Protein AF-A0A7S3I615-F1 (afdb_monomer)

pLDDT: mean 83.69, std 14.32, range [34.03, 97.62]

Solvent-accessible surface area (backbone atoms only — not comparable to full-atom values): 22887 Å² total; per-residue (Å²): 86,72,60,61,72,61,62,51,72,86,52,80,81,79,58,92,87,66,86,76,73,70,42,81,72,24,52,63,26,36,90,51,37,66,48,25,59,66,59,50,47,51,50,53,32,50,53,40,19,50,44,14,49,61,70,69,36,51,48,54,54,52,55,50,70,75,38,56,67,84,50,36,58,56,46,54,54,52,48,52,61,37,53,54,28,52,61,49,30,45,47,68,43,32,46,49,39,24,65,41,67,58,60,92,64,54,72,66,46,47,50,65,61,43,39,45,43,52,27,28,27,75,74,55,37,72,63,28,33,51,50,46,51,52,51,50,48,54,52,50,54,54,53,53,53,42,50,33,50,28,56,12,44,48,47,27,55,67,42,37,28,64,73,74,39,73,87,61,49,72,71,57,42,53,51,48,23,58,53,35,30,56,51,47,52,53,50,54,52,49,49,52,52,49,40,53,72,72,64,56,41,60,62,38,57,59,49,47,44,5,24,72,43,11,6,42,34,48,26,54,49,34,62,73,76,36,48,67,57,36,72,66,9,31,52,46,2,23,54,50,4,26,54,49,1,52,51,41,20,51,53,47,6,20,61,21,24,73,79,74,61,62,50,88,46,79,57,95,89,47,64,59,66,54,80,48,74,66,24,53,46,25,68,67,16,36,31,46,5,19,52,31,0,43,53,42,3,39,51,43,17,51,51,45,24,52,50,34,49,73,70,68,76,52,74,73,58,66,70,68,52,65,78,74,65,70,80,69,96,67,96,64,86,72,99,59,61,69,67,60,72,30,69,70,47,45,51,54,50,50,54,48,39,52,54,50,52,53,50,49,48,47,40,64,70,47,50,49,51,56,58,48,38,72,60,43,61,49,48,76,69,53,44,49,51,55,51,48,51,33,48,54,44,34,53,51,30,51,48,48,69,62,47,45,59,52,58,75,38,38,68,60,52,48,39,62,74,64,64,52,59,61,64,62,49,53,56,53,50,56,68,70,75,108

Secondary structure (DSSP, 8-state):
-HHHHT--TT-TT-STT-S--PPTTBGGG-SSBS-BHHHHHHHHHHHHHHHHHHHH-HHHHHHHHHS-HHHHHHHHHHHHHHHHHHHHHHIIIIIHHHHHTT----HHHHHTT-HHHHHHHHHHTHHHHHHHHHHHHHHHHHHHHHHHHHHHHIIIIIIIIIII-TT--HHHHHHHHHHHHHHHHHHHHHHHHHH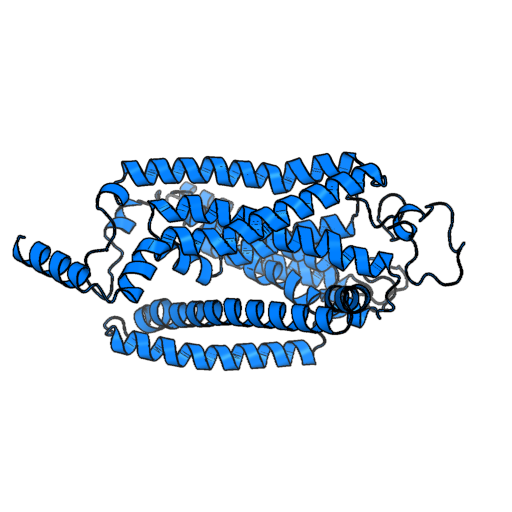HHHT--HHHHHHHHHHHHGGGHHHHHHHHH-TT--HHHHHHHHHHHHHHHHHHHHHHHHTS--SSS-TTS--TTS------HHHHH-HHHHHHHHHHHHHHHHHHHHHHHHHHHHTT------THHHHHS---SS-PPPSS-TTTTSHHHHHHHHHHHHHHHHHHHHIIIIIHHHHHHTT-BPPHHHHHHHHHHHHHHHHHHHHHHHHHHHHHTHHHHHHHHTT-THHHHHHHHHHHH-

Structure (mmCIF, N/CA/C/O backbone):
data_AF-A0A7S3I615-F1
#
_entry.id   AF-A0A7S3I615-F1
#
loop_
_atom_site.group_PDB
_atom_site.id
_atom_site.type_symbol
_atom_site.label_atom_id
_atom_site.label_alt_id
_atom_site.label_comp_id
_atom_site.label_asym_id
_atom_site.label_entity_id
_atom_site.label_seq_id
_atom_site.pdbx_PDB_ins_code
_atom_site.Cartn_x
_atom_site.Cartn_y
_atom_site.Cartn_z
_atom_site.occupancy
_atom_site.B_iso_or_equiv
_atom_site.auth_seq_id
_atom_site.auth_comp_id
_atom_site.auth_asym_id
_atom_site.auth_atom_id
_atom_site.pdbx_PDB_model_num
ATOM 1 N N . LEU A 1 1 ? 21.765 -13.262 -16.753 1.00 49.94 1 LEU A N 1
ATOM 2 C CA . LEU A 1 1 ? 22.692 -12.493 -15.885 1.00 49.94 1 LEU A CA 1
ATOM 3 C C . LEU A 1 1 ? 23.907 -11.954 -16.640 1.00 49.94 1 LEU A C 1
ATOM 5 O O . LEU A 1 1 ? 24.156 -10.763 -16.567 1.00 49.94 1 LEU A O 1
ATOM 9 N N . THR A 1 2 ? 24.634 -12.790 -17.393 1.00 44.56 2 THR A N 1
ATOM 10 C CA . THR A 1 2 ? 25.801 -12.364 -18.192 1.00 44.56 2 THR A CA 1
ATOM 11 C C . THR A 1 2 ? 25.480 -11.232 -19.171 1.00 44.56 2 THR A C 1
ATOM 13 O O . THR A 1 2 ? 26.287 -10.329 -19.300 1.00 44.56 2 THR A O 1
ATOM 16 N N . PHE A 1 3 ? 24.296 -11.238 -19.795 1.00 51.41 3 PHE A N 1
ATOM 17 C CA . PHE A 1 3 ? 23.799 -10.132 -20.625 1.00 51.41 3 PHE A CA 1
ATOM 18 C C . PHE A 1 3 ? 23.660 -8.821 -19.832 1.00 51.41 3 PHE A C 1
ATOM 20 O O . PHE A 1 3 ? 24.313 -7.839 -20.151 1.00 51.41 3 PHE A O 1
ATOM 27 N N . VAL A 1 4 ? 22.897 -8.843 -18.734 1.00 55.72 4 VAL A N 1
ATOM 28 C CA . VAL A 1 4 ? 22.631 -7.665 -17.888 1.00 55.72 4 VAL A CA 1
ATOM 29 C C . VAL A 1 4 ? 23.913 -7.077 -17.273 1.00 55.72 4 VAL A C 1
ATOM 31 O O . VAL A 1 4 ? 24.040 -5.866 -17.142 1.00 55.72 4 VAL A O 1
ATOM 34 N N . VAL A 1 5 ? 24.883 -7.930 -16.929 1.00 52.59 5 VAL A N 1
ATOM 35 C CA . VAL A 1 5 ? 26.188 -7.527 -16.370 1.00 52.59 5 VAL A CA 1
ATOM 36 C C . VAL A 1 5 ? 27.170 -7.048 -17.455 1.00 52.59 5 VAL A C 1
ATOM 38 O O . VAL A 1 5 ? 28.127 -6.353 -17.133 1.00 52.59 5 VAL A O 1
ATOM 41 N N . ARG A 1 6 ? 26.956 -7.406 -18.732 1.00 47.94 6 ARG A N 1
ATOM 42 C CA . ARG A 1 6 ? 27.787 -6.993 -19.882 1.00 47.94 6 ARG A CA 1
ATOM 43 C C . ARG A 1 6 ? 27.249 -5.767 -20.626 1.00 47.94 6 ARG A C 1
ATOM 45 O O . ARG A 1 6 ? 27.843 -5.395 -21.633 1.00 47.94 6 ARG A O 1
ATOM 52 N N . LEU A 1 7 ? 26.148 -5.164 -20.171 1.00 50.69 7 LEU A N 1
ATOM 53 C CA . LEU A 1 7 ? 25.685 -3.884 -20.706 1.00 50.69 7 LEU A CA 1
ATOM 54 C C . LEU A 1 7 ? 26.751 -2.823 -20.401 1.00 50.69 7 LEU A C 1
ATOM 56 O O . LEU A 1 7 ? 26.893 -2.384 -19.262 1.00 50.69 7 LEU A O 1
ATOM 60 N N . ASP A 1 8 ? 27.539 -2.482 -21.418 1.00 44.78 8 ASP A N 1
ATOM 61 C CA . ASP A 1 8 ? 28.530 -1.414 -21.371 1.00 44.78 8 ASP A CA 1
ATOM 62 C C . ASP A 1 8 ? 27.815 -0.068 -21.595 1.00 44.78 8 ASP A C 1
ATOM 64 O O . ASP A 1 8 ? 27.214 0.115 -22.658 1.00 44.78 8 ASP A O 1
ATOM 68 N N . PRO A 1 9 ? 27.875 0.886 -20.646 1.00 44.28 9 PRO A N 1
ATOM 69 C CA . PRO A 1 9 ? 27.311 2.220 -20.837 1.00 44.28 9 PRO A CA 1
ATOM 70 C C . PRO A 1 9 ? 27.914 2.983 -22.029 1.00 44.28 9 PRO A C 1
ATOM 72 O O . PRO A 1 9 ? 27.285 3.917 -22.519 1.00 44.28 9 PRO A O 1
ATOM 75 N N . ASN A 1 10 ? 29.099 2.588 -22.510 1.00 41.25 10 ASN A N 1
ATOM 76 C CA . ASN A 1 10 ? 29.773 3.186 -23.667 1.00 41.25 10 ASN A CA 1
ATOM 77 C C . ASN A 1 10 ? 29.540 2.410 -24.980 1.00 41.25 10 ASN A C 1
ATOM 79 O O . ASN A 1 10 ? 29.913 2.883 -26.052 1.00 41.25 10 ASN A O 1
ATOM 83 N N . GLY A 1 11 ? 28.922 1.227 -24.916 1.00 43.88 11 GLY A N 1
ATOM 84 C CA . GLY A 1 11 ? 28.683 0.331 -26.047 1.00 43.88 11 GLY A CA 1
ATOM 85 C C . GLY A 1 11 ? 27.249 0.417 -26.562 1.00 43.88 11 GLY A C 1
ATOM 86 O O . GLY A 1 11 ? 26.486 -0.544 -26.461 1.00 43.88 11 GLY A O 1
ATOM 87 N N . VAL A 1 12 ? 26.864 1.565 -27.119 1.00 43.47 12 VAL A N 1
ATOM 88 C CA . VAL A 1 12 ? 25.556 1.743 -27.769 1.00 43.47 12 VAL A CA 1
ATOM 89 C C .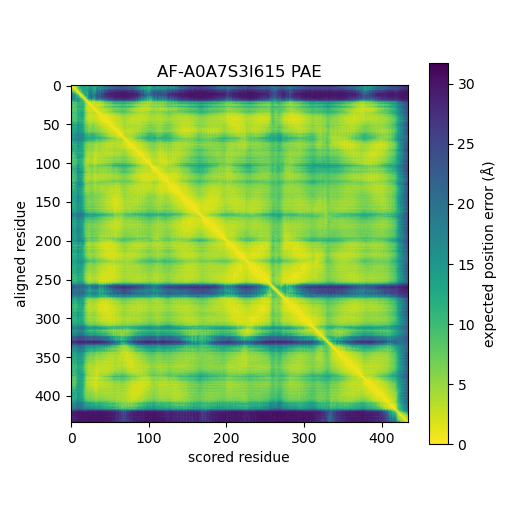 VAL A 1 12 ? 25.477 0.838 -29.009 1.00 43.47 12 VAL A C 1
ATOM 91 O O . VAL A 1 12 ? 26.292 0.955 -29.918 1.00 43.47 12 VAL A O 1
ATOM 94 N N . GLY A 1 13 ? 24.504 -0.079 -29.066 1.00 43.09 13 GLY A N 1
ATOM 95 C CA . GLY A 1 13 ? 24.182 -0.834 -30.290 1.00 43.09 13 GLY A CA 1
ATOM 96 C C . GLY A 1 13 ? 25.171 -1.933 -30.715 1.00 43.09 13 GLY A C 1
ATOM 97 O O . GLY A 1 13 ? 25.083 -2.417 -31.840 1.00 43.09 13 GLY A O 1
ATOM 98 N N . ALA A 1 14 ? 26.090 -2.372 -29.847 1.00 40.50 14 ALA A N 1
ATOM 99 C CA . ALA A 1 14 ? 27.167 -3.296 -30.233 1.00 40.50 14 ALA A CA 1
ATOM 100 C C . ALA A 1 14 ? 26.749 -4.771 -30.447 1.00 40.50 14 ALA A C 1
ATOM 102 O O . ALA A 1 14 ? 27.578 -5.582 -30.859 1.00 40.50 14 ALA A O 1
ATOM 103 N N . VAL A 1 15 ? 25.488 -5.152 -30.193 1.00 39.91 15 VAL A N 1
ATOM 104 C CA . VAL A 1 15 ? 25.007 -6.516 -30.476 1.00 39.91 15 VAL A CA 1
ATOM 105 C C . VAL A 1 15 ? 23.651 -6.472 -31.178 1.00 39.91 15 VAL A C 1
ATOM 107 O O . VAL A 1 15 ? 22.613 -6.266 -30.549 1.00 39.91 15 VAL A O 1
ATOM 110 N N . ASN A 1 16 ? 23.656 -6.712 -32.490 1.00 38.53 16 ASN A N 1
ATOM 111 C CA . ASN A 1 16 ? 22.445 -7.032 -33.243 1.00 38.53 16 ASN A CA 1
ATOM 112 C C . ASN A 1 16 ? 21.768 -8.262 -32.609 1.00 38.53 16 ASN A C 1
ATOM 114 O O . ASN A 1 16 ? 22.367 -9.335 -32.564 1.00 38.53 16 ASN A O 1
ATOM 118 N N . GLY A 1 17 ? 20.533 -8.105 -32.114 1.00 43.38 17 GLY A N 1
ATOM 119 C CA . GLY A 1 17 ? 19.707 -9.206 -31.591 1.00 43.38 17 GLY A CA 1
ATOM 120 C C . GLY A 1 17 ? 19.256 -9.101 -30.126 1.00 43.38 17 GLY A C 1
ATOM 121 O O . GLY A 1 17 ? 18.472 -9.941 -29.689 1.00 43.38 17 GLY A O 1
ATOM 122 N N . ALA A 1 18 ? 19.687 -8.091 -29.363 1.00 46.47 18 ALA A N 1
ATOM 123 C CA . ALA A 1 18 ? 19.142 -7.818 -28.026 1.00 46.47 18 ALA A CA 1
ATOM 124 C C . ALA A 1 18 ? 18.001 -6.784 -28.105 1.00 46.47 18 ALA A C 1
ATOM 126 O O . ALA A 1 18 ? 18.199 -5.692 -28.631 1.00 46.47 18 ALA A O 1
ATOM 127 N N . HIS A 1 19 ? 16.807 -7.116 -27.602 1.00 53.00 19 HIS A N 1
ATOM 128 C CA . HIS A 1 19 ? 15.619 -6.256 -27.687 1.00 53.00 19 HIS A CA 1
ATOM 129 C C . HIS A 1 19 ? 15.647 -5.091 -26.691 1.00 53.00 19 HIS A C 1
ATOM 131 O O . HIS A 1 19 ? 15.037 -4.057 -26.957 1.00 53.00 19 HIS A O 1
ATOM 137 N N . HIS A 1 20 ? 16.346 -5.230 -25.560 1.00 60.81 20 HIS A N 1
ATOM 138 C CA . HIS A 1 20 ? 16.351 -4.231 -24.490 1.00 60.81 20 HIS A CA 1
ATOM 139 C C . HIS A 1 20 ? 17.766 -3.659 -24.324 1.00 60.81 20 HIS A C 1
ATOM 141 O O . HIS A 1 20 ? 18.657 -4.308 -23.776 1.00 60.81 20 HIS A O 1
ATOM 147 N N . GLY A 1 21 ? 17.984 -2.458 -24.865 1.00 64.69 21 GLY A N 1
ATOM 148 C CA . GLY A 1 21 ? 19.214 -1.682 -24.692 1.00 64.69 21 GLY A CA 1
ATOM 149 C C . GLY A 1 21 ? 19.361 -1.105 -23.272 1.00 64.69 21 GLY A C 1
ATOM 150 O O . GLY A 1 21 ? 18.632 -1.514 -22.359 1.00 64.69 21 GLY A O 1
ATOM 151 N N . PRO A 1 22 ? 20.301 -0.164 -23.059 1.00 70.19 22 PRO A N 1
ATOM 152 C CA . PRO A 1 22 ? 20.424 0.539 -21.784 1.00 70.19 22 PRO A CA 1
ATOM 153 C C . PRO A 1 22 ? 19.128 1.277 -21.425 1.00 70.19 22 PRO A C 1
ATOM 155 O O . PRO A 1 22 ? 18.418 1.773 -22.301 1.00 70.19 22 PRO A O 1
ATOM 158 N N . VAL A 1 23 ? 18.833 1.363 -20.128 1.00 76.00 23 VAL A N 1
ATOM 159 C CA . VAL A 1 23 ? 17.657 2.079 -19.612 1.00 76.00 23 VAL A CA 1
ATOM 160 C C . VAL A 1 23 ? 18.013 3.544 -19.394 1.00 76.00 23 VAL A C 1
ATOM 162 O O . VAL A 1 23 ? 18.969 3.849 -18.679 1.00 76.00 23 VAL A O 1
ATOM 165 N N . ALA A 1 24 ? 17.244 4.453 -19.992 1.00 74.06 24 ALA A N 1
ATOM 166 C CA . ALA A 1 24 ? 17.371 5.881 -19.714 1.00 74.06 24 ALA A CA 1
ATOM 167 C C . ALA A 1 24 ? 17.169 6.160 -18.211 1.00 74.06 24 ALA A C 1
ATOM 169 O O . ALA A 1 24 ? 16.482 5.412 -17.527 1.00 74.06 24 ALA A O 1
ATOM 170 N N . ASN A 1 25 ? 17.797 7.212 -17.679 1.00 80.38 25 ASN A N 1
ATOM 171 C CA . ASN A 1 25 ? 17.700 7.628 -16.267 1.00 80.38 25 ASN A CA 1
ATOM 172 C C . ASN A 1 25 ? 18.224 6.636 -15.207 1.00 80.38 25 ASN A C 1
ATOM 174 O O . ASN A 1 25 ? 18.261 6.979 -14.022 1.00 80.38 25 ASN A O 1
ATOM 178 N N . ASN A 1 26 ? 18.688 5.447 -15.600 1.00 84.00 26 ASN A N 1
ATOM 179 C CA . ASN A 1 26 ? 19.407 4.541 -14.712 1.00 84.00 26 ASN A CA 1
ATOM 180 C C . ASN A 1 26 ? 20.904 4.849 -14.728 1.00 84.00 26 ASN A C 1
ATOM 182 O O . ASN A 1 26 ? 21.508 5.076 -15.782 1.00 84.00 26 ASN A O 1
ATOM 186 N N . ARG A 1 27 ? 21.551 4.771 -13.561 1.00 81.56 27 ARG A N 1
ATOM 187 C CA . ARG A 1 27 ? 23.010 4.898 -13.471 1.00 81.56 27 ARG A CA 1
ATOM 188 C C . ARG A 1 27 ? 23.702 3.860 -14.362 1.00 81.56 27 ARG A C 1
ATOM 190 O O . ARG A 1 27 ? 23.542 2.656 -14.177 1.00 81.56 27 ARG A O 1
ATOM 197 N N . GLY A 1 28 ? 24.485 4.342 -15.327 1.00 78.06 28 GLY A N 1
ATOM 198 C CA . GLY A 1 28 ? 25.194 3.493 -16.290 1.00 78.06 28 GLY A CA 1
ATOM 199 C C . GLY A 1 28 ? 24.277 2.695 -17.225 1.00 78.06 28 GLY A C 1
ATOM 200 O O . GLY A 1 28 ? 24.715 1.682 -17.759 1.00 78.06 28 GLY A O 1
ATOM 201 N N . GLY A 1 29 ? 23.005 3.087 -17.372 1.00 77.62 29 GLY A N 1
ATOM 202 C CA . GLY A 1 29 ? 22.032 2.395 -18.222 1.00 77.62 29 GLY A CA 1
ATOM 203 C C . GLY A 1 29 ? 21.668 0.980 -17.760 1.00 77.62 29 GLY A C 1
ATOM 204 O O . GLY A 1 29 ? 21.047 0.228 -18.511 1.00 77.62 29 GLY A O 1
ATOM 205 N N . SER A 1 30 ? 22.072 0.591 -16.548 1.00 83.25 30 SER A N 1
ATOM 206 C CA . SER A 1 30 ? 21.966 -0.783 -16.061 1.00 83.25 30 SER A CA 1
ATOM 207 C C . SER A 1 30 ? 20.620 -1.062 -15.393 1.00 83.25 30 SER A C 1
ATOM 209 O O . SER A 1 30 ? 20.069 -0.217 -14.692 1.00 83.25 30 SER A O 1
ATOM 211 N N . TYR A 1 31 ? 20.124 -2.292 -15.533 1.00 83.12 31 TYR A N 1
ATOM 212 C CA . TYR A 1 31 ? 18.982 -2.807 -14.763 1.00 83.12 31 TYR A CA 1
ATOM 213 C C . TYR A 1 31 ? 19.370 -3.216 -13.330 1.00 83.12 31 TYR A C 1
ATOM 215 O O . TYR A 1 31 ? 18.501 -3.530 -12.523 1.00 83.12 31 TYR A O 1
ATOM 223 N N . LEU A 1 32 ? 20.670 -3.253 -13.011 1.00 87.44 32 LEU A N 1
ATOM 224 C CA . LEU A 1 32 ? 21.201 -3.670 -11.710 1.00 87.44 32 LEU A CA 1
ATOM 225 C C . LEU A 1 32 ? 21.696 -2.466 -10.909 1.00 87.44 32 LEU A C 1
ATOM 227 O O . LEU A 1 32 ? 22.822 -2.450 -10.417 1.00 87.44 32 LEU A O 1
ATOM 231 N N . THR A 1 33 ? 20.878 -1.426 -10.807 1.00 86.94 33 THR A N 1
ATOM 232 C CA . THR A 1 33 ? 21.182 -0.258 -9.982 1.00 86.94 33 THR A CA 1
ATOM 233 C C . THR A 1 33 ? 19.941 0.198 -9.234 1.00 86.94 33 THR A C 1
ATOM 235 O O . THR A 1 33 ? 18.833 0.111 -9.753 1.00 86.94 33 THR A O 1
ATOM 238 N N . MET A 1 34 ? 20.144 0.700 -8.017 1.00 86.38 34 MET A N 1
ATOM 239 C CA . MET A 1 34 ? 19.092 1.352 -7.231 1.00 86.38 34 MET A CA 1
ATOM 240 C C . MET A 1 34 ? 18.981 2.850 -7.523 1.00 86.38 34 MET A C 1
ATOM 242 O O . MET A 1 34 ? 18.044 3.498 -7.068 1.00 86.38 34 MET A O 1
ATOM 246 N N . LEU A 1 35 ? 19.925 3.415 -8.285 1.00 86.56 35 LEU A N 1
ATOM 247 C CA . LEU A 1 35 ? 19.894 4.816 -8.690 1.00 86.56 35 LEU A CA 1
ATOM 248 C C . LEU A 1 35 ? 19.164 4.928 -10.037 1.00 86.56 35 LEU A C 1
ATOM 250 O O . LEU A 1 35 ? 19.782 4.898 -11.105 1.00 86.56 35 LEU A O 1
ATOM 254 N N . SER A 1 36 ? 17.837 4.993 -9.942 1.00 87.06 36 SER A N 1
ATOM 255 C CA . SER A 1 36 ? 16.882 5.149 -11.042 1.00 87.06 36 SER A CA 1
ATOM 256 C C . SER A 1 36 ? 15.871 6.229 -10.663 1.00 87.06 36 SER A C 1
ATOM 258 O O . SER A 1 36 ? 15.204 6.098 -9.635 1.00 87.06 36 SER A O 1
ATOM 260 N N . ASN A 1 37 ? 15.755 7.293 -11.463 1.00 84.75 37 ASN A N 1
ATOM 261 C CA . ASN A 1 37 ? 14.807 8.381 -11.176 1.00 84.75 37 ASN A CA 1
ATOM 262 C C . ASN A 1 37 ? 13.358 7.887 -11.229 1.00 84.75 37 ASN A C 1
ATOM 264 O O . ASN A 1 37 ? 12.551 8.214 -10.356 1.00 84.75 37 ASN A O 1
ATOM 268 N N . ASP A 1 38 ? 13.055 7.050 -12.218 1.00 85.56 38 ASP A N 1
ATOM 269 C CA . ASP A 1 38 ? 11.716 6.506 -12.423 1.00 85.56 38 ASP A CA 1
ATOM 270 C C . ASP A 1 38 ? 11.416 5.434 -11.367 1.00 85.56 38 ASP A C 1
ATOM 272 O O . ASP A 1 38 ? 10.329 5.413 -10.792 1.00 85.56 38 ASP A O 1
ATOM 276 N N . GLY A 1 39 ? 12.415 4.622 -10.997 1.00 88.12 39 GLY A N 1
ATOM 277 C CA . GLY A 1 39 ? 12.321 3.688 -9.873 1.00 88.12 39 GLY A CA 1
ATOM 278 C C . GLY A 1 39 ? 12.080 4.381 -8.527 1.00 88.12 39 GLY A C 1
ATOM 279 O O . GLY A 1 39 ? 11.245 3.925 -7.747 1.00 88.12 39 GLY A O 1
ATOM 280 N N . LEU A 1 40 ? 12.754 5.506 -8.262 1.00 89.19 40 LEU A N 1
ATOM 281 C CA . LEU A 1 40 ? 12.540 6.309 -7.054 1.00 89.19 40 LEU A CA 1
ATOM 282 C C . LEU A 1 40 ? 11.145 6.944 -7.049 1.00 89.19 40 LEU A C 1
ATOM 284 O O . LEU A 1 40 ? 10.439 6.863 -6.047 1.00 89.19 40 LEU A O 1
ATOM 288 N N . SER A 1 41 ? 10.735 7.533 -8.174 1.00 91.00 41 SER A N 1
ATOM 289 C CA . SER A 1 41 ? 9.412 8.148 -8.342 1.00 91.00 41 SER A CA 1
ATOM 290 C C . SER A 1 41 ? 8.295 7.125 -8.139 1.00 91.00 41 SER A C 1
ATOM 292 O O . SER A 1 41 ? 7.370 7.356 -7.361 1.00 91.00 41 SER A O 1
ATOM 294 N N . PHE A 1 42 ? 8.423 5.951 -8.760 1.00 90.12 42 PHE A N 1
ATOM 295 C CA . PHE A 1 42 ? 7.519 4.827 -8.542 1.00 90.12 42 PHE A CA 1
ATOM 296 C C . PHE A 1 42 ? 7.537 4.359 -7.085 1.00 90.12 42 PHE A C 1
ATOM 298 O O . PHE A 1 42 ? 6.478 4.133 -6.512 1.00 90.12 42 PHE A O 1
ATOM 305 N N . GLY A 1 43 ? 8.710 4.266 -6.453 1.00 90.31 43 GLY A N 1
ATOM 306 C CA . GLY A 1 43 ? 8.839 3.910 -5.039 1.00 90.31 43 GLY A CA 1
ATOM 307 C C . GLY A 1 43 ? 8.073 4.858 -4.111 1.00 90.31 43 GLY A C 1
ATOM 308 O O . GLY A 1 43 ? 7.361 4.395 -3.223 1.00 90.31 43 GLY A O 1
ATOM 309 N N . VAL A 1 44 ? 8.147 6.171 -4.351 1.00 91.81 44 VAL A N 1
ATOM 310 C CA . VAL A 1 44 ? 7.391 7.179 -3.587 1.00 91.81 44 VAL A CA 1
ATOM 311 C C . VAL A 1 44 ? 5.884 7.014 -3.783 1.00 91.81 44 VAL A C 1
ATOM 313 O O . VAL A 1 44 ? 5.150 6.982 -2.796 1.00 91.81 44 VAL A O 1
ATOM 316 N N . ILE A 1 45 ? 5.421 6.856 -5.028 1.00 94.19 45 ILE A N 1
ATOM 317 C CA . ILE A 1 45 ? 4.005 6.573 -5.326 1.00 94.19 45 ILE A CA 1
ATOM 318 C C . ILE A 1 45 ? 3.547 5.321 -4.576 1.00 94.19 45 ILE A C 1
ATOM 320 O O . ILE A 1 45 ? 2.502 5.322 -3.935 1.00 94.19 45 ILE A O 1
ATOM 324 N N . ASN A 1 46 ? 4.358 4.268 -4.616 1.00 91.00 46 ASN A N 1
ATOM 325 C CA . ASN A 1 46 ? 4.045 2.971 -4.040 1.00 91.00 46 ASN A CA 1
ATOM 326 C C . ASN A 1 46 ? 3.935 3.037 -2.505 1.00 91.00 46 ASN A C 1
ATOM 328 O O . ASN A 1 46 ? 3.007 2.463 -1.940 1.00 91.00 46 ASN A O 1
ATOM 332 N N . ILE A 1 47 ? 4.809 3.798 -1.834 1.00 91.00 47 ILE A N 1
ATOM 333 C CA . ILE A 1 47 ? 4.718 4.050 -0.385 1.00 91.00 47 ILE A CA 1
ATOM 334 C C . ILE A 1 47 ? 3.408 4.765 -0.040 1.00 91.00 47 ILE A C 1
ATOM 336 O O . ILE A 1 47 ? 2.684 4.329 0.853 1.00 91.00 47 ILE A O 1
ATOM 340 N N . ILE A 1 48 ? 3.088 5.847 -0.752 1.00 93.25 48 ILE A N 1
ATOM 341 C CA . ILE A 1 48 ? 1.896 6.658 -0.469 1.00 93.25 48 ILE A CA 1
ATOM 342 C C . ILE A 1 48 ? 0.622 5.855 -0.739 1.00 93.25 48 ILE A C 1
ATOM 344 O O . ILE A 1 48 ? -0.275 5.818 0.105 1.00 93.25 48 ILE A O 1
ATOM 348 N N . GLY A 1 49 ? 0.566 5.171 -1.882 1.00 92.25 49 GLY A N 1
ATOM 349 C CA . GLY A 1 49 ? -0.537 4.295 -2.246 1.00 92.25 49 GLY A CA 1
ATOM 350 C C . GLY A 1 49 ? -0.760 3.195 -1.214 1.00 92.25 49 GLY A C 1
ATOM 351 O O . GLY A 1 49 ? -1.884 3.036 -0.746 1.00 92.25 49 GLY A O 1
ATOM 352 N N . ASN A 1 50 ? 0.290 2.476 -0.806 1.00 91.69 50 ASN A N 1
ATOM 353 C CA . ASN A 1 50 ? 0.138 1.367 0.141 1.00 91.69 50 ASN A CA 1
ATOM 354 C C . ASN A 1 50 ? -0.153 1.810 1.574 1.00 91.69 50 ASN A C 1
ATOM 356 O O . ASN A 1 50 ? -0.808 1.087 2.318 1.00 91.69 50 ASN A O 1
ATOM 360 N N . PHE A 1 51 ? 0.277 3.004 1.986 1.00 90.81 51 PHE A N 1
ATOM 361 C CA . PHE A 1 51 ? -0.254 3.574 3.223 1.00 90.81 51 PHE A CA 1
ATOM 362 C C . PHE A 1 51 ? -1.750 3.839 3.102 1.00 90.81 51 PHE A C 1
ATOM 364 O O . PHE A 1 51 ? -2.493 3.508 4.021 1.00 90.81 51 PHE A O 1
ATOM 371 N N . GLY A 1 52 ? -2.190 4.375 1.962 1.00 89.75 52 GLY A N 1
ATOM 372 C CA . GLY A 1 52 ? -3.604 4.530 1.640 1.00 89.75 52 GLY A CA 1
ATOM 373 C C . GLY A 1 52 ? -4.371 3.218 1.773 1.00 89.75 52 GLY A C 1
ATOM 374 O O . GLY A 1 52 ? -5.354 3.176 2.506 1.00 89.75 52 GLY A O 1
ATOM 375 N N . THR A 1 53 ? -3.907 2.144 1.130 1.00 88.44 53 THR A N 1
ATOM 376 C CA . THR A 1 53 ? -4.601 0.850 1.201 1.00 88.44 53 THR A CA 1
ATOM 377 C C . THR A 1 53 ? -4.664 0.345 2.619 1.00 88.44 53 THR A C 1
ATOM 379 O O . THR A 1 53 ? -5.749 0.106 3.106 1.00 88.44 53 THR A O 1
ATOM 382 N N . VAL A 1 54 ? -3.548 0.262 3.335 1.00 88.38 54 VAL A N 1
ATOM 383 C CA . VAL A 1 54 ? -3.554 -0.371 4.659 1.00 88.38 54 VAL A CA 1
ATOM 384 C C . VAL A 1 54 ? -4.345 0.441 5.691 1.00 88.38 54 VAL A C 1
ATOM 386 O O . VAL A 1 54 ? -5.038 -0.138 6.523 1.00 88.38 54 VAL A O 1
ATOM 389 N N . PHE A 1 55 ? -4.258 1.775 5.670 1.00 88.94 55 PHE A N 1
ATOM 390 C CA . PHE A 1 55 ? -4.920 2.609 6.682 1.00 88.94 55 PHE A CA 1
ATOM 391 C C . PHE A 1 55 ? -6.405 2.832 6.407 1.00 88.94 55 PHE A C 1
ATOM 393 O O . PHE A 1 55 ? -7.157 3.070 7.351 1.00 88.94 55 PHE A O 1
ATOM 400 N N . VAL A 1 56 ? -6.822 2.804 5.142 1.00 91.00 56 VAL A N 1
ATOM 401 C CA . VAL A 1 56 ? -8.186 3.171 4.728 1.00 91.00 56 VAL A CA 1
ATOM 402 C C . VAL A 1 56 ? -9.009 1.941 4.330 1.00 91.00 56 VAL A C 1
ATOM 404 O O . VAL A 1 56 ? -10.227 2.037 4.210 1.00 91.00 56 VAL A O 1
ATOM 407 N N . ASP A 1 57 ? -8.384 0.774 4.177 1.00 91.44 57 ASP A N 1
ATOM 408 C CA . ASP A 1 57 ? -9.080 -0.481 3.911 1.00 91.44 57 ASP A CA 1
ATOM 409 C C . ASP A 1 57 ? -9.547 -1.156 5.205 1.00 91.44 57 ASP A C 1
ATOM 411 O O . ASP A 1 57 ? -8.772 -1.555 6.081 1.00 91.44 57 ASP A O 1
ATOM 415 N N . GLN A 1 58 ? -10.861 -1.334 5.280 1.00 90.94 58 GLN A N 1
ATOM 416 C CA . GLN A 1 58 ? -11.552 -1.968 6.388 1.00 90.94 58 GLN A CA 1
ATOM 417 C C . GLN A 1 58 ? -11.170 -3.445 6.585 1.00 90.94 58 GLN A C 1
ATOM 419 O O . GLN A 1 58 ? -11.258 -3.939 7.712 1.00 90.94 58 GLN A O 1
ATOM 424 N N . SER A 1 59 ? -10.710 -4.153 5.551 1.00 90.62 59 SER A N 1
ATOM 425 C CA . SER A 1 59 ? -10.310 -5.562 5.650 1.00 90.62 59 SER A CA 1
ATOM 426 C C . SER A 1 59 ? -9.182 -5.766 6.676 1.00 90.62 59 SER A C 1
ATOM 428 O O . SER A 1 59 ? -9.221 -6.706 7.485 1.00 90.62 59 SER A O 1
ATOM 430 N N . TYR A 1 60 ? -8.229 -4.828 6.731 1.00 88.50 60 TYR A N 1
ATOM 431 C CA . TYR A 1 60 ? -7.143 -4.832 7.709 1.00 88.50 60 TYR A CA 1
ATOM 432 C C . TYR A 1 60 ? -7.656 -4.552 9.119 1.00 88.50 60 TYR A C 1
ATOM 434 O O . TYR A 1 60 ? -7.305 -5.283 10.045 1.00 88.50 60 TYR A O 1
ATOM 442 N N . TRP A 1 61 ? -8.508 -3.540 9.298 1.00 86.81 61 TRP A N 1
ATOM 443 C CA . TRP A 1 61 ? -9.059 -3.180 10.609 1.00 86.81 61 TRP A CA 1
ATOM 444 C C . TRP A 1 61 ? -9.914 -4.296 11.203 1.00 86.81 61 TRP A C 1
ATOM 446 O O . TRP A 1 61 ? -9.789 -4.611 12.385 1.00 86.81 61 TRP A O 1
ATOM 456 N N . GLN A 1 62 ? -10.744 -4.943 10.387 1.00 84.44 62 GLN A N 1
ATOM 457 C CA . GLN A 1 62 ? -11.573 -6.061 10.835 1.00 84.44 62 GLN A CA 1
ATOM 458 C C . GLN A 1 62 ? -10.742 -7.254 11.273 1.00 84.44 62 GLN A C 1
ATOM 460 O O . GLN A 1 62 ? -11.015 -7.838 12.320 1.00 84.44 62 GLN A O 1
ATOM 465 N N . SER A 1 63 ? -9.699 -7.572 10.509 1.00 82.44 63 SER A N 1
ATOM 466 C CA . SER A 1 63 ? -8.756 -8.626 10.872 1.00 82.44 63 SER A CA 1
ATOM 467 C C . SER A 1 63 ? -8.018 -8.289 12.174 1.00 82.44 63 SER A C 1
ATOM 469 O O . SER A 1 63 ? -7.835 -9.168 13.014 1.00 82.44 63 SER A O 1
ATOM 471 N N . ALA A 1 64 ? -7.659 -7.014 12.384 1.00 81.81 64 ALA A N 1
ATOM 472 C CA . ALA A 1 64 ? -7.026 -6.544 13.616 1.00 81.81 64 ALA A CA 1
ATOM 473 C C . ALA A 1 64 ? -7.932 -6.728 14.838 1.00 81.81 64 ALA A C 1
ATOM 475 O O . ALA A 1 64 ? -7.490 -7.237 15.864 1.00 81.81 64 ALA A O 1
ATOM 476 N N . ILE A 1 65 ? -9.194 -6.306 14.719 1.00 79.81 65 ILE A N 1
ATOM 477 C CA . ILE A 1 65 ? -10.179 -6.320 15.808 1.00 79.81 65 ILE A CA 1
ATOM 478 C C . ILE A 1 65 ? -10.611 -7.752 16.142 1.00 79.81 65 ILE A C 1
ATOM 480 O O . ILE A 1 65 ? -10.902 -8.050 17.297 1.00 79.81 65 ILE A O 1
ATOM 484 N N . ALA A 1 66 ? -10.635 -8.645 15.151 1.00 79.00 66 ALA A N 1
ATOM 485 C CA . ALA A 1 66 ? -10.939 -10.058 15.356 1.00 79.00 66 ALA A CA 1
ATOM 486 C C . ALA A 1 66 ? -9.787 -10.838 16.022 1.00 79.00 66 ALA A C 1
ATOM 488 O O . ALA A 1 66 ? -10.004 -11.942 16.523 1.00 79.00 66 ALA A O 1
ATOM 489 N N . ALA A 1 67 ? -8.564 -10.299 16.026 1.00 82.69 67 ALA A N 1
ATOM 490 C CA . ALA A 1 67 ? -7.400 -10.948 16.614 1.00 82.69 67 ALA A CA 1
ATOM 491 C C . ALA A 1 67 ? -7.251 -10.639 18.113 1.00 82.69 67 ALA A C 1
ATOM 493 O O . ALA A 1 67 ? -7.559 -9.548 18.589 1.00 82.69 67 ALA A O 1
ATOM 494 N N . ARG A 1 68 ? -6.685 -11.590 18.869 1.00 82.38 68 ARG A N 1
ATOM 495 C CA . ARG A 1 68 ? -6.334 -11.369 20.281 1.00 82.38 68 ARG A CA 1
ATOM 496 C C . ARG A 1 68 ? -5.259 -10.283 20.416 1.00 82.38 68 ARG A C 1
ATOM 498 O O . ARG A 1 68 ? -4.260 -10.362 19.687 1.00 82.38 68 ARG A O 1
ATOM 505 N N . PRO A 1 69 ? -5.363 -9.347 21.380 1.00 79.25 69 PRO A N 1
ATOM 506 C CA . PRO A 1 69 ? -4.361 -8.301 21.587 1.00 79.25 69 PRO A CA 1
ATOM 507 C C . PRO A 1 69 ? -2.931 -8.841 21.730 1.00 79.25 69 PRO A C 1
ATOM 509 O O . PRO A 1 69 ? -1.993 -8.272 21.156 1.00 79.25 69 PRO A O 1
ATOM 512 N N . ALA A 1 70 ? -2.744 -9.975 22.421 1.00 82.12 70 ALA A N 1
ATOM 513 C CA . ALA A 1 70 ? -1.425 -10.581 22.606 1.00 82.12 70 ALA A CA 1
ATOM 514 C C . ALA A 1 70 ? -0.765 -11.073 21.311 1.00 82.12 70 ALA A C 1
ATOM 516 O O . ALA A 1 70 ? 0.466 -11.107 21.225 1.00 82.12 70 ALA A O 1
ATOM 517 N N . SER A 1 71 ? -1.565 -11.431 20.307 1.00 81.50 71 SER A N 1
ATOM 518 C CA . SER A 1 71 ? -1.078 -11.952 19.026 1.00 81.50 71 SER A CA 1
ATOM 519 C C . SER A 1 71 ? -1.049 -10.877 17.942 1.00 81.50 71 SER A C 1
ATOM 521 O O . SER A 1 71 ? -0.123 -10.858 17.134 1.00 81.50 71 SER A O 1
ATOM 523 N N . ALA A 1 72 ? -1.996 -9.932 17.961 1.00 84.56 72 ALA A N 1
ATOM 524 C CA . ALA A 1 72 ? -2.150 -8.905 16.934 1.00 84.56 72 ALA A CA 1
ATOM 525 C C . ALA A 1 72 ? -0.862 -8.094 16.722 1.00 84.56 72 ALA A C 1
ATOM 527 O O . ALA A 1 72 ? -0.329 -8.041 15.615 1.00 84.56 72 ALA A O 1
ATOM 528 N N . HIS A 1 73 ? -0.294 -7.520 17.787 1.00 82.50 73 HIS A N 1
ATOM 529 C CA . HIS A 1 73 ? 0.846 -6.607 17.660 1.00 82.50 73 HIS A CA 1
ATOM 530 C C . HIS A 1 73 ? 2.121 -7.263 17.095 1.00 82.50 73 HIS A C 1
ATOM 532 O O . HIS A 1 73 ? 2.871 -6.625 16.357 1.00 82.50 73 HIS A O 1
ATOM 538 N N . LYS A 1 74 ? 2.364 -8.544 17.403 1.00 87.19 74 LYS A N 1
ATOM 539 C CA . LYS A 1 74 ? 3.488 -9.316 16.842 1.00 87.19 74 LYS A CA 1
ATOM 540 C C . LYS A 1 74 ? 3.170 -9.830 15.442 1.00 87.19 74 LYS A C 1
ATOM 542 O O . LYS A 1 74 ? 4.034 -9.777 14.569 1.00 87.19 74 LYS A O 1
ATOM 547 N N . GLY A 1 75 ? 1.933 -10.282 15.236 1.00 88.00 75 GLY A N 1
ATOM 548 C CA . GLY A 1 75 ? 1.431 -10.772 13.958 1.00 88.00 75 GLY A CA 1
ATOM 549 C C . GLY A 1 75 ? 1.537 -9.722 12.857 1.00 88.00 75 GLY A C 1
ATOM 550 O O . GLY A 1 75 ? 2.034 -10.037 11.784 1.00 88.00 75 GLY A O 1
ATOM 551 N N . TYR A 1 76 ? 1.191 -8.460 13.137 1.00 87.00 76 TYR A N 1
ATOM 552 C CA . TYR A 1 76 ? 1.327 -7.368 12.162 1.00 87.00 76 TYR A CA 1
ATOM 553 C C . TYR A 1 76 ? 2.777 -7.117 11.733 1.00 87.00 76 TYR A C 1
ATOM 555 O O . TYR A 1 76 ? 3.045 -6.955 10.543 1.00 87.00 76 TYR A O 1
ATOM 563 N N . ILE A 1 77 ? 3.730 -7.124 12.673 1.00 89.44 77 ILE A N 1
ATOM 564 C CA . ILE A 1 77 ? 5.154 -6.938 12.348 1.00 89.44 77 ILE A CA 1
ATOM 565 C C . ILE A 1 77 ? 5.682 -8.116 11.524 1.00 89.44 77 ILE A C 1
ATOM 567 O O . ILE A 1 77 ? 6.344 -7.910 10.506 1.00 89.44 77 ILE A O 1
ATOM 571 N N . LEU A 1 78 ? 5.373 -9.348 11.937 1.00 90.69 78 LEU A N 1
ATOM 572 C CA . LEU A 1 78 ? 5.788 -10.546 11.212 1.00 90.69 78 LEU A CA 1
ATOM 573 C C . LEU A 1 78 ? 5.161 -10.598 9.813 1.00 90.69 78 LEU A C 1
ATOM 575 O O . LEU A 1 78 ? 5.866 -10.834 8.834 1.00 90.69 78 LEU A O 1
ATOM 579 N N . GLY A 1 79 ? 3.862 -10.314 9.716 1.00 88.19 79 GLY A N 1
ATOM 580 C CA . GLY A 1 79 ? 3.121 -10.239 8.463 1.00 88.19 79 GLY A CA 1
ATOM 581 C C . GLY A 1 79 ? 3.728 -9.221 7.504 1.00 88.19 79 GLY A C 1
ATOM 582 O O . GLY A 1 79 ? 3.974 -9.559 6.351 1.00 88.19 79 GLY A O 1
ATOM 583 N N . GLY A 1 80 ? 4.075 -8.021 7.981 1.00 87.75 80 GLY A N 1
ATOM 584 C CA . GLY A 1 80 ? 4.753 -7.007 7.167 1.00 87.75 80 GLY A CA 1
ATOM 585 C C . GLY A 1 80 ? 6.126 -7.455 6.651 1.00 87.75 80 GLY A C 1
ATOM 586 O O . GLY A 1 80 ? 6.435 -7.273 5.472 1.00 87.75 80 GLY A O 1
ATOM 587 N N . LEU A 1 81 ? 6.939 -8.096 7.501 1.00 89.75 81 LEU A N 1
ATOM 588 C CA . LEU A 1 81 ? 8.268 -8.594 7.120 1.00 89.75 81 LEU A CA 1
ATOM 589 C C . LEU A 1 81 ? 8.210 -9.721 6.089 1.00 89.75 81 LEU A C 1
ATOM 591 O O . LEU A 1 81 ? 9.084 -9.804 5.227 1.00 89.75 81 LEU A O 1
ATOM 595 N N . VAL A 1 82 ? 7.209 -10.594 6.184 1.00 90.50 82 VAL A N 1
ATOM 596 C CA . VAL A 1 82 ? 7.031 -11.692 5.231 1.00 90.50 82 VAL A CA 1
ATOM 597 C C . VAL A 1 82 ? 6.346 -11.215 3.949 1.00 90.50 82 VAL A C 1
ATOM 599 O O . VAL A 1 82 ? 6.674 -11.686 2.861 1.00 90.50 82 VAL A O 1
ATOM 602 N N . TRP A 1 83 ? 5.441 -10.239 4.041 1.00 86.62 83 TRP A N 1
ATOM 603 C CA . TRP A 1 83 ? 4.808 -9.647 2.868 1.00 86.62 83 TRP A CA 1
ATOM 604 C C . TRP A 1 83 ? 5.841 -8.978 1.963 1.00 86.62 83 TRP A C 1
ATOM 606 O O . TRP A 1 83 ? 5.825 -9.233 0.765 1.00 86.62 83 TRP A O 1
ATOM 616 N N . PHE A 1 84 ? 6.789 -8.214 2.526 1.00 85.62 84 PHE A N 1
ATOM 617 C CA . PHE A 1 84 ? 7.868 -7.553 1.773 1.00 85.62 84 PHE A CA 1
ATOM 618 C C . PHE A 1 84 ? 8.684 -8.523 0.906 1.00 85.62 84 PHE A C 1
ATOM 620 O O . PHE A 1 84 ? 9.130 -8.185 -0.194 1.00 85.62 84 PHE A O 1
ATOM 627 N N . THR A 1 85 ? 8.854 -9.754 1.379 1.00 86.81 85 THR A N 1
ATOM 628 C CA . THR A 1 85 ? 9.598 -10.797 0.683 1.00 86.81 85 THR A CA 1
ATOM 629 C C . THR A 1 85 ? 9.012 -11.139 -0.682 1.00 86.81 85 THR A C 1
ATOM 631 O O . THR A 1 85 ? 9.766 -11.389 -1.619 1.00 86.81 85 THR A O 1
ATOM 634 N N . ILE A 1 86 ? 7.685 -11.153 -0.814 1.00 86.69 86 ILE A N 1
ATOM 635 C CA . ILE A 1 86 ? 6.992 -11.585 -2.033 1.00 86.69 86 ILE A CA 1
ATOM 636 C C . ILE A 1 86 ? 7.341 -10.676 -3.227 1.00 86.69 86 ILE A C 1
ATOM 638 O O . ILE A 1 86 ? 7.906 -11.186 -4.203 1.00 86.69 86 ILE A O 1
ATOM 642 N N . PRO A 1 87 ? 7.092 -9.349 -3.188 1.00 86.69 87 PRO A N 1
ATOM 643 C CA . PRO A 1 87 ? 7.462 -8.465 -4.284 1.00 86.69 87 PRO A CA 1
ATOM 644 C C . PRO A 1 87 ? 8.981 -8.386 -4.461 1.00 86.69 87 PRO A C 1
ATOM 646 O O . PRO A 1 87 ? 9.446 -8.385 -5.599 1.00 86.69 87 PRO A O 1
ATOM 649 N N . MET A 1 88 ? 9.773 -8.399 -3.377 1.00 87.75 88 MET A N 1
ATOM 650 C CA . MET A 1 88 ? 11.237 -8.372 -3.474 1.00 87.75 88 MET A CA 1
ATOM 651 C C . MET A 1 88 ? 11.773 -9.588 -4.243 1.00 87.75 88 MET A C 1
ATOM 653 O O . MET A 1 88 ? 12.586 -9.430 -5.159 1.00 87.75 88 MET A O 1
ATOM 657 N N . ALA A 1 89 ? 11.317 -10.795 -3.901 1.00 88.88 89 ALA A N 1
ATOM 658 C CA . ALA A 1 89 ? 11.750 -12.031 -4.536 1.00 88.88 89 ALA A CA 1
ATOM 659 C C . ALA A 1 89 ? 11.258 -12.117 -5.984 1.00 88.88 89 ALA A C 1
ATOM 661 O O . ALA A 1 89 ? 12.059 -12.418 -6.870 1.00 88.88 89 ALA A O 1
ATOM 662 N N . LEU A 1 90 ? 9.985 -11.804 -6.258 1.00 87.19 90 LEU A N 1
ATOM 663 C CA . LEU A 1 90 ? 9.417 -11.851 -7.612 1.00 87.19 90 LEU A CA 1
ATOM 664 C C . LEU A 1 90 ? 10.063 -10.823 -8.553 1.00 87.19 90 LEU A C 1
ATOM 666 O O . LEU A 1 90 ? 10.414 -11.169 -9.683 1.00 87.19 90 LEU A O 1
ATOM 670 N N . ALA A 1 91 ? 10.289 -9.590 -8.091 1.00 86.81 91 ALA A N 1
ATOM 671 C CA . ALA A 1 91 ? 10.958 -8.560 -8.885 1.00 86.81 91 ALA A CA 1
ATOM 672 C C . ALA A 1 91 ? 12.434 -8.912 -9.139 1.00 86.81 91 ALA A C 1
ATOM 674 O O . ALA A 1 91 ? 12.902 -8.848 -10.279 1.00 86.81 91 ALA A O 1
ATOM 675 N N . THR A 1 92 ? 13.152 -9.350 -8.095 1.00 88.38 92 THR A N 1
ATOM 676 C CA . THR A 1 92 ? 14.573 -9.730 -8.189 1.00 88.38 92 THR A CA 1
ATOM 677 C C . THR A 1 92 ? 14.787 -10.957 -9.078 1.00 88.38 92 THR A C 1
ATOM 679 O O . THR A 1 92 ? 15.823 -11.049 -9.735 1.00 88.38 92 THR A O 1
ATOM 682 N N . SER A 1 93 ? 13.827 -11.887 -9.113 1.00 88.31 93 SER A N 1
ATOM 683 C CA . SER A 1 93 ? 13.902 -13.114 -9.910 1.00 88.31 93 SER A CA 1
ATOM 684 C C . SER A 1 93 ? 13.225 -12.962 -11.273 1.00 88.31 93 SER A C 1
ATOM 686 O O . SER A 1 93 ? 13.903 -12.700 -12.262 1.00 88.31 93 SER A O 1
ATOM 688 N N . LEU A 1 94 ? 11.903 -13.117 -11.351 1.00 87.19 94 LEU A N 1
ATOM 689 C CA . LEU A 1 94 ? 11.147 -13.208 -12.601 1.00 87.19 94 LEU A CA 1
ATOM 690 C C . LEU A 1 94 ? 11.142 -11.895 -13.397 1.00 87.19 94 LEU A C 1
ATOM 692 O O . LEU A 1 94 ? 11.191 -11.937 -14.627 1.00 87.19 94 LEU A O 1
ATOM 696 N N . GLY A 1 95 ? 11.144 -10.742 -12.719 1.00 83.56 95 GLY A N 1
ATOM 697 C CA . GLY A 1 95 ? 11.241 -9.431 -13.371 1.00 83.56 95 GLY A CA 1
ATOM 698 C C . GLY A 1 95 ? 12.573 -9.250 -14.104 1.00 83.56 95 GLY A C 1
ATOM 699 O O . GLY A 1 95 ? 12.611 -9.045 -15.318 1.00 83.56 95 GLY A O 1
ATOM 700 N N . LEU A 1 96 ? 13.691 -9.409 -13.388 1.00 85.94 96 LEU A N 1
ATOM 701 C CA . LEU A 1 96 ? 15.029 -9.334 -13.989 1.00 85.94 96 LEU A CA 1
ATOM 702 C C . LEU A 1 96 ? 15.320 -10.493 -14.954 1.00 85.94 96 LEU A C 1
ATOM 704 O O . LEU A 1 96 ? 16.069 -10.304 -15.915 1.00 85.94 96 LEU A O 1
ATOM 708 N N . ALA A 1 97 ? 14.721 -11.670 -14.748 1.00 86.06 97 ALA A N 1
ATOM 709 C CA . ALA A 1 97 ? 14.831 -12.799 -15.669 1.00 86.06 97 ALA A CA 1
ATOM 710 C C . ALA A 1 97 ? 14.256 -12.466 -17.049 1.00 86.06 97 ALA A C 1
ATOM 712 O O . ALA A 1 97 ? 14.887 -12.817 -18.042 1.00 86.06 97 ALA A O 1
ATOM 713 N N . SER A 1 98 ? 13.146 -11.722 -17.126 1.00 83.19 98 SER A N 1
ATOM 714 C CA . SER A 1 98 ? 12.539 -11.327 -18.407 1.00 83.19 98 SER A CA 1
ATOM 715 C C . SER A 1 98 ? 13.524 -10.535 -19.266 1.00 83.19 98 SER A C 1
ATOM 717 O O . SER A 1 98 ? 13.702 -10.807 -20.453 1.00 83.19 98 SER A O 1
ATOM 719 N N . ASN A 1 99 ? 14.239 -9.599 -18.635 1.00 81.50 99 ASN A N 1
ATOM 720 C CA . ASN A 1 99 ? 15.295 -8.825 -19.285 1.00 81.50 99 ASN A CA 1
ATOM 721 C C . ASN A 1 99 ? 16.528 -9.679 -19.595 1.00 81.50 99 ASN A C 1
ATOM 723 O O . ASN A 1 99 ? 17.104 -9.583 -20.674 1.00 81.50 99 ASN A O 1
ATOM 727 N N . ALA A 1 100 ? 16.936 -10.546 -18.668 1.00 81.31 100 ALA A N 1
ATOM 728 C CA . ALA A 1 100 ? 18.119 -11.383 -18.831 1.00 81.31 100 ALA A CA 1
ATOM 729 C C . ALA A 1 100 ? 17.978 -12.464 -19.914 1.00 81.31 100 ALA A C 1
ATOM 731 O O . ALA A 1 100 ? 18.996 -12.869 -20.477 1.00 81.31 100 ALA A O 1
ATOM 732 N N . LEU A 1 101 ? 16.759 -12.945 -20.152 1.00 81.69 101 LEU A N 1
ATOM 733 C CA . LEU A 1 101 ? 16.409 -13.952 -21.155 1.00 81.69 101 LEU A CA 1
ATOM 734 C C . LEU A 1 101 ? 16.021 -13.325 -22.500 1.00 81.69 101 LEU A C 1
ATOM 736 O O . LEU A 1 101 ? 15.749 -14.061 -23.443 1.00 81.69 101 LEU A O 1
ATOM 740 N N . ASN A 1 102 ? 16.020 -11.988 -22.594 1.00 77.62 102 ASN A N 1
ATOM 741 C CA . ASN A 1 102 ? 15.642 -11.244 -23.794 1.00 77.62 102 ASN A CA 1
ATOM 742 C C . ASN A 1 102 ? 14.253 -11.660 -24.317 1.00 77.62 102 ASN A C 1
ATOM 744 O O . ASN A 1 102 ? 14.060 -11.865 -25.516 1.00 77.62 102 ASN A O 1
ATOM 748 N N . ILE A 1 103 ? 13.297 -11.840 -23.397 1.00 81.00 103 ILE A N 1
ATOM 749 C CA . ILE A 1 103 ? 11.935 -12.248 -23.745 1.00 81.00 103 ILE A CA 1
ATOM 750 C C . ILE A 1 103 ? 11.292 -11.122 -24.544 1.00 81.00 103 ILE A C 1
ATOM 752 O O . ILE A 1 103 ? 11.213 -9.985 -24.079 1.00 81.00 103 ILE A O 1
ATOM 756 N N . LYS A 1 104 ? 10.831 -11.451 -25.750 1.00 80.25 104 LYS A N 1
ATOM 757 C CA . LYS A 1 104 ? 10.167 -10.505 -26.640 1.00 80.25 104 LYS A CA 1
ATOM 758 C C . LYS A 1 104 ? 8.749 -10.240 -26.134 1.00 80.25 104 LYS A C 1
ATOM 760 O O . LYS A 1 104 ? 7.835 -10.989 -26.459 1.00 80.25 104 LYS A O 1
ATOM 765 N N . LEU A 1 105 ? 8.602 -9.183 -25.344 1.00 80.00 105 LEU A N 1
ATOM 766 C CA . LEU A 1 105 ? 7.318 -8.641 -24.907 1.00 80.00 105 LEU A CA 1
ATOM 767 C C . LEU A 1 105 ? 7.099 -7.286 -25.573 1.00 80.00 105 LEU A C 1
ATOM 769 O O . LEU A 1 105 ? 8.015 -6.464 -25.649 1.00 80.00 105 LEU A O 1
ATOM 773 N N . SER A 1 106 ? 5.886 -7.043 -26.057 1.00 82.50 106 SER A N 1
ATOM 774 C CA . SER A 1 106 ? 5.469 -5.698 -26.439 1.00 82.50 106 SER A CA 1
ATOM 775 C C . SER A 1 106 ? 5.378 -4.798 -25.199 1.00 82.50 106 SER A C 1
ATOM 777 O O . SER A 1 106 ? 5.297 -5.273 -24.061 1.00 82.50 106 SER A O 1
ATOM 779 N N . LYS A 1 107 ? 5.378 -3.476 -25.409 1.00 74.88 107 LYS A N 1
ATOM 780 C CA . LYS A 1 107 ? 5.184 -2.513 -24.313 1.00 74.88 107 LYS A CA 1
ATOM 781 C C . LYS A 1 107 ? 3.860 -2.758 -23.581 1.00 74.88 107 LYS A C 1
ATOM 783 O O . LYS A 1 107 ? 3.832 -2.688 -22.356 1.00 74.88 107 LYS A O 1
ATOM 788 N N . ASP A 1 108 ? 2.810 -3.113 -24.317 1.00 76.88 108 ASP A N 1
ATOM 789 C CA . ASP A 1 108 ? 1.477 -3.352 -23.762 1.00 76.88 108 ASP A CA 1
ATOM 790 C C . ASP A 1 108 ? 1.416 -4.661 -22.967 1.00 76.88 108 ASP A C 1
ATOM 792 O O . ASP A 1 108 ? 0.817 -4.710 -21.894 1.00 76.88 108 ASP A O 1
ATOM 796 N N . GLU A 1 109 ? 2.094 -5.715 -23.430 1.00 82.62 109 GLU A N 1
ATOM 797 C CA . GLU A 1 109 ? 2.195 -6.988 -22.704 1.00 82.62 109 GLU A CA 1
ATOM 798 C C . GLU A 1 109 ? 2.973 -6.823 -21.393 1.00 82.62 109 GLU A C 1
ATOM 800 O O . GLU A 1 109 ? 2.548 -7.308 -20.341 1.00 82.62 109 GLU A O 1
ATOM 805 N N . ALA A 1 110 ? 4.092 -6.094 -21.433 1.00 80.50 110 ALA A N 1
ATOM 806 C CA . ALA A 1 110 ? 4.854 -5.760 -20.236 1.00 80.50 110 ALA A CA 1
ATOM 807 C C . ALA A 1 110 ? 4.030 -4.888 -19.270 1.00 80.50 110 ALA A C 1
ATOM 809 O O . ALA A 1 110 ? 3.973 -5.189 -18.077 1.00 80.50 110 ALA A O 1
ATOM 810 N N . GLY A 1 111 ? 3.334 -3.866 -19.784 1.00 75.75 111 GLY A N 1
ATOM 811 C CA . GLY A 1 111 ? 2.439 -2.993 -19.015 1.00 75.75 111 GLY A CA 1
ATOM 812 C C . GLY A 1 111 ? 1.201 -3.700 -18.449 1.00 75.75 111 GLY A C 1
ATOM 813 O O . GLY A 1 111 ? 0.657 -3.274 -17.432 1.00 75.75 111 GLY A O 1
ATOM 814 N N . SER A 1 112 ? 0.800 -4.821 -19.050 1.00 79.25 112 SER A N 1
ATOM 815 C CA . SER A 1 112 ? -0.260 -5.709 -18.553 1.00 79.25 112 SER A CA 1
ATOM 816 C C . SER A 1 112 ? 0.232 -6.700 -17.490 1.00 79.25 112 SER A C 1
ATOM 818 O O . SER A 1 112 ? -0.532 -7.546 -17.031 1.00 79.25 112 SER A O 1
ATOM 820 N N . GLY A 1 113 ? 1.507 -6.626 -17.091 1.00 82.62 113 GLY A N 1
ATOM 821 C CA . GLY A 1 113 ? 2.078 -7.486 -16.056 1.00 82.62 113 GLY A CA 1
ATOM 822 C C . GLY A 1 113 ? 2.450 -8.891 -16.538 1.00 82.62 113 GLY A C 1
ATOM 823 O O . GLY A 1 113 ? 2.586 -9.795 -15.716 1.00 82.62 113 GLY A O 1
ATOM 824 N N . LEU A 1 114 ? 2.648 -9.103 -17.846 1.00 86.50 114 LEU A N 1
ATOM 825 C CA . LEU A 1 114 ? 2.964 -10.429 -18.399 1.00 86.50 114 LEU A CA 1
ATOM 826 C C . LEU A 1 114 ? 4.448 -10.823 -18.294 1.00 86.50 114 LEU A C 1
ATOM 828 O O . LEU A 1 114 ? 4.807 -11.953 -18.627 1.00 86.50 114 LEU A O 1
ATOM 832 N N . ALA A 1 115 ? 5.318 -9.949 -17.779 1.00 87.25 115 ALA A N 1
ATOM 833 C CA . ALA A 1 115 ? 6.742 -10.259 -17.633 1.00 87.25 115 ALA A CA 1
ATOM 834 C C . ALA A 1 115 ? 7.022 -11.454 -16.690 1.00 87.25 115 ALA A C 1
ATOM 836 O O . ALA A 1 115 ? 7.717 -12.381 -17.113 1.00 87.25 115 ALA A O 1
ATOM 837 N N . PRO A 1 116 ? 6.467 -11.528 -15.460 1.00 88.88 116 PRO A N 1
ATOM 838 C CA . PRO A 1 116 ? 6.647 -12.702 -14.607 1.00 88.88 116 PRO A CA 1
ATOM 839 C C . PRO A 1 116 ? 6.149 -14.035 -15.200 1.00 88.88 116 PRO A C 1
ATOM 841 O O . PRO A 1 116 ? 6.926 -14.996 -15.170 1.00 88.88 116 PRO A O 1
ATOM 844 N N . PRO A 1 117 ? 4.921 -14.148 -15.758 1.00 89.31 117 PRO A N 1
ATOM 845 C CA . PRO A 1 117 ? 4.476 -15.401 -16.368 1.00 89.31 117 PRO A CA 1
ATOM 846 C C . PRO A 1 117 ? 5.309 -15.779 -17.595 1.00 89.31 117 PRO A C 1
ATOM 848 O O . PRO A 1 117 ? 5.642 -16.953 -17.748 1.00 89.31 117 PRO A O 1
ATOM 851 N N . ALA A 1 118 ? 5.721 -14.817 -18.427 1.00 88.00 118 ALA A N 1
ATOM 852 C CA . ALA A 1 118 ? 6.580 -15.103 -19.574 1.00 88.00 118 ALA A CA 1
ATOM 853 C C . ALA A 1 118 ? 7.949 -15.655 -19.135 1.00 88.00 118 ALA A C 1
ATOM 855 O O . ALA A 1 118 ? 8.400 -16.675 -19.659 1.00 88.00 118 ALA A O 1
ATOM 856 N N . SER A 1 119 ? 8.568 -15.058 -18.111 1.00 89.81 119 SER A N 1
ATOM 857 C CA . SER A 1 119 ? 9.796 -15.580 -17.495 1.00 89.81 119 SER A CA 1
ATOM 858 C C . SER A 1 119 ? 9.629 -16.993 -16.953 1.00 89.81 119 SER A C 1
ATOM 860 O O . SER A 1 119 ? 10.493 -17.842 -17.173 1.00 89.81 119 SER A O 1
ATOM 862 N N . ALA A 1 120 ? 8.520 -17.270 -16.265 1.00 89.81 120 ALA A N 1
ATOM 863 C CA . ALA A 1 120 ? 8.245 -18.596 -15.722 1.00 89.81 120 ALA A CA 1
ATOM 864 C C . ALA A 1 120 ? 8.089 -19.650 -16.830 1.00 89.81 120 ALA A C 1
ATOM 866 O O . ALA A 1 120 ? 8.610 -20.754 -16.689 1.00 89.81 120 ALA A O 1
ATOM 867 N N . ILE A 1 121 ? 7.435 -19.304 -17.945 1.00 88.44 121 ILE A N 1
ATOM 868 C CA . ILE A 1 121 ? 7.264 -20.201 -19.098 1.00 88.44 121 ILE A CA 1
ATOM 869 C C . ILE A 1 121 ? 8.607 -20.512 -19.762 1.00 88.44 121 ILE A C 1
ATOM 871 O O . ILE A 1 121 ? 8.880 -21.669 -20.073 1.00 88.44 121 ILE A O 1
ATOM 875 N N . VAL A 1 122 ? 9.466 -19.509 -19.957 1.00 87.75 122 VAL A N 1
ATOM 876 C CA . VAL A 1 122 ? 10.789 -19.721 -20.570 1.00 87.75 122 VAL A CA 1
ATOM 877 C C . VAL A 1 122 ? 11.693 -20.575 -19.674 1.00 87.75 122 VAL A C 1
ATOM 879 O O . VAL A 1 122 ? 12.444 -21.403 -20.182 1.00 87.75 122 VAL A O 1
ATOM 882 N N . LEU A 1 123 ? 11.621 -20.403 -18.350 1.00 88.12 123 LEU A N 1
ATOM 883 C CA . LEU A 1 123 ? 12.489 -21.109 -17.399 1.00 88.12 123 LEU A CA 1
ATOM 884 C C . LEU A 1 123 ? 12.011 -22.524 -17.046 1.00 88.12 123 LEU A C 1
ATOM 886 O O . LEU A 1 123 ? 12.837 -23.419 -16.893 1.00 88.12 123 LEU A O 1
ATOM 890 N N . LEU A 1 124 ? 10.703 -22.721 -16.869 1.00 88.81 124 LEU A N 1
ATOM 891 C CA . LEU A 1 124 ? 10.114 -23.955 -16.326 1.00 88.81 124 LEU A CA 1
ATOM 892 C C . LEU A 1 124 ? 9.170 -24.655 -17.321 1.00 88.81 124 LEU A C 1
ATOM 894 O O . LEU A 1 124 ? 8.489 -25.618 -16.965 1.00 88.81 124 LEU A O 1
ATOM 898 N N . GLY A 1 125 ? 9.091 -24.168 -18.560 1.00 88.56 125 GLY A N 1
ATOM 899 C CA . GLY A 1 125 ? 8.137 -24.643 -19.557 1.00 88.56 125 GLY A CA 1
ATOM 900 C C . GLY A 1 125 ? 6.688 -24.305 -19.194 1.00 88.56 125 GLY A C 1
ATOM 901 O O . GLY A 1 125 ? 6.404 -23.455 -18.349 1.00 88.56 125 GLY A O 1
ATOM 902 N N . GLN A 1 126 ? 5.739 -25.009 -19.813 1.00 89.19 126 GLN A N 1
ATOM 903 C CA . GLN A 1 126 ? 4.302 -24.788 -19.588 1.00 89.19 126 GLN A CA 1
ATOM 904 C C . GLN A 1 126 ? 3.895 -24.920 -18.112 1.00 89.19 126 GLN A C 1
ATOM 906 O O . GLN A 1 126 ? 3.024 -24.184 -17.651 1.00 89.19 126 GLN A O 1
ATOM 911 N N . GLY A 1 127 ? 4.567 -25.795 -17.353 1.00 90.88 127 GLY A N 1
ATOM 912 C CA . GLY A 1 127 ? 4.331 -25.955 -15.917 1.00 90.88 127 GLY A CA 1
ATOM 913 C C . GLY A 1 127 ? 4.551 -24.662 -15.126 1.00 90.88 127 GLY A C 1
ATOM 914 O O . GLY A 1 127 ? 3.753 -24.348 -14.248 1.00 90.88 127 GLY A O 1
ATOM 915 N N . GLY A 1 128 ? 5.562 -23.859 -15.482 1.00 89.56 128 GLY A N 1
ATOM 916 C CA . GLY A 1 128 ? 5.799 -22.553 -14.858 1.00 89.56 128 GLY A CA 1
ATOM 917 C C . GLY A 1 128 ? 4.654 -21.570 -15.078 1.00 89.56 128 GLY A C 1
ATOM 918 O O . GLY A 1 128 ? 4.232 -20.893 -14.144 1.00 89.56 128 GLY A O 1
ATOM 919 N N . GLY A 1 129 ? 4.108 -21.536 -16.296 1.00 89.00 129 GLY A N 1
ATOM 920 C CA . GLY A 1 129 ? 2.933 -20.721 -16.614 1.00 89.00 129 GLY A CA 1
ATOM 921 C C . GLY A 1 129 ? 1.709 -21.127 -15.790 1.00 89.00 129 GLY A C 1
ATOM 922 O O . GLY A 1 129 ? 1.056 -20.271 -15.196 1.00 89.00 129 GLY A O 1
ATOM 923 N N . VAL A 1 130 ? 1.445 -22.434 -15.679 1.00 92.31 130 VAL A N 1
ATOM 924 C CA . VAL A 1 130 ? 0.337 -22.969 -14.868 1.00 92.31 130 VAL A CA 1
ATOM 925 C C . VAL A 1 130 ? 0.491 -22.591 -13.392 1.00 92.31 130 VAL A C 1
ATOM 927 O O . VAL A 1 130 ? -0.479 -22.157 -12.774 1.00 92.31 130 VAL A O 1
ATOM 930 N N . LEU A 1 131 ? 1.701 -22.686 -12.831 1.00 91.88 131 LEU A N 1
ATOM 931 C CA . LEU A 1 131 ? 1.959 -22.297 -11.440 1.00 91.88 131 LEU A CA 1
ATOM 932 C C . LEU A 1 131 ? 1.685 -20.809 -11.190 1.00 91.88 131 LEU A C 1
ATOM 934 O O . LEU A 1 131 ? 1.067 -20.475 -10.181 1.00 91.88 131 LEU A O 1
ATOM 938 N N . ILE A 1 132 ? 2.088 -19.922 -12.108 1.00 90.38 132 ILE A N 1
ATOM 939 C CA . ILE A 1 132 ? 1.798 -18.484 -11.991 1.00 90.38 132 ILE A CA 1
ATOM 940 C C . ILE A 1 132 ? 0.292 -18.218 -12.061 1.00 90.38 132 ILE A C 1
ATOM 942 O O . ILE A 1 132 ? -0.209 -17.416 -11.277 1.00 90.38 132 ILE A O 1
ATOM 946 N N . ILE A 1 133 ? -0.443 -18.910 -12.937 1.00 90.81 133 ILE A N 1
ATOM 947 C CA . ILE A 1 133 ? -1.905 -18.774 -13.033 1.00 90.81 133 ILE A CA 1
ATOM 948 C C . ILE A 1 133 ? -2.582 -19.221 -11.733 1.00 90.81 133 ILE A C 1
ATOM 950 O O . ILE A 1 133 ? -3.437 -18.505 -11.218 1.00 90.81 133 ILE A O 1
ATOM 954 N N . ILE A 1 134 ? -2.189 -20.370 -11.176 1.00 93.50 134 ILE A N 1
ATOM 955 C CA . ILE A 1 134 ? -2.737 -20.874 -9.907 1.00 93.50 134 ILE A CA 1
ATOM 956 C C . ILE A 1 134 ? -2.432 -19.897 -8.767 1.00 93.50 134 ILE A C 1
ATOM 958 O O . ILE A 1 134 ? -3.327 -19.545 -8.000 1.00 93.50 134 ILE A O 1
ATOM 962 N N . MET A 1 135 ? -1.186 -19.425 -8.674 1.00 90.94 135 MET A N 1
ATOM 963 C CA . MET A 1 135 ? -0.771 -18.433 -7.681 1.00 90.94 135 MET A CA 1
ATOM 964 C C . MET A 1 135 ? -1.601 -17.148 -7.794 1.00 90.94 135 MET A C 1
ATOM 966 O O . MET A 1 135 ? -2.106 -16.660 -6.785 1.00 90.94 135 MET A O 1
ATOM 970 N N . LEU A 1 136 ? -1.777 -16.624 -9.010 1.00 89.19 136 LEU A N 1
ATOM 971 C CA . LEU A 1 136 ? -2.551 -15.411 -9.263 1.00 89.19 136 LEU A CA 1
ATOM 972 C C . LEU A 1 136 ? -4.034 -15.609 -8.925 1.00 89.19 136 LEU A C 1
ATOM 974 O O . LEU A 1 136 ? -4.634 -14.747 -8.290 1.00 89.19 136 LEU A O 1
ATOM 978 N N . PHE A 1 137 ? -4.614 -16.755 -9.286 1.00 92.12 137 PHE A N 1
ATOM 979 C CA . PHE A 1 137 ? -5.993 -17.097 -8.944 1.00 92.12 137 PHE A CA 1
ATOM 980 C C . PHE A 1 137 ? -6.206 -17.140 -7.426 1.00 92.12 137 PHE A C 1
ATOM 982 O O . PHE A 1 137 ? -7.131 -16.508 -6.917 1.00 92.12 137 PHE A O 1
ATOM 989 N N . MET A 1 138 ? -5.331 -17.827 -6.684 1.00 92.12 138 MET A N 1
ATOM 990 C CA . MET A 1 138 ? -5.407 -17.872 -5.218 1.00 92.12 138 MET A CA 1
ATOM 991 C C . MET A 1 138 ? -5.239 -16.483 -4.591 1.00 92.12 138 MET A C 1
ATOM 993 O O . MET A 1 138 ? -5.984 -16.138 -3.677 1.00 92.12 138 MET A O 1
ATOM 997 N N . ALA A 1 139 ? -4.311 -15.666 -5.097 1.00 89.06 139 ALA A N 1
ATOM 998 C CA . ALA A 1 139 ? -4.115 -14.302 -4.611 1.00 89.06 139 ALA A CA 1
ATOM 999 C C . ALA A 1 139 ? -5.362 -13.425 -4.830 1.00 89.06 139 ALA A C 1
ATOM 1001 O O . ALA A 1 139 ? -5.858 -12.819 -3.883 1.00 89.06 139 ALA A O 1
ATOM 1002 N N . ILE A 1 140 ? -5.913 -13.408 -6.050 1.00 89.38 140 ILE A N 1
ATOM 1003 C CA . ILE A 1 140 ? -7.082 -12.585 -6.398 1.00 89.38 140 ILE A CA 1
ATOM 1004 C C . ILE A 1 140 ? -8.324 -13.031 -5.625 1.00 89.38 140 ILE A C 1
ATOM 1006 O O . ILE A 1 140 ? -9.045 -12.192 -5.094 1.00 89.38 140 ILE A O 1
ATOM 1010 N N . THR A 1 141 ? -8.589 -14.336 -5.545 1.00 91.12 141 THR A N 1
ATOM 1011 C CA . THR A 1 141 ? -9.765 -14.859 -4.827 1.00 91.12 141 THR A CA 1
ATOM 1012 C C . THR A 1 141 ? -9.688 -14.604 -3.323 1.00 91.12 141 THR A C 1
ATOM 1014 O O . THR A 1 141 ? -10.696 -14.225 -2.727 1.00 91.12 141 THR A O 1
ATOM 1017 N N . SER A 1 142 ? -8.502 -14.742 -2.721 1.00 90.06 142 SER A N 1
ATOM 1018 C CA . SER A 1 142 ? -8.278 -14.446 -1.303 1.00 90.06 142 SER A CA 1
ATOM 1019 C C . SER A 1 142 ? -8.558 -12.973 -0.992 1.00 90.06 142 SER A C 1
ATOM 1021 O O . SER A 1 142 ? -9.453 -12.676 -0.198 1.00 90.06 142 SER A O 1
ATOM 1023 N N . THR A 1 143 ? -7.891 -12.044 -1.690 1.00 89.12 143 THR A N 1
ATOM 1024 C CA . THR A 1 143 ? -8.095 -10.598 -1.499 1.00 89.12 143 THR A CA 1
ATOM 1025 C C . THR A 1 143 ? -9.520 -10.180 -1.856 1.00 89.12 143 THR A C 1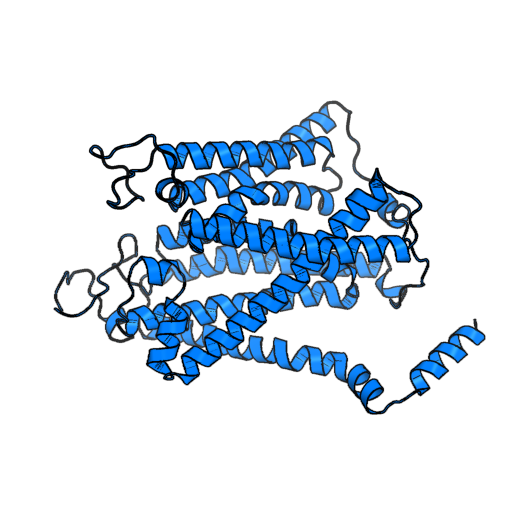
ATOM 1027 O O . THR A 1 143 ? -10.169 -9.492 -1.077 1.00 89.12 143 THR A O 1
ATOM 1030 N N . GLY A 1 144 ? -10.061 -10.660 -2.978 1.00 90.25 144 GLY A N 1
ATOM 1031 C CA . GLY A 1 144 ? -11.422 -10.338 -3.410 1.00 90.25 144 GLY A CA 1
ATOM 1032 C C . GLY A 1 144 ? -12.488 -10.754 -2.394 1.00 90.25 144 GLY A C 1
ATOM 1033 O O . GLY A 1 144 ? -13.457 -10.025 -2.188 1.00 90.25 144 GLY A O 1
ATOM 1034 N N . SER A 1 145 ? -12.300 -11.891 -1.714 1.00 90.88 145 SER A N 1
ATOM 1035 C CA . SER A 1 145 ? -13.205 -12.318 -0.643 1.00 90.88 145 SER A CA 1
ATOM 1036 C C . SER A 1 145 ? -13.158 -11.382 0.570 1.00 90.88 145 SER A C 1
ATOM 1038 O O . SER A 1 145 ? -14.216 -11.008 1.079 1.00 90.88 145 SER A O 1
ATOM 1040 N N . ALA A 1 146 ? -11.963 -10.945 0.983 1.00 90.56 146 ALA A N 1
ATOM 1041 C CA . ALA A 1 146 ? -11.780 -10.018 2.097 1.00 90.56 146 ALA A CA 1
ATOM 1042 C C . ALA A 1 146 ? -12.415 -8.650 1.799 1.00 90.56 146 ALA A C 1
ATOM 1044 O O . ALA A 1 146 ? -13.177 -8.142 2.619 1.00 90.56 146 ALA A O 1
ATOM 1045 N N . GLU A 1 147 ? -12.206 -8.118 0.593 1.00 91.88 147 GLU A N 1
ATOM 1046 C CA . GLU A 1 147 ? -12.799 -6.855 0.131 1.00 91.88 147 GLU A CA 1
ATOM 1047 C C . GLU A 1 147 ? -14.331 -6.900 0.097 1.00 91.88 147 GLU A C 1
ATOM 1049 O O . GLU A 1 147 ? -15.009 -5.963 0.521 1.00 91.88 147 GLU A O 1
ATOM 1054 N N . CYS A 1 148 ? -14.910 -8.013 -0.366 1.00 92.69 148 CYS A N 1
ATOM 1055 C CA . CYS A 1 148 ? -16.363 -8.176 -0.368 1.00 92.69 148 CYS A CA 1
ATOM 1056 C C . CYS A 1 148 ? -16.943 -8.109 1.048 1.00 92.69 148 CYS A C 1
ATOM 1058 O O . CYS A 1 148 ? -17.984 -7.482 1.264 1.00 92.69 148 CYS A O 1
ATOM 1060 N N . ILE A 1 149 ? -16.276 -8.740 2.017 1.00 91.44 149 ILE A N 1
ATOM 1061 C CA . ILE A 1 149 ? -16.694 -8.694 3.419 1.00 91.44 149 ILE A CA 1
ATOM 1062 C C . ILE A 1 149 ? -16.510 -7.285 3.985 1.00 91.44 149 ILE A C 1
ATOM 1064 O O . ILE A 1 149 ? -17.465 -6.750 4.556 1.00 91.44 149 ILE A O 1
ATOM 1068 N N . ALA A 1 150 ? -15.358 -6.660 3.743 1.00 93.06 150 ALA A N 1
ATOM 1069 C CA . ALA A 1 150 ? -15.038 -5.303 4.166 1.00 93.06 150 ALA A CA 1
ATOM 1070 C C . ALA A 1 150 ? -16.116 -4.306 3.714 1.00 93.06 150 ALA A C 1
ATOM 1072 O O . ALA A 1 150 ? -16.787 -3.699 4.552 1.00 93.06 150 ALA A O 1
ATOM 1073 N N . VAL A 1 151 ? -16.399 -4.218 2.412 1.00 93.81 151 VAL A N 1
ATOM 1074 C CA . VAL A 1 151 ? -17.412 -3.289 1.883 1.00 93.81 151 VAL A CA 1
ATOM 1075 C C . VAL A 1 151 ? -18.814 -3.631 2.381 1.00 93.81 151 VAL A C 1
ATOM 1077 O O . VAL A 1 151 ? -19.570 -2.738 2.770 1.00 93.81 151 VAL A O 1
ATOM 1080 N N . SER A 1 152 ? -19.170 -4.918 2.441 1.00 93.88 152 SER A N 1
ATOM 1081 C CA . SER A 1 152 ? -20.487 -5.319 2.946 1.00 93.88 152 SER A CA 1
ATOM 1082 C C . SER A 1 152 ? -20.711 -4.908 4.403 1.00 93.88 152 SER A C 1
ATOM 1084 O O . SER A 1 152 ? -21.829 -4.558 4.782 1.00 93.88 152 SER A O 1
ATOM 1086 N N . SER A 1 153 ? -19.651 -4.924 5.212 1.00 91.50 153 SER A N 1
ATOM 1087 C CA . SER A 1 153 ? -19.709 -4.562 6.620 1.00 91.50 153 SER A CA 1
ATOM 1088 C C . SER A 1 153 ? -19.830 -3.055 6.828 1.00 91.50 153 SER A C 1
ATOM 1090 O O . SER A 1 153 ? -20.635 -2.648 7.659 1.00 91.50 153 SER A O 1
ATOM 1092 N N . LEU A 1 154 ? -19.136 -2.234 6.029 1.00 93.38 154 LEU A N 1
ATOM 1093 C CA . LEU A 1 154 ? -19.284 -0.776 6.056 1.00 93.38 154 LEU A CA 1
ATOM 1094 C C . LEU A 1 154 ? -20.740 -0.399 5.767 1.00 93.38 154 LEU A C 1
ATOM 1096 O O . LEU A 1 154 ? -21.371 0.354 6.504 1.00 93.38 154 LEU A O 1
ATOM 1100 N N . VAL A 1 155 ? -21.339 -1.008 4.740 1.00 94.50 155 VAL A N 1
ATOM 1101 C CA . VAL A 1 155 ? -22.744 -0.740 4.412 1.00 94.50 155 VAL A CA 1
ATOM 1102 C C . VAL A 1 155 ? -23.687 -1.254 5.502 1.00 94.50 155 VAL A C 1
ATOM 1104 O O . VAL A 1 155 ? -24.655 -0.577 5.840 1.00 94.50 155 VAL A O 1
ATOM 1107 N N . ALA A 1 156 ? -23.426 -2.422 6.089 1.00 92.75 156 ALA A N 1
ATOM 1108 C CA . ALA A 1 156 ? -24.279 -2.970 7.139 1.00 92.75 156 ALA A CA 1
ATOM 1109 C C . ALA A 1 156 ? -24.205 -2.155 8.448 1.00 92.75 156 ALA A C 1
ATOM 1111 O O . ALA A 1 156 ? -25.239 -1.759 8.987 1.00 92.75 156 ALA A O 1
ATOM 1112 N N . TYR A 1 157 ? -23.006 -1.888 8.964 1.00 88.81 157 TYR A N 1
ATOM 1113 C CA . TYR A 1 157 ? -22.805 -1.246 10.266 1.00 88.81 157 TYR A CA 1
ATOM 1114 C C . TYR A 1 157 ? -22.854 0.285 10.187 1.00 88.81 157 TYR A C 1
ATOM 1116 O O . TYR A 1 157 ? -23.533 0.910 11.006 1.00 88.81 157 TYR A O 1
ATOM 1124 N N . ASP A 1 158 ? -22.208 0.887 9.189 1.00 91.62 158 ASP A N 1
ATOM 1125 C CA . ASP A 1 158 ? -22.016 2.342 9.145 1.00 91.62 158 ASP A CA 1
ATOM 1126 C C . ASP A 1 158 ? -23.126 3.064 8.384 1.00 91.62 158 ASP A C 1
ATOM 1128 O O . ASP A 1 158 ? -23.369 4.242 8.633 1.00 91.62 158 ASP A O 1
ATOM 1132 N N . ILE A 1 159 ? -23.839 2.368 7.491 1.00 94.19 159 ILE A N 1
ATOM 1133 C CA . ILE A 1 159 ? -24.978 2.934 6.754 1.00 94.19 159 ILE A CA 1
ATOM 1134 C C . ILE A 1 159 ? -26.296 2.381 7.292 1.00 94.19 159 ILE A C 1
ATOM 1136 O O . ILE A 1 159 ? -27.115 3.131 7.827 1.00 94.19 159 ILE A O 1
ATOM 1140 N N . TYR A 1 160 ? -26.515 1.070 7.169 1.00 94.00 160 TYR A N 1
ATOM 1141 C CA . TYR A 1 160 ? -27.805 0.458 7.466 1.00 94.00 160 TYR A CA 1
ATOM 1142 C C . TYR A 1 160 ? -28.149 0.564 8.948 1.00 94.00 160 TYR A C 1
ATOM 1144 O O . TYR A 1 160 ? -29.167 1.162 9.285 1.00 94.00 160 TYR A O 1
ATOM 1152 N N . ARG A 1 161 ? -27.288 0.073 9.844 1.00 89.94 161 ARG A N 1
ATOM 1153 C CA . ARG A 1 161 ? -27.522 0.209 11.285 1.00 89.94 161 ARG A CA 1
ATOM 1154 C C . ARG A 1 161 ? -27.515 1.675 11.704 1.00 89.94 161 ARG A C 1
ATOM 1156 O O . ARG A 1 161 ? -28.415 2.102 12.405 1.00 89.94 161 ARG A O 1
ATOM 1163 N N . LYS A 1 162 ? -26.537 2.478 11.285 1.00 90.06 162 LYS A N 1
ATOM 1164 C CA . LYS A 1 162 ? -26.420 3.847 11.809 1.00 90.06 162 LYS A CA 1
ATOM 1165 C C . LYS A 1 162 ? -27.556 4.784 11.383 1.00 90.06 162 LYS A C 1
ATOM 1167 O O . LYS A 1 162 ? -27.974 5.604 12.199 1.00 90.06 162 LYS A O 1
ATOM 1172 N N . TYR A 1 163 ? -28.022 4.690 10.135 1.00 93.25 163 TYR A N 1
ATOM 1173 C CA . TYR A 1 163 ? -28.923 5.687 9.542 1.00 93.25 163 TYR A CA 1
ATOM 1174 C C . TYR A 1 163 ? -30.273 5.136 9.070 1.00 93.25 163 TYR A C 1
ATOM 1176 O O . TYR A 1 163 ? -31.231 5.902 9.017 1.00 93.25 163 TYR A O 1
ATOM 1184 N N . ILE A 1 164 ? -30.378 3.848 8.718 1.00 94.00 164 ILE A N 1
ATOM 1185 C CA . ILE A 1 164 ? -31.612 3.270 8.147 1.00 94.00 164 ILE A CA 1
ATOM 1186 C C . ILE A 1 164 ? -32.442 2.555 9.220 1.00 94.00 164 ILE A C 1
ATOM 1188 O O . ILE A 1 164 ? -33.647 2.776 9.312 1.00 94.00 164 ILE A O 1
ATOM 1192 N N . ASN A 1 165 ? -31.816 1.690 10.019 1.00 91.69 165 ASN A N 1
ATOM 1193 C CA . ASN A 1 165 ? -32.467 0.920 11.076 1.00 91.69 165 ASN A CA 1
ATOM 1194 C C . ASN A 1 165 ? -31.531 0.720 12.294 1.00 91.69 165 ASN A C 1
ATOM 1196 O O . ASN A 1 165 ? -30.866 -0.319 12.387 1.00 91.69 165 ASN A O 1
ATOM 1200 N N . PRO A 1 166 ? -31.487 1.693 13.228 1.00 87.56 166 PRO A N 1
ATOM 1201 C CA . PRO A 1 166 ? -30.666 1.639 14.448 1.00 87.56 166 PRO A CA 1
ATOM 1202 C C . PRO A 1 166 ? -30.908 0.420 15.332 1.00 87.56 166 PRO A C 1
ATOM 1204 O O . PRO A 1 166 ? -29.949 -0.143 15.862 1.00 87.56 166 PRO A O 1
ATOM 1207 N N . ASP A 1 167 ? -32.156 -0.035 15.404 1.00 87.06 167 ASP A N 1
ATOM 1208 C CA . ASP A 1 167 ? -32.588 -1.143 16.261 1.00 87.06 167 ASP A CA 1
ATOM 1209 C C . ASP A 1 167 ? -32.599 -2.491 15.514 1.00 87.06 167 ASP A C 1
ATOM 1211 O O . ASP A 1 167 ? -33.333 -3.418 15.863 1.00 87.06 167 ASP A O 1
ATOM 1215 N N . CYS A 1 168 ? -31.811 -2.614 14.438 1.00 87.00 168 CYS A N 1
ATOM 1216 C CA . CYS A 1 168 ? -31.747 -3.849 13.663 1.00 87.00 168 CYS A CA 1
ATOM 1217 C C . CYS A 1 168 ? -31.196 -5.031 14.480 1.00 87.00 168 CYS A C 1
ATOM 1219 O O . CYS A 1 168 ? -30.236 -4.922 15.242 1.00 87.00 168 CYS A O 1
ATOM 1221 N N . THR A 1 169 ? -31.787 -6.204 14.262 1.00 89.25 169 THR A N 1
ATOM 1222 C CA . THR A 1 169 ? -31.310 -7.467 14.845 1.00 89.25 169 THR A CA 1
ATOM 1223 C C . THR A 1 169 ? -30.076 -7.992 14.103 1.00 89.25 169 THR A C 1
ATOM 1225 O O . THR A 1 169 ? -29.910 -7.739 12.905 1.00 89.25 169 THR A O 1
ATOM 1228 N N . GLY A 1 170 ? -29.253 -8.822 14.757 1.00 86.50 170 GLY A N 1
ATOM 1229 C CA . GLY A 1 170 ? -28.089 -9.461 14.120 1.00 86.50 170 GLY A CA 1
ATOM 1230 C C . GLY A 1 170 ? -28.442 -10.246 12.846 1.00 86.50 170 GLY A C 1
ATOM 1231 O O . GLY A 1 170 ? -27.731 -10.182 11.845 1.00 86.50 170 GLY A O 1
ATOM 1232 N N . THR A 1 171 ? -29.612 -10.897 12.810 1.00 88.81 171 THR A N 1
ATOM 1233 C CA . THR A 1 171 ? -30.089 -11.619 11.614 1.00 88.81 171 THR A CA 1
ATOM 1234 C C . THR A 1 171 ? -30.403 -10.678 10.445 1.00 88.81 171 THR A C 1
ATOM 1236 O O . THR A 1 171 ? -30.094 -10.996 9.294 1.00 88.81 171 THR A O 1
ATOM 1239 N N . GLN A 1 172 ? -31.014 -9.519 10.714 1.00 90.25 172 GLN A N 1
ATOM 1240 C CA . GLN A 1 172 ? -31.274 -8.509 9.682 1.00 90.25 172 GLN A CA 1
ATOM 1241 C C . GLN A 1 172 ? -29.966 -7.923 9.153 1.00 90.25 172 GLN A C 1
ATOM 1243 O O . GLN A 1 172 ? -29.802 -7.795 7.940 1.00 90.25 172 GLN A O 1
ATOM 1248 N N . LEU A 1 173 ? -29.017 -7.646 10.043 1.00 89.44 173 LEU A N 1
ATOM 1249 C CA . LEU A 1 173 ? -27.714 -7.109 9.678 1.00 89.44 173 LEU A CA 1
ATOM 1250 C C . LEU A 1 173 ? -26.918 -8.072 8.786 1.00 89.44 173 LEU A C 1
ATOM 1252 O O . LEU A 1 173 ? -26.430 -7.680 7.725 1.00 89.44 173 LEU A O 1
ATOM 1256 N N . LEU A 1 174 ? -26.864 -9.355 9.159 1.00 89.81 174 LEU A N 1
ATOM 1257 C CA . LEU A 1 174 ? -26.225 -10.398 8.352 1.00 89.81 174 LEU A CA 1
ATOM 1258 C C . LEU A 1 174 ? -26.900 -10.563 6.987 1.00 89.81 174 LEU A C 1
ATOM 1260 O O . LEU A 1 174 ? -26.222 -10.814 5.990 1.00 89.81 174 LEU A O 1
ATOM 1264 N N . ARG A 1 175 ? -28.229 -10.406 6.908 1.00 93.56 175 ARG A N 1
ATOM 1265 C CA . ARG A 1 175 ? -28.950 -10.441 5.629 1.00 93.56 175 ARG A CA 1
ATOM 1266 C C . ARG A 1 175 ? -28.519 -9.290 4.719 1.00 93.56 175 ARG A C 1
ATOM 1268 O O . ARG A 1 175 ? -28.247 -9.539 3.548 1.00 93.56 175 ARG A O 1
ATOM 1275 N N . VAL A 1 176 ? -28.432 -8.068 5.248 1.00 94.50 176 VAL A N 1
ATOM 1276 C CA . VAL A 1 176 ? -27.971 -6.894 4.488 1.00 94.50 176 VAL A CA 1
ATOM 1277 C C . VAL A 1 176 ? -26.533 -7.088 4.017 1.00 94.50 176 VAL A C 1
ATOM 1279 O O . VAL A 1 176 ? -26.270 -6.923 2.830 1.00 94.50 176 VAL A O 1
ATOM 1282 N N . SER A 1 177 ? -25.627 -7.528 4.895 1.00 92.44 177 SER A N 1
ATOM 1283 C CA . SER A 1 177 ? -24.237 -7.818 4.519 1.00 92.44 177 SER A CA 1
ATOM 1284 C C . SER A 1 177 ? -24.157 -8.840 3.373 1.00 92.44 177 SER A C 1
ATOM 1286 O O . SER A 1 177 ? -23.526 -8.562 2.358 1.00 92.44 177 SER A O 1
ATOM 1288 N N . ARG A 1 178 ? -24.877 -9.970 3.441 1.00 94.25 178 ARG A N 1
ATOM 1289 C CA . ARG A 1 178 ? -24.874 -10.980 2.359 1.00 94.25 178 ARG A CA 1
ATOM 1290 C C . ARG A 1 178 ? -25.394 -10.446 1.024 1.00 94.25 178 ARG A C 1
ATOM 1292 O O . ARG A 1 178 ? -24.847 -10.795 -0.018 1.00 94.25 178 ARG A O 1
ATOM 1299 N N . ILE A 1 179 ? -26.435 -9.612 1.041 1.00 95.50 179 ILE A N 1
ATOM 1300 C CA . ILE A 1 179 ? -26.932 -8.951 -0.175 1.00 95.50 179 ILE A CA 1
ATOM 1301 C C . ILE A 1 179 ? -25.849 -8.022 -0.734 1.00 95.50 179 ILE A C 1
ATOM 1303 O O . ILE A 1 179 ? -25.561 -8.057 -1.930 1.00 95.50 179 ILE A O 1
ATOM 1307 N N . MET A 1 180 ? -25.204 -7.241 0.134 1.00 95.75 180 MET A N 1
ATOM 1308 C CA . MET A 1 180 ? -24.165 -6.299 -0.268 1.00 95.75 180 MET A CA 1
ATOM 1309 C C . MET A 1 180 ? -22.907 -6.969 -0.814 1.00 95.75 180 MET A C 1
ATOM 1311 O O . MET A 1 180 ? -22.301 -6.408 -1.720 1.00 95.75 180 MET A O 1
ATOM 1315 N N . VAL A 1 181 ? -22.554 -8.174 -0.356 1.00 95.06 181 VAL A N 1
ATOM 1316 C CA . VAL A 1 181 ? -21.475 -8.979 -0.959 1.00 95.06 181 VAL A CA 1
ATOM 1317 C C . VAL A 1 181 ? -21.746 -9.226 -2.447 1.00 95.06 181 VAL A C 1
ATOM 1319 O O . VAL A 1 181 ? -20.873 -8.994 -3.280 1.00 95.06 181 VAL A O 1
ATOM 1322 N N . VAL A 1 182 ? -22.965 -9.647 -2.803 1.00 95.25 182 VAL A N 1
ATOM 1323 C CA . VAL A 1 182 ? -23.336 -9.909 -4.206 1.00 95.25 182 VAL A CA 1
ATOM 1324 C C . VAL A 1 182 ? -23.359 -8.613 -5.016 1.00 95.25 182 VAL A C 1
ATOM 1326 O O . VAL A 1 182 ? -22.811 -8.565 -6.115 1.00 95.25 182 VAL A O 1
ATOM 1329 N N . VAL A 1 183 ? -23.956 -7.551 -4.466 1.00 95.38 183 VAL A N 1
ATOM 1330 C CA . VAL A 1 183 ? -24.022 -6.236 -5.124 1.00 95.38 183 VAL A CA 1
ATOM 1331 C C . VAL A 1 183 ? -22.621 -5.694 -5.393 1.00 95.38 183 VAL A C 1
ATOM 1333 O O . VAL A 1 183 ? -22.332 -5.278 -6.511 1.00 95.38 183 VAL A O 1
ATOM 1336 N N . TYR A 1 184 ? -21.731 -5.739 -4.404 1.00 94.19 184 TYR A N 1
ATOM 1337 C CA . TYR A 1 184 ? -20.360 -5.270 -4.560 1.00 94.19 184 TYR A CA 1
ATOM 1338 C C . TYR A 1 184 ? -19.564 -6.126 -5.551 1.00 94.19 184 TYR A C 1
ATOM 1340 O O . TYR A 1 184 ? -18.848 -5.574 -6.382 1.00 94.19 184 TYR A O 1
ATOM 1348 N N . GLY A 1 185 ? -19.731 -7.452 -5.539 1.00 93.06 185 GLY A N 1
ATOM 1349 C CA . GLY A 1 185 ? -19.127 -8.339 -6.540 1.00 93.06 185 GLY A CA 1
ATOM 1350 C C . GLY A 1 185 ? -19.527 -7.976 -7.977 1.00 93.06 185 GLY A C 1
ATOM 1351 O O . GLY A 1 185 ? -18.680 -7.911 -8.865 1.00 93.06 185 GLY A O 1
ATOM 1352 N N . LEU A 1 186 ? -20.805 -7.658 -8.207 1.00 94.62 186 LEU A N 1
ATOM 1353 C CA . LEU A 1 186 ? -21.285 -7.201 -9.516 1.00 94.62 186 LEU A CA 1
ATOM 1354 C C . LEU A 1 186 ? -20.749 -5.808 -9.881 1.00 94.62 186 LEU A C 1
ATOM 1356 O O . LEU A 1 186 ? -20.336 -5.597 -11.020 1.00 94.62 186 LEU A O 1
ATOM 1360 N N . LEU A 1 187 ? -20.727 -4.870 -8.931 1.00 94.19 187 LEU A N 1
ATOM 1361 C CA . LEU A 1 187 ? -20.235 -3.505 -9.154 1.00 94.19 187 LEU A CA 1
ATOM 1362 C C . LEU A 1 187 ? -18.728 -3.466 -9.428 1.00 94.19 187 LEU A C 1
ATOM 1364 O O . LEU A 1 187 ? -18.298 -2.798 -10.363 1.00 94.19 187 LEU A O 1
ATOM 1368 N N . SER A 1 188 ? -17.932 -4.196 -8.648 1.00 91.88 188 SER A N 1
ATOM 1369 C CA . SER A 1 188 ? -16.482 -4.315 -8.843 1.00 91.88 188 SER A CA 1
ATOM 1370 C C . SER A 1 188 ? -16.147 -5.003 -10.168 1.00 91.88 188 SER A C 1
ATOM 1372 O O . SER A 1 188 ? -15.285 -4.520 -10.899 1.00 91.88 188 SER A O 1
ATOM 1374 N N . GLY A 1 189 ? -16.879 -6.061 -10.538 1.00 91.75 189 GLY A N 1
ATOM 1375 C CA . GLY A 1 189 ? -16.752 -6.704 -11.847 1.00 91.75 189 GLY A CA 1
ATOM 1376 C C . GLY A 1 189 ? -17.095 -5.761 -13.006 1.00 91.75 189 GLY A C 1
ATOM 1377 O O . GLY A 1 189 ? -16.343 -5.675 -13.977 1.00 91.75 189 GLY A O 1
ATOM 1378 N N . PHE A 1 190 ? -18.186 -4.999 -12.884 1.00 94.00 190 PHE A N 1
ATOM 1379 C CA . PHE A 1 190 ? -18.563 -3.971 -13.858 1.00 94.00 190 PHE A CA 1
ATOM 1380 C C . PHE A 1 190 ? -17.504 -2.867 -13.969 1.00 94.00 190 PHE A C 1
ATOM 1382 O O . PHE A 1 190 ? -17.141 -2.470 -15.074 1.00 94.00 190 PHE A O 1
ATOM 1389 N N . PHE A 1 191 ? -16.969 -2.399 -12.841 1.00 91.06 191 PHE A N 1
ATOM 1390 C CA . PHE A 1 191 ? -15.930 -1.374 -12.820 1.00 91.06 191 PHE A CA 1
ATOM 1391 C C . PHE A 1 191 ? -14.619 -1.871 -13.442 1.00 91.06 191 PHE A C 1
ATOM 1393 O O . PHE A 1 191 ? -14.003 -1.153 -14.225 1.00 91.06 191 PHE A O 1
ATOM 1400 N N . GLY A 1 192 ? -14.228 -3.122 -13.180 1.00 90.38 192 GLY A N 1
ATOM 1401 C CA . GLY A 1 192 ? -13.084 -3.759 -13.835 1.00 90.38 192 GLY A CA 1
ATOM 1402 C C . GLY A 1 192 ? -13.260 -3.862 -15.353 1.00 90.38 192 GLY A C 1
ATOM 1403 O O . GLY A 1 192 ? -12.348 -3.520 -16.105 1.00 90.38 192 GLY A O 1
ATOM 1404 N N . TRP A 1 193 ? -14.452 -4.255 -15.816 1.00 90.81 193 TRP A N 1
ATOM 1405 C CA . TRP A 1 193 ? -14.793 -4.259 -17.243 1.00 90.81 193 TRP A CA 1
ATOM 1406 C C . TRP A 1 193 ? -14.737 -2.853 -17.863 1.00 90.81 193 TRP A C 1
ATOM 1408 O O . TRP A 1 193 ? -14.191 -2.684 -18.953 1.00 90.81 193 TRP A O 1
ATOM 1418 N N . PHE A 1 194 ? -15.244 -1.838 -17.160 1.00 91.62 194 PHE A N 1
ATOM 1419 C CA . PHE A 1 194 ? -15.186 -0.444 -17.602 1.00 91.62 194 PHE A CA 1
ATOM 1420 C C . PHE A 1 194 ? -13.742 0.058 -17.740 1.00 91.62 194 PHE A C 1
ATOM 1422 O O . PHE A 1 194 ? -13.383 0.599 -18.784 1.00 91.62 194 PHE A O 1
ATOM 1429 N N . LEU A 1 195 ? -12.897 -0.162 -16.726 1.00 89.25 195 LEU A N 1
ATOM 1430 C CA . LEU A 1 195 ? -11.484 0.235 -16.757 1.00 89.25 195 LEU A CA 1
ATOM 1431 C C . LEU A 1 195 ? -10.729 -0.434 -17.909 1.00 89.25 195 LEU A C 1
ATOM 1433 O O . LEU A 1 195 ? -9.950 0.224 -18.600 1.00 89.25 195 LEU A O 1
ATOM 1437 N N . TYR A 1 196 ? -11.016 -1.714 -18.158 1.00 86.25 196 TYR A N 1
ATOM 1438 C CA . TYR A 1 196 ? -10.482 -2.431 -19.310 1.00 86.25 196 TYR A CA 1
ATOM 1439 C C . TYR A 1 196 ? -10.928 -1.793 -20.636 1.00 86.25 196 TYR A C 1
ATOM 1441 O O . TYR A 1 196 ? -10.104 -1.584 -21.523 1.00 86.25 196 TYR A O 1
ATOM 1449 N N . GLY A 1 197 ? -12.206 -1.414 -20.757 1.00 87.50 197 GLY A N 1
ATOM 1450 C CA . GLY A 1 197 ? -12.751 -0.757 -21.950 1.00 87.50 197 GLY A CA 1
ATOM 1451 C C . GLY A 1 197 ? -12.169 0.634 -22.234 1.00 87.50 197 GLY A C 1
ATOM 1452 O O . GLY A 1 197 ? -12.035 1.009 -23.396 1.00 87.50 197 GLY A O 1
ATOM 1453 N N . VAL A 1 198 ? -11.785 1.385 -21.197 1.00 87.44 198 VAL A N 1
ATOM 1454 C CA . VAL A 1 198 ? -11.127 2.704 -21.323 1.00 87.44 198 VAL A CA 1
ATOM 1455 C C . VAL A 1 198 ? -9.621 2.575 -21.624 1.00 87.44 198 VAL A C 1
ATOM 1457 O O . VAL A 1 198 ? -8.970 3.559 -21.969 1.00 87.44 198 VAL A O 1
ATOM 1460 N N . GLY A 1 199 ? -9.055 1.367 -21.542 1.00 85.00 199 GLY A N 1
ATOM 1461 C CA . GLY A 1 199 ? -7.632 1.117 -21.782 1.00 85.00 199 GLY A CA 1
ATOM 1462 C C . GLY A 1 199 ? -6.735 1.424 -20.579 1.00 85.00 199 GLY A C 1
ATOM 1463 O O . GLY A 1 199 ? -5.529 1.611 -20.744 1.00 85.00 199 GLY A O 1
ATOM 1464 N N . ALA A 1 200 ? -7.293 1.477 -19.364 1.00 85.50 200 ALA A N 1
ATOM 1465 C CA . ALA A 1 200 ? -6.505 1.636 -18.147 1.00 85.50 200 ALA A CA 1
ATOM 1466 C C . ALA A 1 200 ? -5.705 0.354 -17.873 1.00 85.50 200 ALA A C 1
ATOM 1468 O O . ALA A 1 200 ? -6.271 -0.709 -17.612 1.00 85.50 200 ALA A O 1
ATOM 1469 N N . ASN A 1 201 ? -4.376 0.448 -17.927 1.00 83.00 201 ASN A N 1
ATOM 1470 C CA . ASN A 1 201 ? -3.508 -0.679 -17.592 1.00 83.00 201 ASN A CA 1
ATOM 1471 C C . ASN A 1 201 ? -3.361 -0.853 -16.068 1.00 83.00 201 ASN A C 1
ATOM 1473 O O . ASN A 1 201 ? -3.728 0.019 -15.276 1.00 83.00 201 ASN A O 1
ATOM 1477 N N . LEU A 1 202 ? -2.789 -1.988 -15.652 1.00 81.94 202 LEU A N 1
ATOM 1478 C CA . LEU A 1 202 ? -2.619 -2.321 -14.235 1.00 81.94 202 LEU A CA 1
ATOM 1479 C C . LEU A 1 202 ? -1.792 -1.265 -13.483 1.00 81.94 202 LEU A C 1
ATOM 1481 O O . LEU A 1 202 ? -2.130 -0.913 -12.356 1.00 81.94 202 LEU A O 1
ATOM 1485 N N . GLY A 1 203 ? -0.738 -0.734 -14.111 1.00 85.62 203 GLY A N 1
ATOM 1486 C CA . GLY A 1 203 ? 0.109 0.303 -13.518 1.00 85.62 203 GLY A CA 1
ATOM 1487 C C . GLY A 1 203 ? -0.627 1.626 -13.294 1.00 85.62 203 GLY A C 1
ATOM 1488 O O . GLY A 1 203 ? -0.416 2.277 -12.273 1.00 85.62 203 GLY A O 1
ATOM 1489 N N . TRP A 1 204 ? -1.526 2.001 -14.207 1.00 89.81 204 TRP A N 1
ATOM 1490 C CA . TRP A 1 204 ? -2.381 3.180 -14.079 1.00 89.81 204 TRP A CA 1
ATOM 1491 C C . TRP A 1 204 ? -3.278 3.058 -12.850 1.00 89.81 204 TRP A C 1
ATOM 1493 O O . TRP A 1 204 ? -3.234 3.911 -11.970 1.00 89.81 204 TRP A O 1
ATOM 1503 N N . VAL A 1 205 ? -4.031 1.957 -12.751 1.00 89.31 205 VAL A N 1
ATOM 1504 C CA . VAL A 1 205 ? -4.977 1.729 -11.644 1.00 89.31 205 VAL A CA 1
ATOM 1505 C C . VAL A 1 205 ? -4.239 1.660 -10.309 1.00 89.31 205 VAL A C 1
ATOM 1507 O O . VAL A 1 205 ? -4.671 2.263 -9.328 1.00 89.31 205 VAL A O 1
ATOM 1510 N N . TYR A 1 206 ? -3.096 0.971 -10.289 1.00 89.06 206 TYR A N 1
ATOM 1511 C CA . TYR A 1 206 ? -2.280 0.803 -9.092 1.00 89.06 206 TYR A CA 1
ATOM 1512 C C . TYR A 1 206 ? -1.749 2.133 -8.545 1.00 89.06 206 TYR A C 1
ATOM 1514 O O . TYR A 1 206 ? -1.819 2.386 -7.346 1.00 89.06 206 TYR A O 1
ATOM 1522 N N . ASN A 1 207 ? -1.241 3.008 -9.410 1.00 92.38 207 ASN A N 1
ATOM 1523 C CA . ASN A 1 207 ? -0.678 4.292 -8.992 1.00 92.38 207 ASN A CA 1
ATOM 1524 C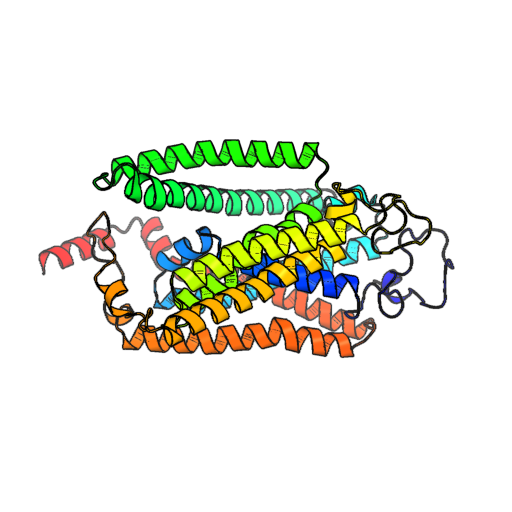 C . ASN A 1 207 ? -1.770 5.348 -8.701 1.00 92.38 207 ASN A C 1
ATOM 1526 O O . ASN A 1 207 ? -1.588 6.197 -7.820 1.00 92.38 207 ASN A O 1
ATOM 1530 N N . PHE A 1 208 ? -2.917 5.271 -9.387 1.00 93.31 208 PHE A N 1
ATOM 1531 C CA . PHE A 1 208 ? -4.075 6.144 -9.170 1.00 93.31 208 PHE A CA 1
ATOM 1532 C C . PHE A 1 208 ? -4.676 5.971 -7.772 1.00 93.31 208 PHE A C 1
ATOM 1534 O O . PHE A 1 208 ? -5.162 6.928 -7.170 1.00 93.31 208 PHE A O 1
ATOM 1541 N N . MET A 1 209 ? -4.582 4.765 -7.220 1.00 92.69 209 MET A N 1
ATOM 1542 C CA . MET A 1 209 ? -5.016 4.442 -5.867 1.00 92.69 209 MET A CA 1
ATOM 1543 C C . MET A 1 209 ? -4.554 5.480 -4.835 1.00 92.69 209 MET A C 1
ATOM 1545 O O . MET A 1 209 ? -5.383 6.064 -4.144 1.00 92.69 209 MET A O 1
ATOM 1549 N N . GLY A 1 210 ? -3.259 5.798 -4.757 1.00 93.12 210 GLY A N 1
ATOM 1550 C CA . GLY A 1 210 ? -2.779 6.746 -3.747 1.00 93.12 210 GLY A CA 1
ATOM 1551 C C . GLY A 1 210 ? -3.194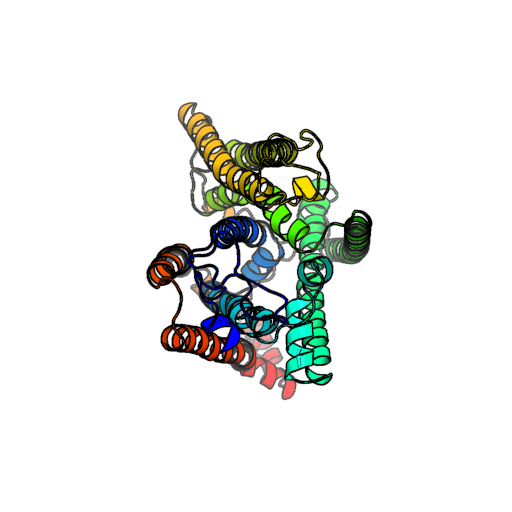 8.205 -3.992 1.00 93.12 210 GLY A C 1
ATOM 1552 O O . GLY A 1 210 ? -3.268 8.974 -3.036 1.00 93.12 210 GLY A O 1
ATOM 1553 N N . ILE A 1 211 ? -3.579 8.573 -5.220 1.00 95.94 211 ILE A N 1
ATOM 1554 C CA . ILE A 1 211 ? -4.230 9.863 -5.529 1.00 95.94 211 ILE A CA 1
ATOM 1555 C C . ILE A 1 211 ? -5.629 9.901 -4.903 1.00 95.94 211 ILE A C 1
ATOM 1557 O O . ILE A 1 211 ? -6.025 10.897 -4.301 1.00 95.94 211 ILE A O 1
ATOM 1561 N N . MET A 1 212 ? -6.371 8.797 -5.017 1.00 93.88 212 MET A N 1
ATOM 1562 C CA . MET A 1 212 ? -7.743 8.699 -4.528 1.00 93.88 212 MET A CA 1
ATOM 1563 C C . MET A 1 212 ? -7.828 8.608 -3.002 1.00 93.88 212 MET A C 1
ATOM 1565 O O . MET A 1 212 ? -8.653 9.298 -2.407 1.00 93.88 212 MET A O 1
ATOM 1569 N N . ILE A 1 213 ? -7.012 7.757 -2.371 1.00 93.81 213 ILE A N 1
ATOM 1570 C CA . ILE A 1 213 ? -7.171 7.410 -0.946 1.00 93.81 213 ILE A CA 1
ATOM 1571 C C . ILE A 1 213 ? -6.021 7.882 -0.047 1.00 93.81 213 ILE A C 1
ATOM 1573 O O . ILE A 1 213 ? -6.167 7.899 1.176 1.00 93.81 213 ILE A O 1
ATOM 1577 N N . GLY A 1 214 ? -4.889 8.321 -0.609 1.00 94.44 214 GLY A N 1
ATOM 1578 C CA . GLY A 1 214 ? -3.704 8.704 0.170 1.00 94.44 214 GLY A CA 1
ATOM 1579 C C . GLY A 1 214 ? -3.931 9.888 1.117 1.00 94.44 214 GLY A C 1
ATOM 1580 O O . GLY A 1 214 ? -3.243 10.012 2.131 1.00 94.44 214 GLY A O 1
ATOM 1581 N N . SER A 1 215 ? -4.927 10.738 0.848 1.00 96.25 215 SER A N 1
ATOM 1582 C CA . SER A 1 215 ? -5.246 11.883 1.703 1.00 96.25 215 SER A CA 1
ATOM 1583 C C . SER A 1 215 ? -5.902 11.496 3.028 1.00 96.25 215 SER A C 1
ATOM 1585 O O . SER A 1 215 ? -5.852 12.280 3.968 1.00 96.25 215 SER A O 1
ATOM 1587 N N . ALA A 1 216 ? -6.484 10.307 3.178 1.00 95.44 216 ALA A N 1
ATOM 1588 C CA . ALA A 1 216 ? -7.088 9.906 4.452 1.00 95.44 216 ALA A CA 1
ATOM 1589 C C . ALA A 1 216 ? -6.058 9.376 5.472 1.00 95.44 216 ALA A C 1
ATOM 1591 O O . ALA A 1 216 ? -6.338 9.364 6.670 1.00 95.44 216 ALA A O 1
ATOM 1592 N N . VAL A 1 217 ? -4.843 9.022 5.032 1.00 94.50 217 VAL A N 1
ATOM 1593 C CA . VAL A 1 217 ? -3.809 8.370 5.860 1.00 94.50 217 VAL A CA 1
ATOM 1594 C C . VAL A 1 217 ? -3.441 9.184 7.102 1.00 94.50 217 VAL A C 1
ATOM 1596 O O . VAL A 1 217 ? -3.518 8.676 8.223 1.00 94.50 217 VAL A O 1
ATOM 1599 N N . LEU A 1 218 ? -3.025 10.444 6.930 1.00 94.88 218 LEU A N 1
ATOM 1600 C CA . LEU A 1 218 ? -2.587 11.282 8.053 1.00 94.88 218 LEU A CA 1
ATOM 1601 C C . LEU A 1 218 ? -3.736 11.680 8.992 1.00 94.88 218 LEU A C 1
ATOM 1603 O O . LEU A 1 218 ? -3.544 11.556 10.201 1.00 94.88 218 LEU A O 1
ATOM 1607 N N . PRO A 1 219 ? -4.924 12.086 8.502 1.00 95.50 219 PRO A N 1
ATOM 1608 C CA . PRO A 1 219 ? -6.099 12.293 9.343 1.00 95.50 219 PRO A CA 1
ATOM 1609 C C . PRO A 1 219 ? -6.430 11.081 10.216 1.00 95.50 219 PRO A C 1
ATOM 1611 O O . PRO A 1 219 ? -6.526 11.227 11.431 1.00 95.50 219 PRO A O 1
ATOM 1614 N N . VAL A 1 220 ? -6.519 9.881 9.629 1.00 94.38 220 VAL A N 1
ATOM 1615 C CA . VAL A 1 220 ? -6.801 8.638 10.372 1.00 94.38 220 VAL A CA 1
ATOM 1616 C C . VAL A 1 220 ? -5.698 8.352 11.388 1.00 94.38 220 VAL A C 1
ATOM 1618 O O . VAL A 1 220 ? -5.982 8.087 12.555 1.00 94.38 220 VAL A O 1
ATOM 1621 N N . SER A 1 221 ? -4.432 8.484 10.985 1.00 92.25 221 SER A N 1
ATOM 1622 C CA . SER A 1 221 ? -3.289 8.309 11.889 1.00 92.25 221 SER A CA 1
ATOM 1623 C C . SER A 1 221 ? -3.358 9.268 13.077 1.00 92.25 221 SER A C 1
ATOM 1625 O O . SER A 1 221 ? -3.124 8.864 14.215 1.00 92.25 221 SER A O 1
ATOM 1627 N N . PHE A 1 222 ? -3.713 10.533 12.845 1.00 93.00 222 PHE A N 1
ATOM 1628 C CA . PHE A 1 222 ? -3.857 11.510 13.915 1.00 93.00 222 PHE A CA 1
ATOM 1629 C C . PHE A 1 222 ? -5.055 11.209 14.816 1.00 93.00 222 PHE A C 1
ATOM 1631 O O . PHE A 1 222 ? -4.917 11.315 16.031 1.00 93.00 222 PHE A O 1
ATOM 1638 N N . CYS A 1 223 ? -6.187 10.761 14.273 1.00 91.38 223 CYS A N 1
ATOM 1639 C CA . CYS A 1 223 ? -7.339 10.350 15.079 1.00 91.38 223 CYS A CA 1
ATOM 1640 C C . CYS A 1 223 ? -7.026 9.209 16.055 1.00 91.38 223 CYS A C 1
ATOM 1642 O O . CYS A 1 223 ? -7.726 9.086 17.053 1.00 91.38 223 CYS A O 1
ATOM 1644 N N . ILE A 1 224 ? -6.004 8.391 15.784 1.00 88.81 224 ILE A N 1
ATOM 1645 C CA . ILE A 1 224 ? -5.666 7.204 16.583 1.00 88.81 224 ILE A CA 1
ATOM 1646 C C . ILE A 1 224 ? -4.446 7.444 17.478 1.00 88.81 224 ILE A C 1
ATOM 1648 O O . ILE A 1 224 ? -4.397 6.970 18.609 1.00 88.81 224 ILE A O 1
ATOM 1652 N N . LEU A 1 225 ? -3.447 8.186 16.994 1.00 88.06 225 LEU A N 1
ATOM 1653 C CA . LEU A 1 225 ? -2.175 8.374 17.700 1.00 88.06 225 LEU A CA 1
ATOM 1654 C C . LEU A 1 225 ? -2.140 9.627 18.578 1.00 88.06 225 LEU A C 1
ATOM 1656 O O . LEU A 1 225 ? -1.277 9.735 19.449 1.00 88.06 225 LEU A O 1
ATOM 1660 N N . THR A 1 226 ? -3.034 10.594 18.359 1.00 89.12 226 THR A N 1
ATOM 1661 C CA . THR A 1 226 ? -3.050 11.837 19.130 1.00 89.12 226 THR A CA 1
ATOM 1662 C C . THR A 1 226 ? -4.435 12.175 19.654 1.00 89.12 226 THR A C 1
ATOM 1664 O O . THR A 1 226 ? -5.430 12.166 18.942 1.00 89.12 226 THR A O 1
ATOM 1667 N N . ARG A 1 227 ? -4.477 12.594 20.921 1.00 89.88 227 ARG A N 1
ATOM 1668 C CA . ARG A 1 227 ? -5.681 13.149 21.554 1.00 89.88 227 ARG A CA 1
ATOM 1669 C C . ARG A 1 227 ? -6.060 14.539 21.037 1.00 89.88 227 ARG A C 1
ATOM 1671 O O . ARG A 1 227 ? -7.056 15.101 21.470 1.00 89.88 227 ARG A O 1
ATOM 1678 N N . TYR A 1 228 ? -5.227 15.151 20.200 1.00 89.94 228 TYR A N 1
ATOM 1679 C CA . TYR A 1 228 ? -5.420 16.523 19.740 1.00 89.94 228 TYR A CA 1
ATOM 1680 C C . TYR A 1 228 ? -6.071 16.606 18.361 1.00 89.94 228 TYR A C 1
ATOM 1682 O O . TYR A 1 228 ? -6.339 17.709 17.915 1.00 89.94 228 TYR A O 1
ATOM 1690 N N . CYS A 1 229 ? -6.327 15.499 17.663 1.00 92.62 229 CYS A N 1
ATOM 1691 C CA . CYS A 1 229 ? -7.001 15.576 16.368 1.00 92.62 229 CYS A CA 1
ATOM 1692 C C . CYS A 1 229 ? -8.475 15.976 16.550 1.00 92.62 229 CYS A C 1
ATOM 1694 O O . CYS A 1 229 ? -9.197 15.348 17.324 1.00 92.62 229 CYS A O 1
ATOM 1696 N N . THR A 1 230 ? -8.928 17.017 15.850 1.00 94.00 230 THR A N 1
ATOM 1697 C CA . THR A 1 230 ? -10.333 17.444 15.879 1.00 94.00 230 THR A CA 1
ATOM 1698 C C . THR A 1 230 ? -11.116 16.865 14.706 1.00 94.00 230 THR A C 1
ATOM 1700 O O . THR A 1 230 ? -10.565 16.628 13.632 1.00 94.00 230 THR A O 1
ATOM 1703 N N . ALA A 1 231 ? -12.433 16.700 14.872 1.00 92.62 231 ALA A N 1
ATOM 1704 C CA . ALA A 1 231 ? -13.298 16.196 13.804 1.00 92.62 231 ALA A CA 1
ATOM 1705 C C . ALA A 1 231 ? -13.238 17.070 12.538 1.00 92.62 231 ALA A C 1
ATOM 1707 O O . ALA A 1 231 ? -13.129 16.543 11.432 1.00 92.62 231 ALA A O 1
ATOM 1708 N N . LYS A 1 232 ? -13.253 18.407 12.680 1.00 94.38 232 LYS A N 1
ATOM 1709 C CA . LYS A 1 232 ? -13.149 19.300 11.515 1.00 94.38 232 LYS A CA 1
ATOM 1710 C C . LYS A 1 232 ? -11.764 19.239 10.883 1.00 94.38 232 LYS A C 1
ATOM 1712 O O . LYS A 1 232 ? -11.679 19.265 9.661 1.00 94.38 232 LYS A O 1
ATOM 1717 N N . GLY A 1 233 ? -10.707 19.121 11.689 1.00 94.88 233 GLY A N 1
ATOM 1718 C CA . GLY A 1 233 ? -9.343 18.926 11.203 1.00 94.88 233 GLY A CA 1
ATOM 1719 C C . GLY A 1 233 ? -9.214 17.664 10.360 1.00 94.88 233 GLY A C 1
ATOM 1720 O O . GLY A 1 233 ? -8.750 17.739 9.224 1.00 94.88 233 GLY A O 1
ATOM 1721 N N . ALA A 1 234 ? -9.706 16.534 10.868 1.00 95.62 234 ALA A N 1
ATOM 1722 C CA . ALA A 1 234 ? -9.668 15.261 10.159 1.00 95.62 234 ALA A CA 1
ATOM 1723 C C . ALA A 1 234 ? -10.445 15.306 8.830 1.00 95.62 234 ALA A C 1
ATOM 1725 O O . ALA A 1 234 ? -9.906 14.938 7.786 1.00 95.62 234 ALA A O 1
ATOM 1726 N N . ILE A 1 235 ? -11.682 15.821 8.845 1.00 96.38 235 ILE A N 1
ATOM 1727 C CA . ILE A 1 235 ? -12.536 15.921 7.649 1.00 96.38 235 ILE A CA 1
ATOM 1728 C C . ILE A 1 235 ? -11.929 16.882 6.618 1.00 96.38 235 ILE A C 1
ATOM 1730 O O . ILE A 1 235 ? -11.847 16.543 5.436 1.00 96.38 235 ILE A O 1
ATOM 1734 N N . ALA A 1 236 ? -11.480 18.065 7.049 1.00 96.50 236 ALA A N 1
ATOM 1735 C CA . ALA A 1 236 ? -10.876 19.053 6.160 1.00 96.50 236 ALA A CA 1
ATOM 1736 C C . ALA A 1 236 ? -9.551 18.554 5.569 1.00 96.50 236 ALA A C 1
ATOM 1738 O O . ALA A 1 236 ? -9.296 18.783 4.391 1.00 96.50 236 ALA A O 1
ATOM 1739 N N . GLY A 1 237 ? -8.732 17.851 6.356 1.00 96.50 237 GLY A N 1
ATOM 1740 C CA . GLY A 1 237 ? -7.500 17.222 5.883 1.00 96.50 237 GLY A CA 1
ATOM 1741 C C . GLY A 1 237 ? -7.766 16.181 4.800 1.00 96.50 237 GLY A C 1
ATOM 1742 O O . GLY A 1 237 ? -7.210 16.279 3.707 1.00 96.50 237 GLY A O 1
ATOM 1743 N N . ALA A 1 238 ? -8.677 15.240 5.062 1.00 96.25 238 ALA A N 1
ATOM 1744 C CA . ALA A 1 238 ? -8.992 14.158 4.131 1.00 96.25 238 ALA A CA 1
ATOM 1745 C C . ALA A 1 238 ? -9.536 14.682 2.790 1.00 96.25 238 ALA A C 1
ATOM 1747 O O . ALA A 1 238 ? -8.981 14.373 1.732 1.00 96.25 238 ALA A O 1
ATOM 1748 N N . TRP A 1 239 ? -10.576 15.522 2.825 1.00 96.75 239 TRP A N 1
ATOM 1749 C CA . TRP A 1 239 ? -11.207 16.053 1.612 1.00 96.75 239 TRP A CA 1
ATOM 1750 C C . TRP A 1 239 ? -10.381 17.149 0.942 1.00 96.75 239 TRP A C 1
ATOM 1752 O O . TRP A 1 239 ? -10.229 17.146 -0.277 1.00 96.75 239 TRP A O 1
ATOM 1762 N N . GLY A 1 240 ? -9.807 18.069 1.719 1.00 96.56 240 GLY A N 1
ATOM 1763 C CA . GLY A 1 240 ? -8.957 19.136 1.192 1.00 96.56 240 GLY A CA 1
ATOM 1764 C C . GLY A 1 240 ? -7.700 18.580 0.525 1.00 96.56 240 GLY A C 1
ATOM 1765 O O . GLY A 1 240 ? -7.369 18.980 -0.589 1.00 96.56 240 GLY A O 1
ATOM 1766 N N . GLY A 1 241 ? -7.052 17.592 1.150 1.00 96.56 241 GLY A N 1
ATOM 1767 C CA . GLY A 1 241 ? -5.919 16.881 0.563 1.00 96.56 241 GLY A CA 1
ATOM 1768 C C . GLY A 1 241 ? -6.289 16.140 -0.723 1.00 96.56 241 GLY A C 1
ATOM 1769 O O . GLY A 1 241 ? -5.529 16.194 -1.689 1.00 96.56 241 GLY A O 1
ATOM 1770 N N . MET A 1 242 ? -7.475 15.520 -0.777 1.00 96.06 242 MET A N 1
ATOM 1771 C CA . MET A 1 242 ? -7.979 14.858 -1.987 1.00 96.06 242 MET A CA 1
ATOM 1772 C C . MET A 1 242 ? -8.173 15.866 -3.126 1.00 96.06 242 MET A C 1
ATOM 1774 O O . MET A 1 242 ? -7.652 15.666 -4.218 1.00 96.06 242 MET A O 1
ATOM 1778 N N . VAL A 1 243 ? -8.838 16.999 -2.878 1.00 97.62 243 VAL A N 1
ATOM 1779 C CA . VAL A 1 243 ? -9.035 18.045 -3.900 1.00 97.62 243 VAL A CA 1
ATOM 1780 C C . VAL A 1 243 ? -7.695 18.577 -4.416 1.00 97.62 243 VAL A C 1
ATOM 1782 O O . VAL A 1 243 ? -7.509 18.692 -5.630 1.00 97.62 243 VAL A O 1
ATOM 1785 N N . CYS A 1 244 ? -6.733 18.847 -3.527 1.00 97.38 244 CYS A N 1
ATOM 1786 C CA . CYS A 1 244 ? -5.383 19.252 -3.925 1.00 97.38 244 CYS A CA 1
ATOM 1787 C C . CYS A 1 244 ? -4.684 18.171 -4.766 1.00 97.38 244 CYS A C 1
ATOM 1789 O O . CYS A 1 244 ? -4.027 18.503 -5.756 1.00 97.38 244 CYS A O 1
ATOM 1791 N N . SER A 1 245 ? -4.847 16.896 -4.404 1.00 97.38 245 SER A N 1
ATOM 1792 C CA . SER A 1 245 ? -4.297 15.749 -5.129 1.00 97.38 245 SER A CA 1
ATOM 1793 C C . SER A 1 245 ? -4.835 15.645 -6.553 1.00 97.38 245 SER A C 1
ATOM 1795 O O . SER A 1 245 ? -4.043 15.671 -7.496 1.00 97.38 245 SER A O 1
ATOM 1797 N N . PHE A 1 246 ? -6.160 15.635 -6.724 1.00 97.06 246 PHE A N 1
ATOM 1798 C CA . PHE A 1 246 ? -6.799 15.594 -8.043 1.00 97.06 246 PHE A CA 1
ATOM 1799 C C . PHE A 1 246 ? -6.415 16.803 -8.893 1.00 97.06 246 PHE A C 1
ATOM 1801 O O . PHE A 1 246 ? -6.067 16.646 -10.060 1.00 97.06 246 PHE A O 1
ATOM 1808 N N . THR A 1 247 ? -6.418 18.000 -8.303 1.00 96.75 247 THR A N 1
ATOM 1809 C CA . THR A 1 247 ? -6.034 19.226 -9.017 1.00 96.75 247 THR A CA 1
ATOM 1810 C C . THR A 1 247 ? -4.597 19.129 -9.520 1.00 96.75 247 THR A C 1
ATOM 1812 O O . THR A 1 247 ? -4.337 19.364 -10.693 1.00 96.75 247 THR A O 1
ATOM 1815 N N . THR A 1 248 ? -3.660 18.726 -8.660 1.00 96.25 248 THR A N 1
ATOM 1816 C CA . THR A 1 248 ? -2.239 18.616 -9.022 1.00 96.25 248 THR A CA 1
ATOM 1817 C C . THR A 1 248 ? -2.004 17.530 -10.064 1.00 96.25 248 THR A C 1
ATOM 1819 O O . THR A 1 248 ? -1.286 17.763 -11.033 1.00 96.25 248 THR A O 1
ATOM 1822 N N . TRP A 1 249 ? -2.632 16.365 -9.899 1.00 95.94 249 TRP A N 1
ATOM 1823 C CA . TRP A 1 249 ? -2.552 15.265 -10.856 1.00 95.94 249 TRP A CA 1
ATOM 1824 C C . TRP A 1 249 ? -3.034 15.685 -12.244 1.00 95.94 249 TRP A C 1
ATOM 1826 O O . TRP A 1 249 ? -2.308 15.499 -13.215 1.00 95.94 249 TRP A O 1
ATOM 1836 N N . LEU A 1 250 ? -4.214 16.306 -12.332 1.00 95.00 250 LEU A N 1
ATOM 1837 C CA . LEU A 1 250 ? -4.804 16.733 -13.602 1.00 95.00 250 LEU A CA 1
ATOM 1838 C C . LEU A 1 250 ? -4.044 17.903 -14.234 1.00 95.00 250 LEU A C 1
ATOM 1840 O O . LEU A 1 250 ? -3.845 17.906 -15.446 1.00 95.00 250 LEU A O 1
ATOM 1844 N N . VAL A 1 251 ? -3.570 18.865 -13.436 1.00 93.25 251 VAL A N 1
ATOM 1845 C CA . VAL A 1 251 ? -2.735 19.970 -13.933 1.00 93.25 251 VAL A CA 1
ATOM 1846 C C . VAL A 1 251 ? -1.435 19.424 -14.509 1.00 93.25 251 VAL A C 1
ATOM 1848 O O . VAL A 1 251 ? -1.097 19.755 -15.641 1.00 93.25 251 VAL A O 1
ATOM 1851 N N . ILE A 1 252 ? -0.731 18.545 -13.789 1.00 90.81 252 ILE A N 1
ATOM 1852 C CA . ILE A 1 252 ? 0.510 17.955 -14.302 1.00 90.81 252 ILE A CA 1
ATOM 1853 C C . ILE A 1 252 ? 0.229 17.055 -15.504 1.00 90.81 252 ILE A C 1
ATOM 1855 O O . ILE A 1 252 ? 1.020 17.076 -16.434 1.00 90.81 252 ILE A O 1
ATOM 1859 N N . ALA A 1 253 ? -0.868 16.294 -15.519 1.00 90.38 253 ALA A N 1
ATOM 1860 C CA . ALA A 1 253 ? -1.260 15.501 -16.683 1.00 90.38 253 ALA A CA 1
ATOM 1861 C C . ALA A 1 253 ? -1.483 16.398 -17.910 1.00 90.38 253 ALA A C 1
ATOM 1863 O O . ALA A 1 253 ? -0.943 16.120 -18.973 1.00 90.38 253 ALA A O 1
ATOM 1864 N N . SER A 1 254 ? -2.182 17.526 -17.748 1.00 88.19 254 SER A N 1
ATOM 1865 C CA . SER A 1 254 ? -2.450 18.461 -18.846 1.00 88.19 254 SER A CA 1
ATOM 1866 C C . SER A 1 254 ? -1.190 19.100 -19.436 1.00 88.19 254 SER A C 1
ATOM 1868 O O . SER A 1 254 ? -1.210 19.525 -20.585 1.00 88.19 254 SER A O 1
ATOM 1870 N N . THR A 1 255 ? -0.080 19.156 -18.692 1.00 84.56 255 THR A N 1
ATOM 1871 C CA . THR A 1 255 ? 1.192 19.677 -19.213 1.00 84.56 255 THR A CA 1
ATOM 1872 C C . THR A 1 255 ? 2.046 18.616 -19.908 1.00 84.56 255 THR A C 1
ATOM 1874 O O . THR A 1 255 ? 3.117 18.954 -20.412 1.00 84.56 255 THR A O 1
ATOM 1877 N N . ARG A 1 256 ? 1.619 17.344 -19.947 1.00 82.56 256 ARG A N 1
ATOM 1878 C CA . ARG A 1 256 ? 2.356 16.265 -20.625 1.00 82.56 256 ARG A CA 1
ATOM 1879 C C . ARG A 1 256 ? 1.989 16.155 -22.096 1.00 82.56 256 ARG A C 1
ATOM 1881 O O . ARG A 1 256 ? 0.856 16.413 -22.490 1.00 82.56 256 ARG A O 1
ATOM 1888 N N . CYS A 1 257 ? 2.977 15.735 -22.879 1.00 70.75 257 CYS A N 1
ATOM 1889 C CA . CYS A 1 257 ? 2.833 15.471 -24.301 1.00 70.75 257 CYS A CA 1
ATOM 1890 C C . CYS A 1 257 ? 1.923 14.263 -24.560 1.00 70.75 257 CYS A C 1
ATOM 1892 O O . CYS A 1 257 ? 1.985 13.255 -23.850 1.00 70.75 257 CYS A O 1
ATOM 1894 N N . VAL A 1 258 ? 1.133 14.350 -25.627 1.00 66.88 258 VAL A N 1
ATOM 1895 C CA . VAL A 1 258 ? 0.124 13.351 -26.036 1.00 66.88 258 VAL A CA 1
ATOM 1896 C C . VAL A 1 258 ? 0.669 12.418 -27.125 1.00 66.88 258 VAL A C 1
ATOM 1898 O O . VAL A 1 258 ? 0.174 11.320 -27.359 1.00 66.88 258 VAL A O 1
ATOM 1901 N N . ASP A 1 259 ? 1.752 12.841 -27.769 1.00 57.12 259 ASP A N 1
ATOM 1902 C CA . ASP A 1 259 ? 2.252 12.383 -29.063 1.00 57.12 259 ASP A CA 1
ATOM 1903 C C . ASP A 1 259 ? 2.954 11.007 -29.009 1.00 57.12 259 ASP A C 1
ATOM 1905 O O . ASP A 1 259 ? 3.555 10.557 -29.987 1.00 57.12 259 ASP A O 1
ATOM 1909 N N . GLY A 1 260 ? 2.953 10.342 -27.848 1.00 53.03 260 GLY A N 1
ATOM 1910 C CA . GLY A 1 260 ? 3.593 9.040 -27.626 1.00 53.03 260 GLY A CA 1
ATOM 1911 C C . GLY A 1 260 ? 5.132 9.048 -27.656 1.00 53.03 260 GLY A C 1
ATOM 1912 O O . GLY A 1 260 ? 5.754 8.021 -27.366 1.00 53.03 260 GLY A O 1
ATOM 1913 N N . ARG A 1 261 ? 5.772 10.186 -27.968 1.00 50.84 261 ARG A N 1
ATOM 1914 C CA . ARG A 1 261 ? 7.205 10.422 -27.737 1.00 50.84 261 ARG A CA 1
ATOM 1915 C C . ARG A 1 261 ? 7.394 10.716 -26.256 1.00 50.84 261 ARG A C 1
ATOM 1917 O O . ARG A 1 261 ? 6.726 11.592 -25.732 1.00 50.84 261 ARG A O 1
ATOM 1924 N N . ASN A 1 262 ? 8.230 9.896 -25.617 1.00 55.16 262 ASN A N 1
ATOM 1925 C CA . ASN A 1 262 ? 8.483 9.824 -24.177 1.00 55.16 262 ASN A CA 1
ATOM 1926 C C . ASN A 1 262 ? 7.562 10.719 -23.307 1.00 55.16 262 ASN A C 1
ATOM 1928 O O . ASN A 1 262 ? 7.937 11.859 -23.036 1.00 55.16 262 ASN A O 1
ATOM 1932 N N . PRO A 1 263 ? 6.390 10.230 -22.848 1.00 54.72 263 PRO A N 1
ATOM 1933 C CA . PRO A 1 263 ? 5.401 11.050 -22.132 1.00 54.72 263 PRO A CA 1
ATOM 1934 C C . PRO A 1 263 ? 5.946 11.677 -20.834 1.00 54.72 263 PRO A C 1
ATOM 1936 O O . PRO A 1 263 ? 5.309 12.535 -20.228 1.00 54.72 263 PRO A O 1
ATOM 1939 N N . GLU A 1 264 ? 7.118 11.237 -20.376 1.00 56.78 264 GLU A N 1
ATOM 1940 C CA . GLU A 1 264 ? 7.866 11.792 -19.249 1.00 56.78 264 GLU A CA 1
ATOM 1941 C C . GLU A 1 264 ? 8.490 13.166 -19.538 1.00 56.78 264 GLU A C 1
ATOM 1943 O O . GLU A 1 264 ? 8.694 13.942 -18.602 1.00 56.78 264 GLU A O 1
ATOM 1948 N N . GLN A 1 265 ? 8.765 13.494 -20.804 1.00 57.34 265 GLN A N 1
ATOM 1949 C CA . GLN A 1 265 ? 9.396 14.748 -21.211 1.00 57.34 265 GLN A CA 1
ATOM 1950 C C . GLN A 1 265 ? 8.3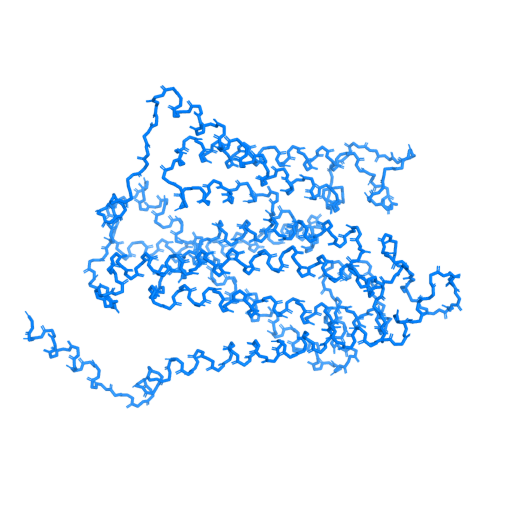70 15.778 -21.685 1.00 57.34 265 GLN A C 1
ATOM 1952 O O . GLN A 1 265 ? 7.316 15.444 -22.219 1.00 57.34 265 GLN A O 1
ATOM 1957 N N . ILE A 1 266 ? 8.696 17.046 -21.443 1.00 61.34 266 ILE A N 1
ATOM 1958 C CA . ILE A 1 266 ? 8.012 18.195 -22.030 1.00 61.34 266 ILE A CA 1
ATOM 1959 C C . ILE A 1 266 ? 8.849 18.552 -23.256 1.00 61.34 266 ILE A C 1
ATOM 1961 O O . ILE A 1 266 ? 9.982 19.004 -23.100 1.00 61.34 266 ILE A O 1
ATOM 1965 N N . ASP A 1 267 ? 8.337 18.253 -24.444 1.00 62.22 267 ASP A N 1
ATOM 1966 C CA . ASP A 1 267 ? 8.962 18.636 -25.709 1.00 62.22 267 ASP A CA 1
ATOM 1967 C C . ASP A 1 267 ? 8.359 19.976 -26.156 1.00 62.22 267 ASP A C 1
ATOM 1969 O O . ASP A 1 267 ? 7.153 20.183 -26.009 1.00 62.22 267 ASP A O 1
ATOM 1973 N N . GLU A 1 268 ? 9.177 20.900 -26.664 1.00 62.28 268 GLU A N 1
ATOM 1974 C CA . GLU A 1 268 ? 8.693 22.213 -27.130 1.00 62.28 268 GLU A CA 1
ATOM 1975 C C . GLU A 1 268 ? 7.731 22.068 -28.320 1.00 62.28 268 GLU A C 1
ATOM 1977 O O . GLU A 1 268 ? 6.839 22.898 -28.495 1.00 62.28 268 GLU A O 1
ATOM 1982 N N . ASP A 1 269 ? 7.868 20.979 -29.081 1.00 65.62 269 ASP A N 1
ATOM 1983 C CA . ASP A 1 269 ? 7.092 20.705 -30.290 1.00 65.62 269 ASP A CA 1
ATOM 1984 C C . ASP A 1 269 ? 5.847 19.821 -30.054 1.00 65.62 269 ASP A C 1
ATOM 1986 O O . ASP A 1 269 ? 5.166 19.466 -31.020 1.00 65.62 269 ASP A O 1
ATOM 1990 N N . CYS A 1 270 ? 5.534 19.430 -28.809 1.00 70.25 270 CYS A N 1
ATOM 1991 C CA . CYS A 1 270 ? 4.426 18.507 -28.538 1.00 70.25 270 CYS A CA 1
ATOM 1992 C C . CYS A 1 270 ? 3.092 19.197 -28.235 1.00 70.25 270 CYS A C 1
ATOM 1994 O O . CYS A 1 270 ? 3.024 20.308 -27.699 1.00 70.25 270 CYS A O 1
ATOM 1996 N N . THR A 1 271 ? 1.990 18.498 -28.518 1.00 70.38 271 THR A N 1
ATOM 1997 C CA . THR A 1 271 ? 0.655 19.012 -28.188 1.00 70.38 271 THR A CA 1
ATOM 1998 C C . THR A 1 271 ? 0.414 18.835 -26.688 1.00 70.38 271 THR A C 1
ATOM 2000 O O . THR A 1 271 ? 0.390 17.709 -26.197 1.00 70.38 271 THR A O 1
ATOM 2003 N N . THR A 1 272 ? 0.238 19.935 -25.951 1.00 74.06 272 THR A N 1
ATOM 2004 C CA . THR A 1 272 ? -0.103 19.932 -24.515 1.00 74.06 272 THR A CA 1
ATOM 2005 C C . THR A 1 272 ? -1.546 20.401 -24.295 1.00 74.06 272 THR A C 1
ATOM 2007 O O . THR A 1 272 ? -2.166 20.995 -25.179 1.00 74.06 272 THR A O 1
ATOM 2010 N N . GLY A 1 273 ? -2.111 20.123 -23.119 1.00 71.25 273 GLY A N 1
ATOM 2011 C CA . GLY A 1 273 ? -3.431 20.601 -22.694 1.00 71.25 273 GLY A CA 1
ATOM 2012 C C . GLY A 1 273 ? -4.563 19.572 -22.754 1.00 71.25 273 GLY A C 1
ATOM 2013 O O . GLY A 1 273 ? -5.685 19.907 -22.374 1.00 71.25 273 GLY A O 1
ATOM 2014 N N . THR A 1 274 ? -4.310 18.329 -23.182 1.00 80.19 274 THR A N 1
ATOM 2015 C CA . THR A 1 274 ? -5.323 17.261 -23.141 1.00 80.19 274 THR A CA 1
ATOM 2016 C C . THR A 1 274 ? -5.165 16.382 -21.901 1.00 80.19 274 THR A C 1
ATOM 2018 O O . THR A 1 274 ? -4.068 16.069 -21.435 1.00 80.19 274 THR A O 1
ATOM 2021 N N . VAL A 1 275 ? -6.303 15.971 -21.347 1.00 87.31 275 VAL A N 1
ATOM 2022 C CA . VAL A 1 275 ? -6.375 15.037 -20.223 1.00 87.31 275 VAL A CA 1
ATOM 2023 C C . VAL A 1 275 ? -6.978 13.741 -20.748 1.00 87.31 275 VAL A C 1
ATOM 2025 O O . VAL A 1 275 ? -8.168 13.690 -21.055 1.00 87.31 275 VAL A O 1
ATOM 2028 N N . ASP A 1 276 ? -6.154 12.705 -20.863 1.00 88.00 276 ASP A N 1
ATOM 2029 C CA . ASP A 1 276 ? -6.545 11.376 -21.332 1.00 88.00 276 ASP A CA 1
ATOM 2030 C C . ASP A 1 276 ? -5.850 10.274 -20.515 1.00 88.00 276 ASP A C 1
ATOM 2032 O O . ASP A 1 276 ? -5.134 10.545 -19.548 1.00 88.00 276 ASP A O 1
ATOM 2036 N N . ILE A 1 277 ? -6.084 9.005 -20.864 1.00 86.19 277 ILE A N 1
ATOM 2037 C CA . ILE A 1 277 ? -5.527 7.859 -20.131 1.00 86.19 277 ILE A CA 1
ATOM 2038 C C . ILE A 1 277 ? -3.989 7.806 -20.175 1.00 86.19 277 ILE A C 1
ATOM 2040 O O . ILE A 1 277 ? -3.358 7.319 -19.235 1.00 86.19 277 ILE A O 1
ATOM 2044 N N . VAL A 1 278 ? -3.371 8.345 -21.229 1.00 84.06 278 VAL A N 1
ATOM 2045 C CA . VAL A 1 278 ? -1.916 8.371 -21.407 1.00 84.06 278 VAL A CA 1
ATOM 2046 C C . VAL A 1 278 ? -1.310 9.466 -20.536 1.00 84.06 278 VAL A C 1
ATOM 2048 O O . VAL A 1 278 ? -0.385 9.192 -19.766 1.00 84.06 278 VAL A O 1
ATOM 2051 N N . THR A 1 279 ? -1.853 10.685 -20.589 1.00 87.31 279 THR A N 1
ATOM 2052 C CA . THR A 1 279 ? -1.329 11.819 -19.813 1.00 87.31 279 THR A CA 1
ATOM 2053 C C . THR A 1 279 ? -1.579 11.654 -18.317 1.00 87.31 279 THR A C 1
ATOM 2055 O O . THR A 1 279 ? -0.689 11.913 -17.506 1.00 87.31 279 THR A O 1
ATOM 2058 N N . THR A 1 280 ? -2.742 11.127 -17.930 1.00 90.31 280 THR A N 1
ATOM 2059 C CA . THR A 1 280 ? -3.055 10.804 -16.526 1.00 90.31 280 THR A CA 1
ATOM 2060 C C . THR A 1 280 ? -2.269 9.605 -15.996 1.00 90.31 280 THR A C 1
ATOM 2062 O O . THR A 1 280 ? -1.978 9.544 -14.800 1.00 90.31 280 THR A O 1
ATOM 2065 N N . GLY A 1 281 ? -1.891 8.676 -16.880 1.00 88.56 281 GLY A N 1
ATOM 2066 C CA . GLY A 1 281 ? -1.050 7.523 -16.567 1.00 88.56 281 GLY A CA 1
ATOM 2067 C C . GLY A 1 281 ? 0.426 7.843 -16.391 1.00 88.56 281 GLY A C 1
ATOM 2068 O O . GLY A 1 281 ? 1.168 7.001 -15.882 1.00 88.56 281 GLY A O 1
ATOM 2069 N N . ASN A 1 282 ? 0.852 9.047 -16.769 1.00 88.62 282 ASN A N 1
ATOM 2070 C CA . ASN A 1 282 ? 2.236 9.473 -16.681 1.00 88.62 282 ASN A CA 1
ATOM 2071 C C . ASN A 1 282 ? 2.790 9.378 -15.251 1.00 88.62 282 ASN A C 1
ATOM 2073 O O . ASN A 1 282 ? 2.184 9.875 -14.302 1.00 88.62 282 ASN A O 1
ATOM 2077 N N . LEU A 1 283 ? 3.992 8.815 -15.108 1.00 88.44 283 LEU A N 1
ATOM 2078 C CA . LEU A 1 283 ? 4.619 8.582 -13.807 1.00 88.44 283 LEU A CA 1
ATOM 2079 C C . LEU A 1 283 ? 4.730 9.858 -12.957 1.00 88.44 283 LEU A C 1
ATOM 2081 O O . LEU A 1 283 ? 4.404 9.831 -11.773 1.00 88.44 283 LEU A O 1
ATOM 2085 N N . TYR A 1 284 ? 5.138 10.984 -13.547 1.00 89.12 284 TYR A N 1
ATOM 2086 C CA . TYR A 1 284 ? 5.317 12.246 -12.823 1.00 89.12 284 TYR A CA 1
ATOM 2087 C C . TYR A 1 284 ? 3.985 12.925 -12.486 1.00 89.12 284 TYR A C 1
ATOM 2089 O O . TYR A 1 284 ? 3.874 13.552 -11.431 1.00 89.12 284 TYR A O 1
ATOM 2097 N N . ALA A 1 285 ? 2.960 12.780 -13.335 1.00 92.31 285 ALA A N 1
ATOM 2098 C CA . ALA A 1 285 ? 1.605 13.218 -12.997 1.00 92.31 285 ALA A CA 1
ATOM 2099 C C . ALA A 1 285 ? 1.085 12.452 -11.776 1.00 92.31 285 ALA A C 1
ATOM 2101 O O . ALA A 1 285 ? 0.606 13.056 -10.811 1.00 92.31 285 ALA A O 1
ATOM 2102 N N . GLN A 1 286 ? 1.251 11.129 -11.779 1.00 94.12 286 GLN A N 1
ATOM 2103 C CA . GLN A 1 286 ? 0.838 10.284 -10.666 1.00 94.12 286 GLN A CA 1
ATOM 2104 C C . GLN A 1 286 ? 1.652 10.559 -9.397 1.00 94.12 286 GLN A C 1
ATOM 2106 O O . GLN A 1 286 ? 1.074 10.647 -8.315 1.00 94.12 286 GLN A O 1
ATOM 2111 N N . LEU A 1 287 ? 2.962 10.797 -9.519 1.00 94.81 287 LEU A N 1
ATOM 2112 C CA . LEU A 1 287 ? 3.824 11.219 -8.412 1.00 94.81 287 LEU A CA 1
ATOM 2113 C C . LEU A 1 287 ? 3.324 12.513 -7.768 1.00 94.81 287 LEU A C 1
ATOM 2115 O O . LEU A 1 287 ? 3.182 12.572 -6.548 1.00 94.81 287 LEU A O 1
ATOM 2119 N N . GLY A 1 288 ? 3.043 13.537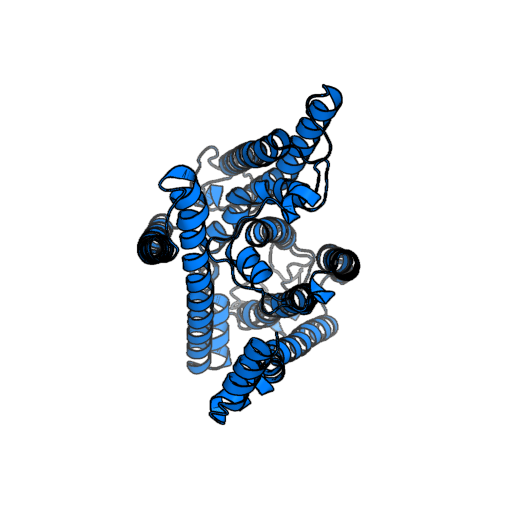 -8.578 1.00 94.62 288 GLY A N 1
ATOM 2120 C CA . GLY A 1 288 ? 2.564 14.827 -8.088 1.00 94.62 288 GLY A CA 1
ATOM 2121 C C . GLY A 1 288 ? 1.228 14.713 -7.357 1.00 94.62 288 GLY A C 1
ATOM 2122 O O . GLY A 1 288 ? 1.085 15.253 -6.260 1.00 94.62 288 GLY A O 1
ATOM 2123 N N . GLY A 1 289 ? 0.280 13.950 -7.912 1.00 96.38 289 GLY A N 1
ATOM 2124 C CA . GLY A 1 289 ? -0.995 13.652 -7.255 1.00 96.38 289 GLY A CA 1
ATOM 2125 C C . GLY A 1 289 ? -0.810 12.954 -5.907 1.00 96.38 289 GLY A C 1
ATOM 2126 O O . GLY A 1 289 ? -1.327 13.420 -4.891 1.00 96.38 289 GLY A O 1
ATOM 2127 N N . ASN A 1 290 ? -0.024 11.877 -5.875 1.00 96.75 290 ASN A N 1
ATOM 2128 C CA . ASN A 1 290 ? 0.240 11.101 -4.663 1.00 96.75 290 ASN A CA 1
ATOM 2129 C C . ASN A 1 290 ? 0.917 11.950 -3.571 1.00 96.75 290 ASN A C 1
ATOM 2131 O O . ASN A 1 290 ? 0.445 11.995 -2.435 1.00 96.75 290 ASN A O 1
ATOM 2135 N N . LEU A 1 291 ? 1.985 12.681 -3.908 1.00 96.06 291 LEU A N 1
ATOM 2136 C CA . LEU A 1 291 ? 2.672 13.569 -2.961 1.00 96.06 291 LEU A CA 1
ATOM 2137 C C . LEU A 1 291 ? 1.726 14.622 -2.388 1.00 96.06 291 LEU A C 1
ATOM 2139 O O . LEU A 1 291 ? 1.732 14.876 -1.184 1.00 96.06 291 LEU A O 1
ATOM 2143 N N . MET A 1 292 ? 0.890 15.214 -3.239 1.00 96.56 292 MET A N 1
ATOM 2144 C CA . MET A 1 292 ? -0.061 16.222 -2.800 1.00 96.56 292 MET A CA 1
ATOM 2145 C C . MET A 1 292 ? -1.141 15.628 -1.884 1.00 96.56 292 MET A C 1
ATOM 2147 O O . MET A 1 292 ? -1.513 16.277 -0.906 1.00 96.56 292 MET A O 1
ATOM 2151 N N . ALA A 1 293 ? -1.580 14.387 -2.134 1.00 96.50 293 ALA A N 1
ATOM 2152 C CA . ALA A 1 293 ? -2.557 13.691 -1.298 1.00 96.50 293 ALA A CA 1
ATOM 2153 C C . ALA A 1 293 ? -2.087 13.600 0.157 1.00 96.50 293 ALA A C 1
ATOM 2155 O O . ALA A 1 293 ? -2.792 14.050 1.060 1.00 96.50 293 ALA A O 1
ATOM 2156 N N . ILE A 1 294 ? -0.878 13.079 0.388 1.00 94.50 294 ILE A N 1
ATOM 2157 C CA . ILE A 1 294 ? -0.367 12.874 1.747 1.00 94.50 294 ILE A CA 1
ATOM 2158 C C . ILE A 1 294 ? 0.089 14.189 2.395 1.00 94.50 294 ILE A C 1
ATOM 2160 O O . ILE A 1 294 ? -0.281 14.476 3.534 1.00 94.50 294 ILE A O 1
ATOM 2164 N N . CYS A 1 295 ? 0.837 15.032 1.674 1.00 95.56 295 CYS A N 1
ATOM 2165 C CA . CYS A 1 295 ? 1.435 16.240 2.244 1.00 95.56 295 CYS A CA 1
ATOM 2166 C C . CYS A 1 295 ? 0.379 17.294 2.586 1.00 95.56 295 CYS A C 1
ATOM 2168 O O . CYS A 1 295 ? 0.357 17.798 3.712 1.00 95.56 295 CYS A O 1
ATOM 2170 N N . MET A 1 296 ? -0.523 17.616 1.650 1.00 96.62 296 MET A N 1
ATOM 2171 C CA . MET A 1 296 ? -1.534 18.646 1.910 1.00 96.62 296 MET A CA 1
ATOM 2172 C C . MET A 1 296 ? -2.582 18.183 2.894 1.00 96.62 296 MET A C 1
ATOM 2174 O O . MET A 1 296 ? -3.024 18.991 3.705 1.00 96.62 296 MET A O 1
ATOM 2178 N N . SER A 1 297 ? -2.935 16.899 2.885 1.00 96.38 297 SER A N 1
ATOM 2179 C CA . SER A 1 297 ? -3.837 16.373 3.900 1.00 96.38 297 SER A CA 1
ATOM 2180 C C . SER A 1 297 ? -3.290 16.586 5.313 1.00 96.38 297 SER A C 1
ATOM 2182 O O . SER A 1 297 ? -3.981 17.144 6.167 1.00 96.38 297 SER A O 1
ATOM 2184 N N . GLY A 1 298 ? -2.021 16.232 5.549 1.00 94.75 298 GLY A N 1
ATOM 2185 C CA . GLY A 1 298 ? -1.372 16.439 6.843 1.00 94.75 298 GLY A CA 1
ATOM 2186 C C . GLY A 1 298 ? -1.322 17.907 7.248 1.00 94.75 298 GLY A C 1
ATOM 2187 O O . GLY A 1 298 ? -1.683 18.249 8.375 1.00 94.75 298 GLY A O 1
ATOM 2188 N N . ILE A 1 299 ? -0.916 18.783 6.324 1.00 96.81 299 ILE A N 1
ATOM 2189 C CA . ILE A 1 299 ? -0.831 20.229 6.564 1.00 96.81 299 ILE A CA 1
ATOM 2190 C C . ILE A 1 299 ? -2.210 20.803 6.905 1.00 96.81 299 ILE A C 1
ATOM 2192 O O . ILE A 1 299 ? -2.352 21.463 7.933 1.00 96.81 299 ILE A O 1
ATOM 2196 N N . ILE A 1 300 ? -3.234 20.527 6.094 1.00 97.12 300 ILE A N 1
ATOM 2197 C CA . ILE A 1 300 ? -4.597 21.029 6.314 1.00 97.12 300 ILE A CA 1
ATOM 2198 C C . ILE A 1 300 ? -5.150 20.489 7.637 1.00 97.12 300 ILE A C 1
ATOM 2200 O O . ILE A 1 300 ? -5.666 21.267 8.441 1.00 97.12 300 ILE A O 1
ATOM 2204 N N . CYS A 1 301 ? -4.982 19.191 7.908 1.00 96.69 301 CYS A N 1
ATOM 2205 C CA . CYS A 1 301 ? -5.438 18.573 9.150 1.00 96.69 301 CYS A CA 1
ATOM 2206 C C . CYS A 1 301 ? -4.808 19.241 10.377 1.00 96.69 301 CYS A C 1
ATOM 2208 O O . CYS A 1 301 ? -5.518 19.587 11.325 1.00 96.69 301 CYS A O 1
ATOM 2210 N N . MET A 1 302 ? -3.488 19.457 10.363 1.00 95.12 302 MET A N 1
ATOM 2211 C CA . MET A 1 302 ? -2.773 20.113 11.460 1.00 95.12 302 MET A CA 1
ATOM 2212 C C . MET A 1 302 ? -3.187 21.576 11.617 1.00 95.12 302 MET A C 1
ATOM 2214 O O . MET A 1 302 ? -3.458 22.008 12.733 1.00 95.12 302 MET A O 1
ATOM 2218 N N . LEU A 1 303 ? -3.268 22.345 10.528 1.00 95.75 303 LEU A N 1
ATOM 2219 C CA . LEU A 1 303 ? -3.613 23.767 10.587 1.00 95.75 303 LEU A CA 1
ATOM 2220 C C . LEU A 1 303 ? -5.027 23.990 11.122 1.00 95.75 303 LEU A C 1
ATOM 2222 O O . LEU A 1 303 ? -5.208 24.798 12.030 1.00 95.75 303 LEU A O 1
ATOM 2226 N N . VAL A 1 304 ? -6.017 23.252 10.612 1.00 95.62 304 VAL A N 1
ATOM 2227 C CA . VAL A 1 304 ? -7.408 23.363 11.079 1.00 95.62 304 VAL A CA 1
ATOM 2228 C C . VAL A 1 304 ? -7.509 22.955 12.547 1.00 95.62 304 VAL A C 1
ATOM 2230 O O . VAL A 1 304 ? -8.099 23.685 13.341 1.00 95.62 304 VAL A O 1
ATOM 2233 N N . THR A 1 305 ? -6.851 21.858 12.931 1.00 93.69 305 THR A N 1
ATOM 2234 C CA . THR A 1 305 ? -6.766 21.426 14.333 1.00 93.69 305 THR A CA 1
ATOM 2235 C C . THR A 1 305 ? -6.185 22.532 15.222 1.00 93.69 305 THR A C 1
ATOM 2237 O O . THR A 1 305 ? -6.785 22.909 16.227 1.00 93.69 305 THR A O 1
ATOM 2240 N N . LEU A 1 306 ? -5.040 23.111 14.845 1.00 93.81 306 LEU A N 1
ATOM 2241 C CA . LEU A 1 306 ? -4.379 24.172 15.612 1.00 93.81 306 LEU A CA 1
ATOM 2242 C C . LEU A 1 306 ? -5.244 25.430 15.738 1.00 93.81 306 LEU A C 1
ATOM 2244 O O . LEU A 1 306 ? -5.268 26.047 16.804 1.00 93.81 306 LEU A O 1
ATOM 2248 N N . VAL A 1 307 ? -5.954 25.813 14.674 1.00 94.94 307 VAL A N 1
ATOM 2249 C CA . VAL A 1 307 ? -6.892 26.943 14.696 1.00 94.94 307 VAL A CA 1
ATOM 2250 C C . VAL A 1 307 ? -8.039 26.667 15.664 1.00 94.94 307 VAL A C 1
ATOM 2252 O O . VAL A 1 307 ? -8.356 27.531 16.476 1.00 94.94 307 VAL A O 1
ATOM 2255 N N . GLU A 1 308 ? -8.622 25.468 15.660 1.00 93.00 308 GLU A N 1
ATOM 2256 C CA . GLU A 1 308 ? -9.719 25.137 16.576 1.00 93.00 308 GLU A CA 1
ATOM 2257 C C . GLU A 1 308 ? -9.298 25.157 18.049 1.00 93.00 308 GLU A C 1
ATOM 2259 O O . GLU A 1 308 ? -10.043 25.677 18.883 1.00 93.00 308 GLU A O 1
ATOM 2264 N N . PHE A 1 309 ? -8.095 24.671 18.369 1.00 92.06 309 PHE A N 1
ATOM 2265 C CA . PHE A 1 309 ? -7.543 24.779 19.722 1.00 92.06 309 PHE A CA 1
ATOM 2266 C C . PHE A 1 309 ? -7.267 26.233 20.116 1.00 92.06 309 PHE A C 1
ATOM 2268 O O . PHE A 1 309 ? -7.607 26.639 21.226 1.00 92.06 309 PHE A O 1
ATOM 2275 N N . LYS A 1 310 ? -6.707 27.046 19.211 1.00 91.88 310 LYS A N 1
ATOM 2276 C CA . LYS A 1 310 ? -6.468 28.476 19.471 1.00 91.88 310 LYS A CA 1
ATOM 2277 C C . LYS A 1 310 ? -7.760 29.269 19.662 1.00 91.88 310 LYS A C 1
ATOM 2279 O O . LYS A 1 310 ? -7.797 30.166 20.496 1.00 91.88 310 LYS A O 1
ATOM 2284 N N . CYS A 1 311 ? -8.812 28.938 18.921 1.00 90.44 311 CYS A N 1
ATOM 2285 C CA . CYS A 1 311 ? -10.123 29.569 19.049 1.00 90.44 311 CYS A CA 1
ATOM 2286 C C . CYS A 1 311 ? -10.927 29.067 20.262 1.00 90.44 311 CYS A C 1
ATOM 2288 O O . CYS A 1 311 ? -12.049 29.523 20.456 1.00 90.44 311 CYS A O 1
ATOM 2290 N N . GLY A 1 312 ? -10.396 28.132 21.061 1.00 87.00 312 GLY A N 1
ATOM 2291 C CA . GLY A 1 312 ? -11.090 27.572 22.227 1.00 87.00 312 GLY A CA 1
ATOM 2292 C C . GLY A 1 312 ? -12.265 26.649 21.882 1.00 87.00 312 GLY A C 1
ATOM 2293 O O . GLY A 1 312 ? -13.043 26.292 22.763 1.00 87.00 312 GLY A O 1
ATOM 2294 N N . ASN A 1 313 ? -12.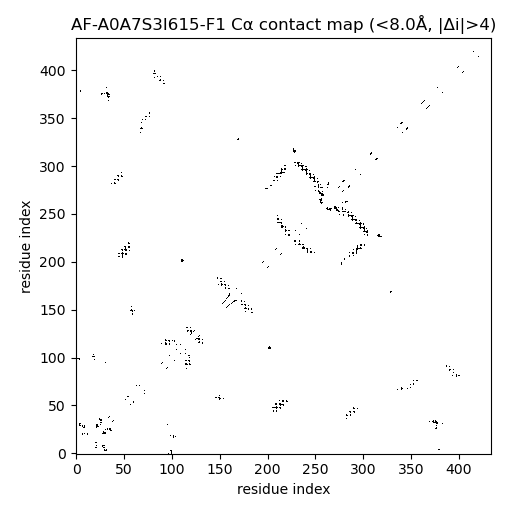391 26.242 20.615 1.00 86.31 313 ASN A N 1
ATOM 2295 C CA . ASN A 1 313 ? -13.498 25.424 20.112 1.00 86.31 313 ASN A CA 1
ATOM 2296 C C . ASN A 1 313 ? -13.252 23.915 20.269 1.00 86.31 313 ASN A C 1
ATOM 2298 O O . ASN A 1 313 ? -14.156 23.120 20.022 1.00 86.31 313 ASN A O 1
ATOM 2302 N N . ALA A 1 314 ? -12.036 23.518 20.651 1.00 87.94 314 ALA A N 1
ATOM 2303 C CA . ALA A 1 314 ? -11.630 22.126 20.779 1.00 87.94 314 ALA A CA 1
ATOM 2304 C C . ALA A 1 314 ? -11.069 21.819 22.170 1.00 87.94 314 ALA A C 1
ATOM 2306 O O . ALA A 1 314 ? -10.404 22.644 22.798 1.00 87.94 314 ALA A O 1
ATOM 2307 N N . LYS A 1 315 ? -11.318 20.592 22.630 1.00 87.06 315 LYS A N 1
ATOM 2308 C CA . LYS A 1 315 ? -10.716 20.008 23.830 1.00 87.06 315 LYS A CA 1
ATOM 2309 C C . LYS A 1 315 ? -9.987 18.722 23.439 1.00 87.06 315 LYS A C 1
ATOM 2311 O O . LYS A 1 315 ? -10.395 18.091 22.463 1.00 87.06 315 LYS A O 1
ATOM 2316 N N . PRO A 1 316 ? -8.926 18.330 24.167 1.00 90.19 316 PRO A N 1
ATOM 2317 C CA . PRO A 1 316 ? -8.286 17.041 23.943 1.00 90.19 316 PRO A CA 1
ATOM 2318 C C . PRO A 1 316 ? -9.303 15.904 24.090 1.00 90.19 316 PRO A C 1
ATOM 2320 O O . PRO A 1 316 ? -10.135 15.939 24.996 1.00 90.19 316 PRO A O 1
ATOM 2323 N N . PHE A 1 317 ? -9.228 14.926 23.195 1.00 88.31 317 PHE A N 1
ATOM 2324 C CA . PHE A 1 317 ? -10.085 13.751 23.191 1.00 88.31 317 PHE A CA 1
ATOM 2325 C C . PHE A 1 317 ? -9.832 12.879 24.425 1.00 88.31 317 PHE A C 1
ATOM 2327 O O . PHE A 1 317 ? -8.680 12.670 24.822 1.00 88.31 317 PHE A O 1
ATOM 2334 N N . ASP A 1 318 ? -10.919 12.377 25.008 1.00 88.12 318 ASP A N 1
ATOM 2335 C CA . ASP A 1 318 ? -10.894 11.449 26.131 1.00 88.12 318 ASP A CA 1
ATOM 2336 C C . ASP A 1 318 ? -11.068 10.011 25.627 1.00 88.12 318 ASP A C 1
ATOM 2338 O O . ASP A 1 318 ? -12.130 9.623 25.134 1.00 88.12 318 ASP A O 1
ATOM 2342 N N . TRP A 1 319 ? -10.002 9.222 25.750 1.00 83.50 319 TRP A N 1
ATOM 2343 C CA . TRP A 1 319 ? -9.960 7.837 25.288 1.00 83.50 319 TRP A CA 1
ATOM 2344 C C . TRP A 1 319 ? -10.855 6.899 26.104 1.00 83.50 319 TRP A C 1
ATOM 2346 O O . TRP A 1 319 ? -11.257 5.857 25.584 1.00 83.50 319 TRP A O 1
ATOM 2356 N N . ASP A 1 320 ? -11.224 7.256 27.339 1.00 83.25 320 ASP A N 1
ATOM 2357 C CA . ASP A 1 320 ? -12.075 6.407 28.181 1.00 83.25 320 ASP A CA 1
ATOM 2358 C C . ASP A 1 320 ? -13.506 6.282 27.630 1.00 83.25 320 ASP A C 1
ATOM 2360 O O . ASP A 1 320 ? -14.193 5.283 27.868 1.00 83.25 320 ASP A O 1
ATOM 2364 N N . ILE A 1 321 ? -13.929 7.229 26.786 1.00 84.25 321 ILE A N 1
ATOM 2365 C CA . ILE A 1 321 ? -15.203 7.156 26.060 1.00 84.25 321 ILE A CA 1
ATOM 2366 C C . ILE A 1 321 ? -15.237 5.934 25.132 1.00 84.25 321 ILE A C 1
ATOM 2368 O O . ILE A 1 321 ? -16.284 5.308 24.987 1.00 84.25 321 ILE A O 1
ATOM 2372 N N . LEU A 1 322 ? -14.110 5.531 24.534 1.00 80.62 322 LEU A N 1
ATOM 2373 C CA . LEU A 1 322 ? -14.077 4.354 23.654 1.00 80.62 322 LEU A CA 1
ATOM 2374 C C . LEU A 1 322 ? -14.267 3.041 24.423 1.00 80.62 322 LEU A C 1
ATOM 2376 O O . LEU A 1 322 ? -14.754 2.068 23.855 1.00 80.62 322 LEU A O 1
ATOM 2380 N N . ARG A 1 323 ? -13.933 3.013 25.718 1.00 72.19 323 ARG A N 1
ATOM 2381 C CA . ARG A 1 323 ? -14.102 1.827 26.574 1.00 72.19 323 ARG A CA 1
ATOM 2382 C C . ARG A 1 323 ? -15.558 1.599 26.970 1.00 72.19 323 ARG A C 1
ATOM 2384 O O . ARG A 1 323 ? -15.942 0.472 27.248 1.00 72.19 323 ARG A O 1
ATOM 2391 N N . THR A 1 324 ? -16.347 2.670 27.020 1.00 69.94 324 THR A N 1
ATOM 2392 C CA . THR A 1 324 ? -17.720 2.663 27.547 1.00 69.94 324 THR A CA 1
ATOM 2393 C C . THR A 1 324 ? -18.783 2.897 26.472 1.00 69.94 324 THR A C 1
ATOM 2395 O O . THR A 1 324 ? -19.924 2.482 26.641 1.00 69.94 324 THR A O 1
ATOM 2398 N N . GLY A 1 325 ? -18.426 3.543 25.359 1.00 62.12 325 GLY A N 1
ATOM 2399 C CA . GLY A 1 325 ? -19.364 4.000 24.330 1.00 62.12 325 GLY A CA 1
ATOM 2400 C C . GLY A 1 325 ? -19.570 3.060 23.139 1.00 62.12 325 GLY A C 1
ATOM 2401 O O . GLY A 1 325 ? -20.441 3.331 22.313 1.00 62.12 325 GLY A O 1
ATOM 2402 N N . ILE A 1 326 ? -18.798 1.976 23.010 1.00 67.31 326 ILE A N 1
ATOM 2403 C CA . ILE A 1 326 ? -18.920 1.037 21.883 1.00 67.31 326 ILE A CA 1
ATOM 2404 C C . ILE A 1 326 ? -19.844 -0.119 22.285 1.00 67.31 326 ILE A C 1
ATOM 2406 O O . ILE A 1 326 ? -19.418 -1.087 22.909 1.00 67.31 326 ILE A O 1
ATOM 2410 N N . THR A 1 327 ? -21.124 -0.024 21.912 1.00 59.59 327 THR A N 1
ATOM 2411 C CA . THR A 1 327 ? -22.120 -1.079 22.153 1.00 59.59 327 THR A CA 1
ATOM 2412 C C . THR A 1 327 ? -22.124 -2.117 21.028 1.00 59.59 327 THR A C 1
ATOM 2414 O O . THR A 1 327 ? -22.361 -1.806 19.851 1.00 59.59 327 THR A O 1
ATOM 2417 N N . ARG A 1 328 ? -21.875 -3.378 21.397 1.00 65.50 328 ARG A N 1
ATOM 2418 C CA . ARG A 1 328 ? -22.013 -4.539 20.507 1.00 65.50 328 ARG A CA 1
ATOM 2419 C C . ARG A 1 328 ? -23.488 -4.925 20.364 1.00 65.50 328 ARG A C 1
ATOM 2421 O O . ARG A 1 328 ? -24.303 -4.629 21.227 1.00 65.50 328 ARG A O 1
ATOM 2428 N N . ILE A 1 329 ? -23.828 -5.552 19.239 1.00 59.00 329 ILE A N 1
ATOM 2429 C CA . ILE A 1 329 ? -25.202 -6.011 18.952 1.00 59.00 329 ILE A CA 1
ATOM 2430 C C . ILE A 1 329 ? -25.506 -7.315 19.699 1.00 59.00 329 ILE A C 1
ATOM 2432 O O . ILE A 1 329 ? -26.654 -7.566 20.049 1.00 59.00 329 ILE A O 1
ATOM 2436 N N . GLU A 1 330 ? -24.477 -8.121 19.967 1.00 58.12 330 GLU A N 1
ATOM 2437 C CA . GLU A 1 330 ? -24.574 -9.337 20.770 1.00 58.12 330 GLU A CA 1
ATOM 2438 C C . GLU A 1 330 ? -23.652 -9.206 21.989 1.00 58.12 330 GLU A C 1
ATOM 2440 O O . GLU A 1 330 ? -22.451 -8.960 21.854 1.00 58.12 330 GLU A O 1
ATOM 2445 N N . GLU A 1 331 ? -24.230 -9.333 23.185 1.00 48.25 331 GLU A N 1
ATOM 2446 C CA . GLU A 1 331 ? -23.522 -9.352 24.468 1.00 48.25 331 GLU A CA 1
ATOM 2447 C C . GLU A 1 331 ? -22.973 -10.765 24.730 1.00 48.25 331 GLU A C 1
ATOM 2449 O O . GLU A 1 331 ? -23.549 -11.557 25.472 1.00 48.25 331 GLU A O 1
ATOM 2454 N N . GLY A 1 332 ? -21.870 -11.120 24.071 1.00 54.59 332 GLY A N 1
ATOM 2455 C CA . GLY A 1 332 ? -21.069 -12.295 24.421 1.00 54.59 332 GLY A CA 1
ATOM 2456 C C . GLY A 1 332 ? -19.856 -11.885 25.256 1.00 54.59 332 GLY A C 1
ATOM 2457 O O . GLY A 1 332 ? -19.230 -10.869 24.952 1.00 54.59 332 GLY A O 1
ATOM 2458 N N . LYS A 1 333 ? -19.498 -12.662 26.291 1.00 55.06 333 LYS A N 1
ATOM 2459 C CA . LYS A 1 333 ? -18.166 -12.537 26.909 1.00 55.06 333 LYS A CA 1
ATOM 2460 C C . LYS A 1 333 ? -17.121 -12.837 25.833 1.00 55.06 333 LYS A C 1
ATOM 2462 O O . LYS A 1 333 ? -17.238 -13.846 25.142 1.00 55.06 333 LYS A O 1
ATOM 2467 N N . ASP A 1 334 ? -16.131 -11.962 25.688 1.00 59.47 334 ASP A N 1
ATOM 2468 C CA . ASP A 1 334 ? -15.013 -12.212 24.784 1.00 59.47 334 ASP A CA 1
ATOM 2469 C C . ASP A 1 334 ? -14.240 -13.452 25.255 1.00 59.47 334 ASP A C 1
ATOM 2471 O O . ASP A 1 334 ? -13.925 -13.579 26.436 1.00 59.47 334 ASP A O 1
ATOM 2475 N N . ASP A 1 335 ? -13.868 -14.340 24.328 1.00 66.69 335 ASP A N 1
ATOM 2476 C CA . ASP A 1 335 ? -12.960 -15.481 24.567 1.00 66.69 335 ASP A CA 1
ATOM 2477 C C . ASP A 1 335 ? -11.490 -15.022 24.764 1.00 66.69 335 ASP A C 1
ATOM 2479 O O . ASP A 1 335 ? -10.525 -15.709 24.395 1.00 66.69 335 ASP A O 1
ATOM 2483 N N . VAL A 1 336 ? -11.306 -13.813 25.301 1.00 73.94 336 VAL A N 1
ATOM 2484 C CA . VAL A 1 336 ? -10.026 -13.146 25.534 1.00 73.94 336 VAL A CA 1
ATOM 2485 C C . VAL A 1 336 ? -9.813 -13.049 27.046 1.00 73.94 336 VAL A C 1
ATOM 2487 O O . VAL A 1 336 ? -10.695 -12.548 27.740 1.00 73.94 336 VAL A O 1
ATOM 2490 N N . PRO A 1 337 ? -8.667 -13.510 27.580 1.00 80.88 337 PRO A N 1
ATOM 2491 C CA . PRO A 1 337 ? -8.372 -13.380 29.003 1.00 80.88 337 PRO A CA 1
ATOM 2492 C C . PRO A 1 337 ? -8.424 -11.918 29.468 1.00 80.88 337 PRO A C 1
ATOM 2494 O O . PRO A 1 337 ? -7.856 -11.046 28.810 1.00 80.88 337 PRO A O 1
ATOM 2497 N N . ASP A 1 338 ? -9.021 -11.658 30.636 1.00 81.12 338 ASP A N 1
ATOM 2498 C CA . ASP A 1 338 ? -9.136 -10.302 31.205 1.00 81.12 338 ASP A CA 1
ATOM 2499 C C . ASP A 1 338 ? -7.770 -9.604 31.364 1.00 81.12 338 ASP A C 1
ATOM 2501 O O . ASP A 1 338 ? -7.664 -8.383 31.245 1.00 81.12 338 ASP A O 1
ATOM 2505 N N . GLU A 1 339 ? -6.701 -10.381 31.575 1.00 82.44 339 GLU A N 1
ATOM 2506 C CA . GLU A 1 339 ? -5.321 -9.885 31.629 1.00 82.44 339 GLU A CA 1
ATOM 2507 C C . GLU A 1 339 ? -4.889 -9.215 30.312 1.00 82.44 339 GLU A C 1
ATOM 2509 O O . GLU A 1 339 ? -4.263 -8.153 30.341 1.00 82.44 339 GLU A O 1
ATOM 2514 N N . GLU A 1 340 ? -5.262 -9.775 29.154 1.00 81.81 340 GLU A N 1
ATOM 2515 C CA . GLU A 1 340 ? -4.939 -9.198 27.839 1.00 81.81 340 GLU A CA 1
ATOM 2516 C C . GLU A 1 340 ? -5.715 -7.900 27.567 1.00 81.81 340 GLU A C 1
ATOM 2518 O O . GLU A 1 340 ? -5.265 -7.063 26.784 1.00 81.81 340 GLU A O 1
ATOM 2523 N N . MET A 1 341 ? -6.855 -7.714 28.236 1.00 79.50 341 MET A N 1
ATOM 2524 C CA . MET A 1 341 ? -7.672 -6.498 28.172 1.00 79.50 341 MET A CA 1
ATOM 2525 C C . MET A 1 341 ? -7.280 -5.462 29.239 1.00 79.50 341 MET A C 1
ATOM 2527 O O . MET A 1 341 ? -7.858 -4.371 29.293 1.00 79.50 341 MET A O 1
ATOM 2531 N N . SER A 1 342 ? -6.289 -5.771 30.083 1.00 84.69 342 SER A N 1
ATOM 2532 C CA . SER A 1 342 ? -5.812 -4.854 31.116 1.00 84.69 342 SER A CA 1
ATOM 2533 C C . SER A 1 342 ? -5.066 -3.650 30.509 1.00 84.69 342 SER A C 1
ATOM 2535 O O . SER A 1 342 ? -4.324 -3.796 29.531 1.00 84.69 342 SER A O 1
ATOM 2537 N N . PRO A 1 343 ? -5.191 -2.444 31.099 1.00 83.38 343 PRO A N 1
ATOM 2538 C CA . PRO A 1 343 ? -4.473 -1.263 30.616 1.00 83.38 343 PRO A CA 1
ATOM 2539 C C . PRO A 1 343 ? -2.949 -1.434 30.605 1.00 83.38 343 PRO A C 1
ATOM 2541 O O . PRO A 1 343 ? -2.288 -0.939 29.695 1.00 83.38 343 PRO A O 1
ATOM 2544 N N . GLU A 1 344 ? -2.386 -2.150 31.586 1.00 87.69 344 GLU A N 1
ATOM 2545 C CA . GLU A 1 344 ? -0.942 -2.413 31.654 1.00 87.69 344 GLU A CA 1
ATOM 2546 C C . GLU A 1 344 ? -0.455 -3.263 30.480 1.00 87.69 344 GLU A C 1
ATOM 2548 O O . GLU A 1 344 ? 0.576 -2.951 29.874 1.00 87.69 344 GLU A O 1
ATOM 2553 N N . PHE A 1 345 ? -1.196 -4.319 30.130 1.00 87.62 345 PHE A N 1
ATOM 2554 C CA . PHE A 1 345 ? -0.849 -5.164 28.994 1.00 87.62 345 PHE A CA 1
ATOM 2555 C C . PHE A 1 345 ? -0.924 -4.380 27.679 1.00 87.62 345 PHE A C 1
ATOM 2557 O O . PHE A 1 345 ? 0.025 -4.396 26.888 1.00 87.62 345 PHE A O 1
ATOM 2564 N N . LEU A 1 346 ? -2.024 -3.651 27.471 1.00 86.31 346 LEU A N 1
ATOM 2565 C CA . LEU A 1 346 ? -2.274 -2.892 26.246 1.00 86.31 346 LEU A CA 1
ATOM 2566 C C . LEU A 1 346 ? -1.276 -1.741 26.052 1.00 86.31 346 LEU A C 1
ATOM 2568 O O . LEU A 1 346 ? -0.768 -1.569 24.944 1.00 86.31 346 LEU A O 1
ATOM 2572 N N . ASP A 1 347 ? -0.922 -0.995 27.103 1.00 87.69 347 ASP A N 1
ATOM 2573 C CA . ASP A 1 347 ? 0.083 0.077 27.020 1.00 87.69 347 ASP A CA 1
ATOM 2574 C C . ASP A 1 347 ? 1.478 -0.481 26.696 1.00 87.69 347 ASP A C 1
ATOM 2576 O O . ASP A 1 347 ? 2.199 0.050 25.843 1.00 87.69 347 ASP A O 1
ATOM 2580 N N . LYS A 1 348 ? 1.850 -1.611 27.309 1.00 90.19 348 LYS A N 1
ATOM 2581 C CA . LYS A 1 348 ? 3.116 -2.292 27.015 1.00 90.19 348 LYS A CA 1
ATOM 2582 C C . LYS A 1 348 ? 3.166 -2.794 25.571 1.00 90.19 348 LYS A C 1
ATOM 2584 O O . LYS A 1 348 ? 4.181 -2.594 24.897 1.00 90.19 348 LYS A O 1
ATOM 2589 N N . ALA A 1 349 ? 2.092 -3.419 25.089 1.00 89.25 349 ALA A N 1
ATOM 2590 C CA . ALA A 1 349 ? 1.977 -3.873 23.704 1.00 89.25 349 ALA A CA 1
ATOM 2591 C C . ALA A 1 349 ? 2.011 -2.690 22.719 1.00 89.25 349 ALA A C 1
ATOM 2593 O O . ALA A 1 349 ? 2.741 -2.739 21.726 1.00 89.25 349 ALA A O 1
ATOM 2594 N N . GLY A 1 350 ? 1.310 -1.597 23.038 1.00 88.50 350 GLY A N 1
ATOM 2595 C CA . GLY A 1 350 ? 1.288 -0.351 22.270 1.00 88.50 350 GLY A CA 1
ATOM 2596 C C . GLY A 1 350 ? 2.674 0.285 22.124 1.00 88.50 350 GLY A C 1
ATOM 2597 O O . GLY A 1 350 ? 3.119 0.585 21.016 1.00 88.50 350 GLY A O 1
ATOM 2598 N N . LYS A 1 351 ? 3.426 0.416 23.220 1.00 90.44 351 LYS A N 1
ATOM 2599 C CA . LYS A 1 351 ? 4.810 0.925 23.182 1.00 90.44 351 LYS A CA 1
ATOM 2600 C C . LYS A 1 351 ? 5.743 0.013 22.390 1.00 90.44 351 LYS A C 1
ATOM 2602 O O . LYS A 1 351 ? 6.627 0.495 21.680 1.00 90.44 351 LYS A O 1
ATOM 2607 N N . TRP A 1 352 ? 5.558 -1.304 22.495 1.00 93.19 352 TRP A N 1
ATOM 2608 C CA . TRP A 1 352 ? 6.360 -2.271 21.750 1.00 93.19 352 TRP A CA 1
ATOM 2609 C C . TRP A 1 352 ? 6.132 -2.143 20.241 1.00 93.19 352 TRP A C 1
ATOM 2611 O O . TRP A 1 352 ? 7.106 -2.023 19.493 1.00 93.19 352 TRP A O 1
ATOM 2621 N N . ILE A 1 353 ? 4.871 -2.108 19.793 1.00 90.56 353 ILE A N 1
ATOM 2622 C CA . ILE A 1 353 ? 4.556 -2.013 18.362 1.00 90.56 353 ILE A CA 1
ATOM 2623 C C . ILE A 1 353 ? 4.967 -0.662 17.785 1.00 90.56 353 ILE A C 1
ATOM 2625 O O . ILE A 1 353 ? 5.497 -0.623 16.682 1.00 90.56 353 ILE A O 1
ATOM 2629 N N . GLN A 1 354 ? 4.835 0.433 18.539 1.00 89.50 354 GLN A N 1
ATOM 2630 C CA . GLN A 1 354 ? 5.337 1.739 18.107 1.00 89.50 354 GLN A CA 1
ATOM 2631 C C . GLN A 1 354 ? 6.855 1.715 17.915 1.00 89.50 354 GLN A C 1
ATOM 2633 O O . GLN A 1 354 ? 7.349 2.141 16.873 1.00 89.50 354 GLN A O 1
ATOM 2638 N N . LYS A 1 355 ? 7.606 1.161 18.876 1.00 92.88 355 LYS A N 1
ATOM 2639 C CA . LYS A 1 355 ? 9.069 1.067 18.788 1.00 92.88 355 LYS A CA 1
ATOM 2640 C C . LYS A 1 355 ? 9.518 0.279 17.555 1.00 92.88 355 LYS A C 1
ATOM 2642 O O . LYS A 1 355 ? 10.356 0.762 16.794 1.00 92.88 355 LYS A O 1
ATOM 2647 N N . TRP A 1 356 ? 8.992 -0.931 17.370 1.00 93.44 356 TRP A N 1
ATOM 2648 C CA . TRP A 1 356 ? 9.416 -1.806 16.274 1.00 93.44 356 TRP A CA 1
ATOM 2649 C C . TRP A 1 356 ? 8.818 -1.402 14.931 1.00 93.44 356 TRP A C 1
ATOM 2651 O O . TRP A 1 356 ? 9.531 -1.425 13.935 1.00 93.44 356 TRP A O 1
ATOM 2661 N N . GLY A 1 357 ? 7.559 -0.969 14.897 1.00 91.12 357 GLY A N 1
ATOM 2662 C CA . GLY A 1 357 ? 6.894 -0.486 13.689 1.00 91.12 357 GLY A CA 1
ATOM 2663 C C . GLY A 1 357 ? 7.573 0.756 13.118 1.00 91.12 357 GLY A C 1
ATOM 2664 O O . GLY A 1 357 ? 7.925 0.768 11.939 1.00 91.12 357 GLY A O 1
ATOM 2665 N N . VAL A 1 358 ? 7.855 1.767 13.950 1.00 89.94 358 VAL A N 1
ATOM 2666 C CA . VAL A 1 358 ? 8.586 2.971 13.514 1.00 89.94 358 VAL A CA 1
ATOM 2667 C C . VAL A 1 358 ? 10.027 2.626 13.141 1.00 89.94 358 VAL A C 1
ATOM 2669 O O . VAL A 1 358 ? 10.500 3.044 12.087 1.00 89.94 358 VAL A O 1
ATOM 2672 N N . GLY A 1 359 ? 10.718 1.824 13.959 1.00 93.88 359 GLY A N 1
ATOM 2673 C CA . GLY A 1 359 ? 12.100 1.421 13.692 1.00 93.88 359 GLY A CA 1
ATOM 2674 C C . GLY A 1 359 ? 12.262 0.666 12.369 1.00 93.88 359 GLY A C 1
ATOM 2675 O O . GLY A 1 359 ? 13.136 1.004 11.573 1.00 93.88 359 GLY A O 1
ATOM 2676 N N . LEU A 1 360 ? 11.394 -0.314 12.100 1.00 92.50 360 LEU A N 1
ATOM 2677 C CA . LEU A 1 360 ? 11.400 -1.075 10.848 1.00 92.50 360 LEU A CA 1
ATOM 2678 C C . LEU A 1 360 ? 10.975 -0.223 9.654 1.00 92.50 360 LEU A C 1
ATOM 2680 O O . LEU A 1 360 ? 11.571 -0.357 8.590 1.00 92.50 360 LEU A O 1
ATOM 2684 N N . SER A 1 361 ? 10.014 0.688 9.825 1.00 90.50 361 SER A N 1
ATOM 2685 C CA . SER A 1 361 ? 9.632 1.626 8.764 1.00 90.50 361 SER A CA 1
ATOM 2686 C C . SER A 1 361 ? 10.812 2.516 8.372 1.00 90.50 361 SER A C 1
ATOM 2688 O O . SER A 1 361 ? 11.123 2.631 7.191 1.00 90.50 361 SER A O 1
ATOM 2690 N N . ILE A 1 362 ? 11.537 3.079 9.347 1.00 92.62 362 ILE A N 1
ATOM 2691 C CA . ILE A 1 362 ? 12.737 3.886 9.075 1.00 92.62 362 ILE A CA 1
ATOM 2692 C C . ILE A 1 362 ? 13.811 3.049 8.375 1.00 92.62 362 ILE A C 1
ATOM 2694 O O . ILE A 1 362 ? 14.421 3.498 7.400 1.00 92.62 362 ILE A O 1
ATOM 2698 N N . LEU A 1 363 ? 14.028 1.823 8.857 1.00 93.50 363 LEU A N 1
ATOM 2699 C CA . LEU A 1 363 ? 15.015 0.910 8.298 1.00 93.50 363 LEU A CA 1
ATOM 2700 C C . LEU A 1 363 ? 14.704 0.558 6.837 1.00 93.50 363 LEU A C 1
ATOM 2702 O O . LEU A 1 363 ? 15.589 0.658 5.996 1.00 93.50 363 LEU A O 1
ATOM 2706 N N . LEU A 1 364 ? 13.471 0.151 6.532 1.00 90.12 364 LEU A N 1
ATOM 2707 C CA . LEU A 1 364 ? 13.094 -0.373 5.217 1.00 90.12 364 LEU A CA 1
ATOM 2708 C C . LEU A 1 364 ? 12.790 0.724 4.191 1.00 90.12 364 LEU A C 1
ATOM 2710 O O . LEU A 1 364 ? 13.073 0.530 3.014 1.00 90.12 364 LEU A O 1
ATOM 2714 N N . ILE A 1 365 ? 12.252 1.873 4.615 1.00 89.44 365 ILE A N 1
ATOM 2715 C CA . ILE A 1 365 ? 11.890 2.972 3.703 1.00 89.44 365 ILE A CA 1
ATOM 2716 C C . ILE A 1 365 ? 13.086 3.881 3.417 1.00 89.44 365 ILE A C 1
ATOM 2718 O O . ILE A 1 365 ? 13.257 4.327 2.286 1.00 89.44 365 ILE A O 1
ATOM 2722 N N . PHE A 1 366 ? 13.923 4.165 4.420 1.00 89.88 366 PHE A N 1
ATOM 2723 C CA . PHE A 1 366 ? 15.009 5.136 4.272 1.00 89.88 366 PHE A CA 1
ATOM 2724 C C . PHE A 1 366 ? 16.381 4.472 4.293 1.00 89.88 366 PHE A C 1
ATOM 2726 O O . PHE A 1 366 ? 17.126 4.571 3.321 1.00 89.88 366 PHE A O 1
ATOM 2733 N N . VAL A 1 367 ? 16.733 3.781 5.380 1.00 93.12 367 VAL A N 1
ATOM 2734 C CA . VAL A 1 367 ? 18.114 3.313 5.592 1.00 93.12 367 VAL A CA 1
ATOM 2735 C C . VAL A 1 367 ? 18.530 2.289 4.536 1.00 93.12 367 VAL A C 1
ATOM 2737 O O . VAL A 1 367 ? 19.582 2.441 3.921 1.00 93.12 367 VAL A O 1
ATOM 2740 N N . TRP A 1 368 ? 17.712 1.265 4.294 1.00 89.94 368 TRP A N 1
ATOM 2741 C CA . TRP A 1 368 ? 18.018 0.202 3.341 1.00 89.94 368 TRP A CA 1
ATOM 2742 C C . TRP A 1 368 ? 18.158 0.749 1.912 1.00 89.94 368 TRP A C 1
ATOM 2744 O O . TRP A 1 368 ? 19.219 0.528 1.319 1.00 89.94 368 TRP A O 1
ATOM 2754 N N . PRO A 1 369 ? 17.191 1.509 1.351 1.00 87.88 369 PRO A N 1
ATOM 2755 C CA . PRO A 1 369 ? 17.361 2.120 0.036 1.00 87.88 369 PRO A CA 1
ATOM 2756 C C . PRO A 1 369 ? 18.605 3.006 -0.051 1.00 87.88 369 PRO A C 1
ATOM 2758 O O . PRO A 1 369 ? 19.410 2.811 -0.961 1.00 87.88 369 PRO A O 1
ATOM 2761 N N . LEU A 1 370 ? 18.841 3.895 0.922 1.00 89.31 370 LEU A N 1
ATOM 2762 C CA . LEU A 1 370 ? 20.011 4.785 0.925 1.00 89.31 370 LEU A CA 1
ATOM 2763 C C . LEU A 1 370 ? 21.335 4.013 0.891 1.00 89.31 370 LEU A C 1
ATOM 2765 O O . LEU A 1 370 ? 22.213 4.334 0.090 1.00 89.31 370 LEU A O 1
ATOM 2769 N N . VAL A 1 371 ? 21.470 2.961 1.704 1.00 89.81 371 VAL A N 1
ATOM 2770 C CA . VAL A 1 371 ? 22.668 2.106 1.701 1.00 89.81 371 VAL A CA 1
ATOM 2771 C C . VAL A 1 371 ? 22.855 1.433 0.341 1.00 89.81 371 VAL A C 1
ATOM 2773 O O . VAL A 1 371 ? 23.967 1.401 -0.183 1.00 89.81 371 VAL A O 1
ATOM 2776 N N . THR A 1 372 ? 21.778 0.930 -0.261 1.00 86.94 372 THR A N 1
ATOM 2777 C CA . THR A 1 372 ? 21.855 0.225 -1.550 1.00 86.94 372 THR A CA 1
ATOM 2778 C C . THR A 1 372 ? 22.130 1.154 -2.734 1.00 86.94 372 THR A C 1
ATOM 2780 O O . THR A 1 372 ? 22.795 0.748 -3.686 1.00 86.94 372 THR A O 1
ATOM 2783 N N . VAL A 1 373 ? 21.703 2.420 -2.672 1.00 86.44 373 VAL A N 1
ATOM 2784 C CA . VAL A 1 373 ? 22.029 3.450 -3.675 1.00 86.44 373 VAL A CA 1
ATOM 2785 C C . VAL A 1 373 ? 23.536 3.729 -3.704 1.00 86.44 373 VAL A C 1
ATOM 2787 O O . VAL A 1 373 ? 24.119 3.881 -4.783 1.00 86.44 373 VAL A O 1
ATOM 2790 N N . CYS A 1 374 ? 24.197 3.711 -2.542 1.00 85.88 374 CYS A N 1
ATOM 2791 C CA . CYS A 1 374 ? 25.647 3.891 -2.436 1.00 85.88 374 CYS A CA 1
ATOM 2792 C C . CYS A 1 374 ? 26.458 2.785 -3.137 1.00 85.88 374 CYS A C 1
ATOM 2794 O O . CYS A 1 374 ? 27.623 3.005 -3.460 1.00 85.88 374 CYS A O 1
ATOM 2796 N N . TRP A 1 375 ? 25.865 1.619 -3.423 1.00 86.19 375 TRP A N 1
ATOM 2797 C CA . TRP A 1 375 ? 26.541 0.525 -4.134 1.00 86.19 375 TRP A CA 1
ATOM 2798 C C . TRP A 1 375 ? 26.682 0.761 -5.645 1.00 86.19 375 TRP A C 1
ATOM 2800 O O . TRP A 1 375 ? 27.426 0.041 -6.309 1.00 86.19 375 TRP A O 1
ATOM 2810 N N . GLY A 1 376 ? 26.006 1.769 -6.205 1.00 86.38 376 GLY A N 1
ATOM 2811 C CA . GLY A 1 376 ? 26.107 2.114 -7.623 1.00 86.38 376 GLY A CA 1
ATOM 2812 C C . GLY A 1 376 ? 25.499 1.056 -8.549 1.00 86.38 376 GLY A C 1
ATOM 2813 O O . GLY A 1 376 ? 24.346 0.661 -8.378 1.00 86.38 376 GLY A O 1
ATOM 2814 N N . VAL A 1 377 ? 26.245 0.650 -9.580 1.00 87.75 377 VAL A N 1
ATOM 2815 C CA . VAL A 1 377 ? 25.850 -0.455 -10.468 1.00 87.75 377 VAL A CA 1
ATOM 2816 C C . VAL A 1 377 ? 26.363 -1.755 -9.862 1.00 87.75 377 VAL A C 1
ATOM 2818 O O . VAL A 1 377 ? 27.563 -1.899 -9.620 1.00 87.75 377 VAL A O 1
ATOM 2821 N N . PHE A 1 378 ? 25.468 -2.703 -9.595 1.00 87.81 378 PHE A N 1
ATOM 2822 C CA . PHE A 1 378 ? 25.825 -3.937 -8.914 1.00 87.81 378 PHE A CA 1
ATOM 2823 C C . PHE A 1 378 ? 26.733 -4.781 -9.807 1.00 87.81 378 PHE A C 1
ATOM 2825 O O . PHE A 1 378 ? 26.366 -5.200 -10.907 1.00 87.81 378 PHE A O 1
ATOM 2832 N N . SER A 1 379 ? 27.918 -5.094 -9.287 1.00 87.00 379 SER A N 1
ATOM 2833 C CA . SER A 1 379 ? 28.761 -6.142 -9.851 1.00 87.00 379 SER A CA 1
ATOM 2834 C C . SER A 1 379 ? 28.073 -7.504 -9.723 1.00 87.00 379 SER A C 1
ATOM 2836 O O . SER A 1 379 ? 27.146 -7.685 -8.930 1.00 87.00 379 SER A O 1
ATOM 2838 N N . LYS A 1 380 ? 28.573 -8.514 -10.445 1.00 85.06 380 LYS A N 1
ATOM 2839 C CA . LYS A 1 380 ? 28.090 -9.898 -10.301 1.00 85.06 380 LYS A CA 1
ATOM 2840 C C . LYS A 1 380 ? 28.100 -10.356 -8.836 1.00 85.06 380 LYS A C 1
ATOM 2842 O O . LYS A 1 380 ? 27.139 -10.978 -8.393 1.00 85.06 380 LYS A O 1
ATOM 2847 N N . SER A 1 381 ? 29.157 -10.035 -8.090 1.00 87.50 381 SER A N 1
ATOM 2848 C CA . SER A 1 381 ? 29.290 -10.413 -6.679 1.00 87.50 381 SER A CA 1
ATOM 2849 C C . SER A 1 381 ? 28.258 -9.706 -5.800 1.00 87.50 381 SER A C 1
ATOM 2851 O O . SER A 1 381 ? 27.591 -10.362 -5.006 1.00 87.50 381 SER A O 1
ATOM 2853 N N . LEU A 1 382 ? 28.059 -8.396 -5.988 1.00 87.75 382 LEU A N 1
ATOM 2854 C CA . LEU A 1 382 ? 27.056 -7.630 -5.237 1.00 87.75 382 LEU A CA 1
ATOM 2855 C C . LEU A 1 382 ? 25.633 -8.103 -5.537 1.00 87.75 382 LEU A C 1
ATOM 2857 O O . LEU A 1 382 ? 24.852 -8.329 -4.618 1.00 87.75 382 LEU A O 1
ATOM 2861 N N .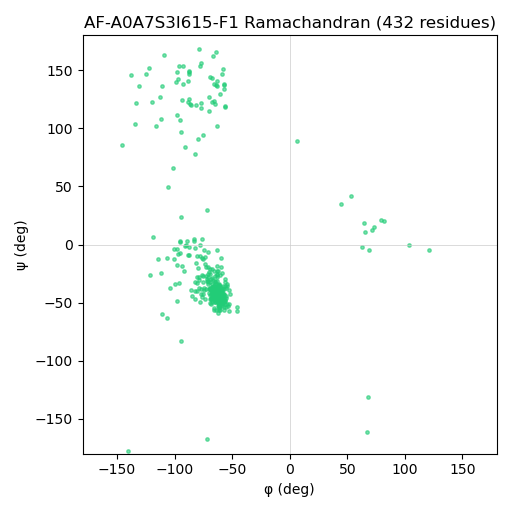 TYR A 1 383 ? 25.311 -8.332 -6.811 1.00 88.75 383 TYR A N 1
ATOM 2862 C CA . TYR A 1 383 ? 24.009 -8.878 -7.177 1.00 88.75 383 TYR A CA 1
ATOM 2863 C C . TYR A 1 383 ? 23.812 -10.299 -6.635 1.00 88.75 383 TYR A C 1
ATOM 2865 O O . TYR A 1 383 ? 22.708 -10.651 -6.240 1.00 88.75 383 TYR A O 1
ATOM 2873 N N . THR A 1 384 ? 24.871 -11.113 -6.560 1.00 89.44 384 THR A N 1
ATOM 2874 C CA . THR A 1 384 ? 24.785 -12.447 -5.944 1.00 89.44 384 THR A CA 1
ATOM 2875 C C . THR A 1 384 ? 24.397 -12.339 -4.470 1.00 89.44 384 THR A C 1
ATOM 2877 O O . THR A 1 384 ? 23.532 -13.087 -4.025 1.00 89.44 384 THR A O 1
ATOM 2880 N N . ILE A 1 385 ? 24.964 -11.382 -3.727 1.00 90.81 385 ILE A N 1
ATOM 2881 C CA . ILE A 1 385 ? 24.567 -11.109 -2.336 1.00 90.81 385 ILE A CA 1
ATOM 2882 C C . ILE A 1 385 ? 23.103 -10.656 -2.276 1.00 90.81 385 ILE A C 1
ATOM 2884 O O . ILE A 1 385 ? 22.325 -11.240 -1.527 1.00 90.81 385 ILE A O 1
ATOM 2888 N N . TRP A 1 386 ? 22.704 -9.682 -3.103 1.00 90.69 386 TRP A N 1
ATOM 2889 C CA . TRP A 1 386 ? 21.318 -9.196 -3.182 1.00 90.69 386 TRP A CA 1
ATOM 2890 C C . TRP A 1 386 ? 20.314 -10.329 -3.439 1.00 90.69 386 TRP A C 1
ATOM 2892 O O . TRP A 1 386 ? 19.342 -10.498 -2.702 1.00 90.69 386 TRP A O 1
ATOM 2902 N N . ALA A 1 387 ? 20.580 -11.145 -4.458 1.00 90.12 387 ALA A N 1
ATOM 2903 C CA . ALA A 1 387 ? 19.746 -12.278 -4.824 1.00 90.12 387 ALA A CA 1
ATOM 2904 C C . ALA A 1 387 ? 19.733 -13.354 -3.730 1.00 90.12 387 ALA A C 1
ATOM 2906 O O . ALA A 1 387 ? 18.688 -13.948 -3.486 1.00 90.12 387 ALA A O 1
ATOM 2907 N N . SER A 1 388 ? 20.855 -13.574 -3.036 1.00 91.25 388 SER A N 1
ATOM 2908 C CA . SER A 1 388 ? 20.928 -14.525 -1.919 1.00 91.25 388 SER A CA 1
ATOM 2909 C C . SER A 1 388 ? 20.074 -14.069 -0.739 1.00 91.25 388 SER A C 1
ATOM 2911 O O . SER A 1 388 ? 19.365 -14.883 -0.156 1.00 91.25 388 SER A O 1
ATOM 2913 N N . VAL A 1 389 ? 20.083 -12.771 -0.417 1.00 91.69 389 VAL A N 1
ATOM 2914 C CA . VAL A 1 389 ? 19.207 -12.196 0.615 1.00 91.69 389 VAL A CA 1
ATOM 2915 C C . VAL A 1 389 ? 17.740 -12.365 0.222 1.00 91.69 389 VAL A C 1
ATOM 2917 O O . VAL A 1 389 ? 16.966 -12.889 1.019 1.00 91.69 389 VAL A O 1
ATOM 2920 N N . ALA A 1 390 ? 17.367 -12.001 -1.010 1.00 91.81 390 ALA A N 1
ATOM 2921 C CA . ALA A 1 390 ? 16.000 -12.176 -1.508 1.00 91.81 390 ALA A CA 1
ATOM 2922 C C . ALA A 1 390 ? 15.555 -13.650 -1.476 1.00 91.81 390 ALA A C 1
ATOM 2924 O O . ALA A 1 390 ? 14.424 -13.949 -1.105 1.00 91.81 390 ALA A O 1
ATOM 2925 N N . PHE A 1 391 ? 16.455 -14.573 -1.824 1.00 91.00 391 PHE A N 1
ATOM 2926 C CA . PHE A 1 391 ? 16.208 -16.011 -1.800 1.00 91.00 391 PHE A CA 1
ATOM 2927 C C . PHE A 1 391 ? 15.997 -16.529 -0.374 1.00 91.00 391 PHE A C 1
ATOM 2929 O O . PHE A 1 391 ? 14.962 -17.125 -0.094 1.00 91.00 391 PHE A O 1
ATOM 2936 N N . VAL A 1 392 ? 16.935 -16.273 0.545 1.00 92.94 392 VAL A N 1
ATOM 2937 C CA . VAL A 1 392 ? 16.835 -16.736 1.940 1.00 92.94 392 VAL A CA 1
ATOM 2938 C C . VAL A 1 392 ? 15.592 -16.162 2.605 1.00 92.94 392 VAL A C 1
ATOM 2940 O O . VAL A 1 392 ? 14.832 -16.908 3.218 1.00 92.94 392 VAL A O 1
ATOM 2943 N N . TRP A 1 393 ? 15.343 -14.862 2.437 1.00 93.19 393 TRP A N 1
ATOM 2944 C CA . TRP A 1 393 ? 14.138 -14.234 2.966 1.00 93.19 393 TRP A CA 1
ATOM 2945 C C . TRP A 1 393 ? 12.886 -14.865 2.343 1.00 93.19 393 TRP A C 1
ATOM 2947 O O . TRP A 1 393 ? 11.962 -15.194 3.078 1.00 93.19 393 TRP A O 1
ATOM 2957 N N . GLY A 1 394 ? 12.901 -15.141 1.031 1.00 91.19 394 GLY A N 1
ATOM 2958 C CA . GLY A 1 394 ? 11.894 -15.918 0.291 1.00 91.19 394 GLY A CA 1
ATOM 2959 C C . GLY A 1 394 ? 11.493 -17.208 0.990 1.00 91.19 394 GLY A C 1
ATOM 2960 O O . GLY A 1 394 ? 10.324 -17.421 1.310 1.00 91.19 394 GLY A O 1
ATOM 2961 N N . PHE A 1 395 ? 12.483 -18.053 1.262 1.00 91.06 395 PHE A N 1
ATOM 2962 C CA . PHE A 1 395 ? 12.278 -19.348 1.904 1.00 91.06 395 PHE A CA 1
ATOM 2963 C C . PHE A 1 395 ? 11.821 -19.224 3.353 1.00 91.06 395 PHE A C 1
ATOM 2965 O O . PHE A 1 395 ? 10.916 -19.947 3.765 1.00 91.06 395 PHE A O 1
ATOM 2972 N N . VAL A 1 396 ? 12.405 -18.300 4.119 1.00 92.88 396 VAL A N 1
ATOM 2973 C CA . VAL A 1 396 ? 11.983 -18.044 5.503 1.00 92.88 396 VAL A CA 1
ATOM 2974 C C . VAL A 1 396 ? 10.533 -17.565 5.533 1.00 92.88 396 VAL A C 1
ATOM 2976 O O . VAL A 1 396 ? 9.738 -18.085 6.309 1.00 92.88 396 VAL A O 1
ATOM 2979 N N . GLY A 1 397 ? 10.161 -16.635 4.653 1.00 92.38 397 GLY A N 1
ATOM 2980 C CA . GLY A 1 397 ? 8.798 -16.129 4.531 1.00 92.38 397 GLY A CA 1
ATOM 2981 C C . GLY A 1 397 ? 7.797 -17.223 4.167 1.00 92.38 397 GLY A C 1
ATOM 2982 O O . GLY A 1 397 ? 6.766 -17.356 4.824 1.00 92.38 397 GLY A O 1
ATOM 2983 N N . ALA A 1 398 ? 8.132 -18.066 3.186 1.00 90.62 398 ALA A N 1
ATOM 2984 C CA . ALA A 1 398 ? 7.312 -19.218 2.822 1.00 90.62 398 ALA A CA 1
ATOM 2985 C C . ALA A 1 398 ? 7.150 -20.199 3.993 1.00 90.62 398 ALA A C 1
ATOM 2987 O O . ALA A 1 398 ? 6.039 -20.650 4.266 1.00 90.62 398 ALA A O 1
ATOM 2988 N N . PHE A 1 399 ? 8.232 -20.494 4.721 1.00 91.94 399 PHE A N 1
ATOM 2989 C CA . PHE A 1 399 ? 8.175 -21.382 5.880 1.00 91.94 399 PHE A CA 1
ATOM 2990 C C . PHE A 1 399 ? 7.274 -20.809 6.980 1.00 91.94 399 PHE A C 1
ATOM 2992 O O . PHE A 1 399 ? 6.432 -21.518 7.525 1.00 91.94 399 PHE A O 1
ATOM 2999 N N . VAL A 1 400 ? 7.403 -19.513 7.268 1.00 92.25 400 VAL A N 1
ATOM 3000 C CA . VAL A 1 400 ? 6.557 -18.826 8.248 1.00 92.25 400 VAL A CA 1
ATOM 3001 C C . VAL A 1 400 ? 5.088 -18.863 7.824 1.00 92.25 400 VAL A C 1
ATOM 3003 O O . VAL A 1 400 ? 4.266 -19.288 8.622 1.00 92.25 400 VAL A O 1
ATOM 3006 N N . ILE A 1 401 ? 4.741 -18.503 6.583 1.00 89.88 401 ILE A N 1
ATOM 3007 C CA . ILE A 1 401 ? 3.337 -18.498 6.121 1.00 89.88 401 ILE A CA 1
ATOM 3008 C C . ILE A 1 401 ? 2.719 -19.899 6.147 1.00 89.88 401 ILE A C 1
ATOM 3010 O O . ILE A 1 401 ? 1.554 -20.045 6.506 1.00 89.88 401 ILE A O 1
ATOM 3014 N N . ILE A 1 402 ? 3.472 -20.923 5.745 1.00 90.44 402 ILE A N 1
ATOM 3015 C CA . ILE A 1 402 ? 2.928 -22.275 5.575 1.00 90.44 402 ILE A CA 1
ATOM 3016 C C . ILE A 1 402 ? 2.863 -23.015 6.913 1.00 90.44 402 ILE A C 1
ATOM 3018 O O . ILE A 1 402 ? 1.846 -23.629 7.224 1.00 90.44 402 ILE A O 1
ATOM 3022 N N . PHE A 1 403 ? 3.937 -22.984 7.706 1.00 92.38 403 PHE A N 1
ATOM 3023 C CA . PHE A 1 403 ? 4.059 -23.851 8.879 1.00 92.38 403 PHE A CA 1
ATOM 3024 C C . PHE A 1 403 ? 3.641 -23.179 10.184 1.00 92.38 403 PHE A C 1
ATOM 3026 O O . PHE A 1 403 ? 3.106 -23.869 11.051 1.00 92.38 403 PHE A O 1
ATOM 3033 N N . LEU A 1 404 ? 3.847 -21.866 10.352 1.00 89.62 404 LEU A N 1
ATOM 3034 C CA . LEU A 1 404 ? 3.534 -21.202 11.623 1.00 89.62 404 LEU A CA 1
ATOM 3035 C C . LEU A 1 404 ? 2.032 -21.257 11.957 1.00 89.62 404 LEU A C 1
ATOM 3037 O O . LEU A 1 404 ? 1.720 -21.692 13.065 1.00 89.62 404 LEU A O 1
ATOM 3041 N N . PRO A 1 405 ? 1.092 -20.947 11.037 1.00 87.38 405 PRO A N 1
ATOM 3042 C CA . PRO A 1 405 ? -0.337 -21.038 11.347 1.00 87.38 405 PRO A CA 1
ATOM 3043 C C . PRO A 1 405 ? -0.782 -22.464 11.683 1.00 87.38 405 PRO A C 1
ATOM 3045 O O . PRO A 1 405 ? -1.622 -22.663 12.561 1.00 87.38 405 PRO A O 1
ATOM 3048 N N . VAL A 1 406 ? -0.196 -23.467 11.015 1.00 88.62 406 VAL A N 1
ATOM 3049 C CA . VAL A 1 406 ? -0.462 -24.892 11.275 1.00 88.62 406 VAL A CA 1
ATOM 3050 C C . VAL A 1 406 ? 0.040 -25.289 12.660 1.00 88.62 406 VAL A C 1
ATOM 3052 O O . VAL A 1 406 ? -0.649 -26.009 13.380 1.00 88.62 406 VAL A O 1
ATOM 3055 N N . TYR A 1 407 ? 1.217 -24.803 13.051 1.00 89.00 407 TYR A N 1
ATOM 3056 C CA . TYR A 1 407 ? 1.787 -25.039 14.371 1.00 89.00 407 TYR A CA 1
ATOM 3057 C C . TYR A 1 407 ? 0.974 -24.354 15.479 1.00 89.00 407 TYR A C 1
ATOM 3059 O O . TYR A 1 407 ? 0.590 -25.013 16.445 1.00 89.00 407 TYR A O 1
ATOM 3067 N N . GLU A 1 408 ? 0.646 -23.070 15.329 1.00 85.56 408 GLU A N 1
ATOM 3068 C CA . GLU A 1 408 ? -0.145 -22.311 16.309 1.00 85.56 408 GLU A CA 1
ATOM 3069 C C . GLU A 1 408 ? -1.560 -22.881 16.468 1.00 85.56 408 GLU A C 1
ATOM 3071 O O . GLU A 1 408 ? -2.083 -22.964 17.579 1.00 85.56 408 GLU A O 1
ATOM 3076 N N . SER A 1 409 ? -2.152 -23.358 15.372 1.00 83.50 409 SER A N 1
ATOM 3077 C CA . SER A 1 409 ? -3.487 -23.965 15.371 1.00 83.50 409 SER A CA 1
ATOM 3078 C C . SER A 1 409 ? -3.472 -25.472 15.629 1.00 83.50 409 SER A C 1
ATOM 3080 O O . SER A 1 409 ? -4.533 -26.095 15.606 1.00 83.50 409 SER A O 1
ATOM 3082 N N . SER A 1 410 ? -2.309 -26.082 15.878 1.00 85.19 410 SER A N 1
ATOM 3083 C CA . SER A 1 410 ? -2.152 -27.542 15.946 1.00 85.19 410 SER A CA 1
ATOM 3084 C C . SER A 1 410 ? -3.066 -28.190 16.983 1.00 85.19 410 SER A C 1
ATOM 3086 O O . SER A 1 410 ? -3.732 -29.171 16.668 1.00 85.19 410 SER A O 1
ATOM 3088 N N . ASN A 1 411 ? -3.183 -27.606 18.179 1.00 83.31 411 ASN A N 1
ATOM 3089 C CA . ASN A 1 411 ? -4.086 -28.091 19.225 1.00 83.31 411 ASN A CA 1
ATOM 3090 C C . ASN A 1 411 ? -5.555 -28.035 18.785 1.00 83.31 411 ASN A C 1
ATOM 3092 O O . ASN A 1 411 ? -6.300 -28.989 18.994 1.00 83.31 411 ASN A O 1
ATOM 3096 N N . THR A 1 412 ? -5.976 -26.950 18.132 1.00 82.19 412 THR A N 1
ATOM 3097 C CA . THR A 1 412 ? -7.339 -26.804 17.601 1.00 82.19 412 THR A CA 1
ATOM 3098 C C . THR A 1 412 ? -7.605 -27.814 16.488 1.00 82.19 412 THR A C 1
ATOM 3100 O O . THR A 1 412 ? -8.630 -28.492 16.505 1.00 82.19 412 THR A O 1
ATOM 3103 N N . ILE A 1 413 ? -6.662 -27.971 15.556 1.00 85.31 413 ILE A N 1
ATOM 3104 C CA . ILE A 1 413 ? -6.734 -28.939 14.456 1.00 85.31 413 ILE A CA 1
ATOM 3105 C C . ILE A 1 413 ? -6.824 -30.365 15.015 1.00 85.31 413 ILE A C 1
ATOM 3107 O O . ILE A 1 413 ? -7.698 -31.128 14.613 1.00 85.31 413 ILE A O 1
ATOM 3111 N N . LEU A 1 414 ? -5.978 -30.710 15.987 1.00 85.25 414 LEU A N 1
ATOM 3112 C CA . LEU A 1 414 ? -5.977 -32.004 16.668 1.00 85.25 414 LEU A CA 1
ATOM 3113 C C . LEU A 1 414 ? -7.285 -32.261 17.421 1.00 85.25 414 LEU A C 1
ATOM 3115 O O . LEU A 1 414 ? -7.827 -33.359 17.333 1.00 85.25 414 LEU A O 1
ATOM 3119 N N . ASN A 1 415 ? -7.834 -31.256 18.105 1.00 83.44 415 ASN A N 1
ATOM 3120 C CA . ASN A 1 415 ? -9.114 -31.371 18.805 1.00 83.44 415 ASN A CA 1
ATOM 3121 C C . ASN A 1 415 ? -10.280 -31.631 17.841 1.00 83.44 415 ASN A C 1
ATOM 3123 O O . ASN A 1 415 ? -11.148 -32.456 18.137 1.00 83.44 415 ASN A O 1
ATOM 3127 N N . VAL A 1 416 ? -10.287 -30.964 16.682 1.00 85.44 416 VAL A N 1
ATOM 3128 C CA . VAL A 1 416 ? -11.285 -31.182 15.623 1.00 85.44 416 VAL A CA 1
ATOM 3129 C C . VAL A 1 416 ? -11.128 -32.575 15.007 1.00 85.44 416 VAL A C 1
ATOM 3131 O O . VAL A 1 416 ? -12.112 -33.305 14.897 1.00 85.44 416 VAL A O 1
ATOM 3134 N N . LEU A 1 417 ? -9.900 -32.972 14.657 1.00 83.94 417 LEU A N 1
ATOM 3135 C CA . LEU A 1 417 ? -9.602 -34.267 14.034 1.00 83.94 417 LEU A CA 1
ATOM 3136 C C . LEU A 1 417 ? -9.872 -35.455 14.962 1.00 83.94 417 LEU A C 1
ATOM 3138 O O . LEU A 1 417 ? -10.344 -36.490 14.503 1.00 83.94 417 LEU A O 1
ATOM 3142 N N . MET A 1 418 ? -9.605 -35.312 16.261 1.00 84.19 418 MET A N 1
ATOM 3143 C CA . MET A 1 418 ? -9.869 -36.358 17.252 1.00 84.19 418 MET A CA 1
ATOM 3144 C C . MET A 1 418 ? -11.325 -36.371 17.742 1.00 84.19 418 MET A C 1
ATOM 3146 O O . MET A 1 418 ? -11.637 -37.130 18.656 1.00 84.19 418 MET A O 1
ATOM 3150 N N . CYS A 1 419 ? -12.213 -35.539 17.170 1.00 70.81 419 CYS A N 1
ATOM 3151 C CA . CYS A 1 419 ? -13.601 -35.356 17.617 1.00 70.81 419 CYS A CA 1
ATOM 3152 C C . CYS A 1 419 ? -13.718 -35.231 19.146 1.00 70.81 419 CYS A C 1
ATOM 3154 O O . CYS A 1 419 ? -14.670 -35.731 19.748 1.00 70.81 419 CYS A O 1
ATOM 3156 N N . ASN A 1 420 ? -12.732 -34.600 19.793 1.00 58.97 420 ASN A N 1
ATOM 3157 C CA . ASN A 1 420 ? -12.624 -34.661 21.240 1.00 58.97 420 ASN A CA 1
ATOM 3158 C C . ASN A 1 420 ? -13.617 -33.668 21.862 1.00 58.97 420 ASN A C 1
ATOM 3160 O O . ASN A 1 420 ? -13.334 -32.487 22.062 1.00 58.97 420 ASN A O 1
ATOM 3164 N N . THR A 1 421 ? -14.826 -34.154 22.145 1.00 54.88 421 THR A N 1
ATOM 3165 C CA . THR A 1 421 ? -15.926 -33.415 22.783 1.00 54.88 421 THR A CA 1
ATOM 3166 C C . THR A 1 421 ? -15.621 -32.955 24.211 1.00 54.88 421 THR A C 1
ATOM 3168 O O . THR A 1 421 ? -16.409 -32.200 24.780 1.00 54.88 421 THR A O 1
ATOM 3171 N N . SER A 1 422 ? -14.474 -33.322 24.786 1.00 49.81 422 SER A N 1
ATOM 3172 C CA . SER A 1 422 ? -14.058 -32.893 26.126 1.00 49.81 422 SER A CA 1
ATOM 3173 C C . SER A 1 422 ? -13.903 -31.372 26.261 1.00 49.81 422 SER A C 1
ATOM 3175 O O . SER A 1 422 ? -14.152 -30.839 27.337 1.00 49.81 422 SER A O 1
ATOM 3177 N N . ALA A 1 423 ? -13.612 -30.640 25.175 1.00 50.03 423 ALA A N 1
ATOM 3178 C CA . ALA A 1 423 ? -13.622 -29.171 25.195 1.00 50.03 423 ALA A CA 1
ATOM 3179 C C . ALA A 1 423 ? -15.045 -28.585 25.340 1.00 50.03 423 ALA A C 1
ATOM 3181 O O . ALA A 1 423 ? -15.229 -27.565 26.000 1.00 50.03 423 ALA A O 1
ATOM 3182 N N . LYS A 1 424 ? -16.075 -29.262 24.802 1.00 45.53 424 LYS A N 1
ATOM 3183 C CA . LYS A 1 424 ? -17.486 -28.892 25.026 1.00 45.53 424 LYS A CA 1
ATOM 3184 C C . LYS A 1 424 ? -17.945 -29.198 26.458 1.00 45.53 424 LYS A C 1
ATOM 3186 O O . LYS A 1 424 ? -18.772 -28.462 26.987 1.00 45.53 424 LYS A O 1
ATOM 3191 N N . GLN A 1 425 ? -17.411 -30.244 27.093 1.00 39.66 425 GLN A N 1
ATOM 3192 C CA . GLN A 1 425 ? -17.730 -30.583 28.487 1.00 39.66 425 GLN A CA 1
ATOM 3193 C C . GLN A 1 425 ? -17.020 -29.676 29.500 1.00 39.66 425 GLN A C 1
ATOM 3195 O O . GLN A 1 425 ? -17.686 -29.178 30.401 1.00 39.66 425 GLN A O 1
ATOM 3200 N N . ALA A 1 426 ? -15.737 -29.353 29.309 1.00 44.16 426 ALA A N 1
ATOM 3201 C CA . ALA A 1 426 ? -15.018 -28.434 30.197 1.00 44.16 426 ALA A CA 1
ATOM 3202 C C . ALA A 1 426 ? -15.607 -27.006 30.173 1.00 44.16 426 ALA A C 1
ATOM 3204 O O . ALA A 1 426 ? -15.737 -26.365 31.217 1.00 44.16 426 ALA A O 1
ATOM 3205 N N . ALA A 1 427 ? -16.054 -26.530 29.003 1.00 43.88 427 ALA A N 1
ATOM 3206 C CA . ALA A 1 427 ? -16.763 -25.253 28.883 1.00 43.88 427 ALA A CA 1
ATOM 3207 C C . ALA A 1 427 ? -18.146 -25.280 29.571 1.00 43.88 427 ALA A C 1
ATOM 3209 O O . ALA A 1 427 ? -18.541 -24.311 30.215 1.00 43.88 427 ALA A O 1
ATOM 3210 N N . SER A 1 428 ? -18.862 -26.410 29.497 1.00 39.28 428 SER A N 1
ATOM 3211 C CA . SER A 1 428 ? -20.151 -26.598 30.177 1.00 39.28 428 SER A CA 1
ATOM 3212 C C . SER A 1 428 ? -20.031 -26.751 31.697 1.00 39.28 428 SER A C 1
ATOM 3214 O O . SER A 1 428 ? -20.977 -26.399 32.399 1.00 39.28 428 SER A O 1
ATOM 3216 N N . GLU A 1 429 ? -18.944 -27.325 32.211 1.00 36.84 429 GLU A N 1
ATOM 3217 C CA . GLU A 1 429 ? -18.731 -27.501 33.654 1.00 36.84 429 GLU A CA 1
ATOM 3218 C C . GLU A 1 429 ? -18.260 -26.202 34.311 1.00 36.84 429 GLU A C 1
ATOM 3220 O O . GLU A 1 429 ? -18.753 -25.849 35.380 1.00 36.84 429 GLU A O 1
ATOM 3225 N N . THR A 1 430 ? -17.422 -25.418 33.626 1.00 40.66 430 THR A N 1
ATOM 3226 C CA . THR A 1 430 ? -17.009 -24.084 34.098 1.00 40.66 430 THR A CA 1
ATOM 3227 C C . THR A 1 430 ? -18.192 -23.106 34.139 1.00 40.66 430 THR A C 1
ATOM 3229 O O . THR A 1 430 ? -18.317 -22.338 35.086 1.00 40.66 430 THR A O 1
ATOM 3232 N N . ALA A 1 431 ? -19.124 -23.199 33.181 1.00 40.53 431 ALA A N 1
ATOM 3233 C CA . ALA A 1 431 ? -20.363 -22.410 33.161 1.00 40.53 431 ALA A CA 1
ATOM 3234 C C . ALA A 1 431 ? -21.428 -22.856 34.186 1.00 40.53 431 ALA A C 1
ATOM 3236 O O . ALA A 1 431 ? -22.426 -22.166 34.362 1.00 40.53 431 ALA A O 1
ATOM 3237 N N . LYS A 1 432 ? -21.256 -24.018 34.831 1.00 35.84 432 LYS A N 1
ATOM 3238 C CA . LYS A 1 432 ? -22.111 -24.483 35.939 1.00 35.84 432 LYS A CA 1
ATOM 3239 C C . LYS A 1 432 ? -21.481 -24.255 37.316 1.00 35.84 432 LYS A C 1
ATOM 3241 O O . LYS A 1 432 ? -22.168 -24.428 38.319 1.00 35.84 432 LYS A O 1
ATOM 3246 N N . ALA A 1 433 ? -20.190 -23.925 37.362 1.00 36.34 433 ALA A N 1
ATOM 3247 C CA . ALA A 1 433 ? -19.427 -23.685 38.586 1.00 36.34 433 ALA A CA 1
ATOM 3248 C C . ALA A 1 433 ? -19.233 -22.186 38.909 1.00 36.34 433 ALA A C 1
ATOM 3250 O O . ALA A 1 433 ? -18.681 -21.866 39.963 1.00 36.34 433 ALA A O 1
ATOM 3251 N N . GLN A 1 434 ? -19.692 -21.290 38.030 1.00 34.03 434 GLN A N 1
ATOM 3252 C CA . GLN A 1 434 ? -19.855 -19.844 38.237 1.00 34.03 434 GLN A CA 1
ATOM 3253 C C . GLN A 1 434 ? -21.337 -19.493 38.147 1.00 34.03 434 GLN A C 1
ATOM 3255 O O . GLN A 1 434 ? -21.740 -18.531 38.837 1.00 34.03 434 GLN A O 1
#

InterPro domains:
  IPR001734 Sodium/solute symporter [PS50283] (55-255)
  IPR031155 Urea active transporter [PTHR46154] (18-422)
  IPR038377 Sodium/glucose symporter superfamily [G3DSA:1.20.1730.10] (8-319)

Mean predicted aligned error: 8.87 Å

Organism: NCBI:txid182087

Radius of gyration: 25.56 Å; Cα contacts (8 Å, |Δi|>4): 490; chains: 1; bounding box: 62×66×72 Å

Nearest PDB structures (foldseek):
  7uv0-assembly1_A  TM=6.607E-01  e=1.431E-01  Rattus norvegicus
  2xq2-assembly1_A  TM=4.584E-01  e=1.857E-02  Vibrio parahaemolyticus
  8j74-assembly1_B  TM=3.211E-01  e=6.545E-02  Homo sapiens

Sequence (434 aa):
LTFVVRLDPNGVGAVNGAHHGPVANNRGGSYLTMLSNDGLSFGVINIIGNFGTVFVDQSYWQSAIAARPASAHKGYILGGLVWFTIPMALATSLGLASNALNIKLSKDEAGSGLAPPASAIVLLGQGGGVLIIIMLFMAITSTGSAECIAVSSLVAYDIYRKYINPDCTGTQLLRVSRIMVVVYGLLSGFFGWFLYGVGANLGWVYNFMGIMIGSAVLPVSFCILTRYCTAKGAIAGAWGGMVCSFTTWLVIASTRCVDGRNPEQIDEDCTTGTVDIVTTGNLYAQLGGNLMAICMSGIICMLVTLVEFKCGNAKPFDWDILRTGITRIEEGKDDVPDEEMSPEFLDKAGKWIQKWGVGLSILLIFVWPLVTVCWGVFSKSLYTIWASVAFVWGFVGAFVIIFLPVYESSNTILNVLMCNTSAKQAASETAKAQ

Foldseek 3Di:
DCVLQPQQLVDPPVDDPQPDHFCPQAFSSGPQALRHPLNVLVLLLLVLLVLLCCLVFQLNVVVLVPDFLVCNLVVVLLVVLLVVLPCLQQCLPQVVLLNVVSPDDDPLCVLQVVSNLSSLCVPPNPVRNVVVVVVVVVVCVVVLVSNLQRQLLCCLVVPCCPPPNVLDAPVRSVVSSVVSSVVVVVVVVVVVVVCVVQVQTPLLVSSVSLLQRSQQSQLSVCVPVFLLFDPCLNVCLQVVLSVQLVVQLQVQLQQFFPPPPPRQDRDPPGDGRDHGSSSSSDSVSSSRSNCSSNVSSNVSSVVVSVVCVVVVNDDGHDPVCVVPVDDDSDPDDDPHDVVSVDPVNNVVSVVVSCVSVVVVCCCPSPVVSVVSNVCRRDNPVRSVVSSVVSVVSNVVSVCCVPVVVCVVCVVVVCCVVVVPCVVVVVVVVVVVVD